Protein 3IG3 (pdb70)

Nearest PDB structures (foldseek):
  3ig3-assembly1_A  TM=1.002E+00  e=3.080E-85  Mus musculus
  3su8-assembly1_X  TM=9.598E-01  e=7.329E-47  Homo sapiens
  3sua-assembly4_F  TM=9.455E-01  e=2.715E-44  Homo sapiens
  4m8m-assembly1_A  TM=8.341E-01  e=4.817E-40  Danio rerio
  4m8m-assembly1_B  TM=8.327E-01  e=2.610E-39  Danio rerio

Radius of gyration: 27.33 Å; Cα contacts (8 Å, |Δi|>4): 740; chains: 1; bounding box: 76×67×69 Å

CATH classification: 1.10.506.10 (+1 more: 3.10.20.90)

InterPro domains:
  IPR001627 Sema domain [PF01403] (294-470)
  IPR001627 Sema domain [PS51004] (6-489)
  IPR001627 Sema domain [SM00630] (34-473)
  IPR002165 Plexin repeat [PF01437] (491-532)
  IPR002165 Plexin repeat [PF01437] (787-838)
  IPR002909 IPT domain [PF01833] (841-930)
  IPR002909 IPT domain [PF01833] (936-1020)
  IPR002909 IPT domain [PF01833] (1024-1086)
  IPR002909 IPT domain [PF01833] (1142-1201)
  IPR002909 IPT domain [SM00429] (840-934)
  IPR002909 IPT domain [SM00429] (935-1021)
  IPR002909 IPT domain [SM00429] (1023-1123)
  IPR002909 IPT domain [SM00429] (1125-1220)
  IPR008936 Rho GTPase activation protein [G3DSA:1.10.506.10] (1252-1849)
  IPR008936 Rho GTPase activation protein [SSF48350] (1329-1842)
  IPR013548 Plexin, cytoplasmic RasGAP domain [PF08337] (1294-1842)
  IPR013783 Immunoglobulin-like fold [G3DSA:2.60.40.10] (502-640)
  IPR013783 Immunoglobulin-like fold [G3DSA:2.60.40.10] (650-787)
  IPR013783 Immunoglobulin-like fold [G3DSA:2.60.40.10] (800-935)
  IPR013783 Immunoglobulin-like fold [G3DSA:2.60.40.10] (936-1023)

Sequence (561 aa):
STQDADRTLKRLQLQMDNLESRVALECKEAFAELQTDINELTNHVQIPFLDYRTYAVRVLFPGIEAHPVLKELDTPPNVEKALRLFGQLLHSRAFLLTFIHTLEAQSSFSMRDRGTVASLTMVALQSRLDYATGLLKQLLADLIEKNLESKNHPKLLLRRTESVAEKMLTNWFTFLLHKFLKECAGEPLFLLYCAIKQQMEKGPIDAITGEARYSLSEDKLIRQQIDYKTLTLHCVCPESEAQVPVKVLNCDSITQAKDKLLDTVYKGIPYSQRPKAEDMDLEWRQGRMARIILQDEDITTKIECDWKRVNSLAHYQVTDGSLVALVPKGTKLWHLVRNHVSEIYLTRLLATKGTLQKFVDDLFETVFSTAHRGSALPLAIKYMFDFLDEQADQRQISDPDVRHTWKSNCLPLRFWVNVIKNPQFVFDIHKNSITDACLSVVAQTFMDSCSTSEHRLGKDSPSNKLLYAKDIPNYKSWVERYYRDIAKMASISDQDMDAYLVEQSRLHANDFNVLSALSELYFYVTKYRQEILTSLDRDASCRKHKLRQKLEQIITLVSSS

Solvent-accessible surface area: 26145 Å² total; per-residue (Å²): 134,87,164,73,42,79,106,68,62,97,132,31,83,97,68,10,65,85,0,42,84,144,14,40,134,106,8,135,128,29,34,51,106,0,70,87,36,2,63,130,40,19,91,101,50,164,42,23,49,13,84,17,87,39,0,0,6,75,10,10,15,83,76,79,164,81,13,43,0,46,103,132,56,142,32,79,116,34,31,57,114,0,3,126,57,0,10,114,8,1,63,28,109,18,0,0,29,18,0,1,72,10,0,43,81,38,124,66,11,50,107,176,21,26,22,43,0,0,4,2,0,0,0,6,1,3,53,103,0,48,29,0,3,20,0,0,56,58,3,0,24,43,9,0,73,119,8,29,139,71,175,67,57,52,83,58,2,0,116,84,40,56,5,0,5,2,40,0,0,21,9,0,0,0,2,4,0,10,90,13,0,106,124,6,0,0,95,14,1,15,39,0,9,17,0,0,45,57,15,0,36,65,1,0,23,1,49,71,51,10,35,0,57,58,0,0,13,48,117,55,1,1,107,68,125,25,123,59,49,83,14,40,0,56,1,18,20,91,86,72,97,69,99,43,87,5,138,1,5,36,12,3,0,0,50,30,0,10,61,16,0,8,40,55,28,40,80,51,68,45,64,74,126,39,50,82,5,110,83,12,23,0,23,32,84,85,39,245,106,37,64,62,62,0,64,46,94,39,174,69,14,135,114,107,112,80,28,50,95,19,1,17,0,40,40,26,135,11,84,99,38,11,60,1,2,22,41,109,145,113,86,97,98,29,1,16,8,70,102,191,86,61,86,101,37,16,20,56,0,6,16,3,23,24,5,0,23,116,8,0,36,73,0,1,92,11,1,5,14,23,74,56,94,81,33,80,14,18,68,0,0,10,27,0,2,34,19,0,18,116,12,0,85,109,53,156,29,93,71,98,59,6,52,23,17,0,6,1,2,0,1,1,27,38,1,2,14,43,0,0,70,24,0,37,19,0,0,17,20,96,40,42,66,4,1,48,14,0,0,40,16,1,2,65,0,0,57,28,1,1,40,47,61,134,64,84,33,25,100,109,23,91,23,10,10,31,3,0,20,115,26,0,76,85,7,32,55,60,0,88,78,2,12,123,47,1,53,151,69,92,91,31,58,100,146,88,1,68,59,50,1,78,74,5,6,152,77,21,38,146,33,14,36,50,19,1,0,8,41,65,0,19,111,12,0,57,102,7,94,128,67,0,21,74,28,0,64,176,50,61,45,0,130,162,106,104,2,83,104,73,0,56,94,2,30,92,25,38,91,50,151

Foldseek 3Di:
DDPVQVVVQVVLVVLLVVLLVVQQVVLVVLLVVLVVVLCVLPVVADFFFDDLLLLLCCQLPPPDPPACFQDDDDDDPLQLVLLVLVLVLLLPLVQVLLLQVLLVVDPVCDLVNLSLLLSLSCSSCLLPVLSVVVSLLVVLLVQQVVCVVVVHDLLCGLFPPSGSSLSNLLSVCSLQCLVVLVPFQVVLLVSLLSSLVVQQQVFDAKPPQRAGCQFLAPVRHDPDDDDKDKAWEWECAPPPVDTDIFIHIQLAFQLRVLVSVQCVSVSRDFQVPTDHSVQKWKWWPPDPDDTHTDHQDDPQFDDDPLETEGDGNVSVPPHHHTYIYIGGDVHHYTRGDDDCPDSVRLSSSLSSCSNSVVSLVSNLLRVLDAQPPNDGRRLSLLQVLVSLVVSCVVVVNPPPQSSLSVSLSRPCLRNVLVCLLPVVSTRSDDQDSSSSSNSNLSSVLSSLLSHPDDLSDDPPDGSSCSSCVVPSVVSVVSSVVSSVVSVPDDHDDSVNVSVVSVVSSVVCVPSTDSSSSSVSSCVSCVVCVPSSLVSLVPDPVSVVVVVSVSSVVSVVSSPDD

Structure (mmCIF, N/CA/C/O backbone):
data_3IG3
#
_entry.id   3IG3
#
_cell.length_a   147.789
_cell.length_b   47.203
_cell.length_c   101.178
_cell.angle_alpha   90.000
_cell.angle_beta   118.690
_cell.angle_gamma   90.000
#
_symmetry.space_group_name_H-M   'C 1 2 1'
#
loop_
_entity.id
_entity.type
_entity.pdbx_description
1 polymer 'Plxna3 protein'
2 non-polymer GLYCEROL
3 water water
#
loop_
_atom_site.group_PDB
_atom_site.id
_atom_site.type_symbol
_atom_site.label_atom_id
_atom_site.label_alt_id
_atom_site.label_comp_id
_atom_site.label_asym_id
_atom_site.label_entity_id
_atom_site.label_seq_id
_atom_site.pdbx_PDB_ins_code
_atom_site.Cartn_x
_atom_site.Cartn_y
_atom_site.Cartn_z
_atom_site.occupancy
_atom_site.B_iso_or_equiv
_atom_site.auth_seq_id
_atom_site.auth_comp_id
_atom_site.auth_asym_id
_atom_site.auth_atom_id
_atom_site.pdbx_PDB_model_num
ATOM 1 N N . SER A 1 1 ? 49.484 61.937 11.758 1.00 43.80 1246 SER A N 1
ATOM 2 C CA . SER A 1 1 ? 50.064 61.631 13.061 1.00 56.95 1246 SER A CA 1
ATOM 3 C C . SER A 1 1 ? 51.497 62.146 13.144 1.00 61.32 1246 SER A C 1
ATOM 4 O O . SER A 1 1 ? 52.036 62.656 12.162 1.00 55.80 1246 SER A O 1
ATOM 7 N N . THR A 1 2 ? 52.111 62.010 14.317 1.00 57.30 1247 THR A N 1
ATOM 8 C CA . THR A 1 2 ? 53.481 62.472 14.518 1.00 61.57 1247 THR A CA 1
ATOM 9 C C . THR A 1 2 ? 54.492 61.372 14.204 1.00 60.46 1247 THR A C 1
ATOM 10 O O . THR A 1 2 ? 54.128 60.206 14.044 1.00 52.99 1247 THR A O 1
ATOM 14 N N . GLN A 1 3 ? 55.764 61.751 14.112 1.00 49.23 1248 GLN A N 1
ATOM 15 C CA . GLN A 1 3 ? 56.829 60.779 13.898 1.00 57.93 1248 GLN A CA 1
ATOM 16 C C . GLN A 1 3 ? 56.946 59.861 15.114 1.00 61.97 1248 GLN A C 1
ATOM 17 O O . GLN A 1 3 ? 57.204 58.662 14.978 1.00 52.95 1248 GLN A O 1
ATOM 23 N N . ASP A 1 4 ? 56.743 60.432 16.300 1.00 58.47 1249 ASP A N 1
ATOM 24 C CA . ASP A 1 4 ? 56.735 59.664 17.542 1.00 58.37 1249 ASP A CA 1
ATOM 25 C C . ASP A 1 4 ? 55.627 58.612 17.533 1.00 56.08 1249 ASP A C 1
ATOM 26 O O . ASP A 1 4 ? 55.871 57.437 17.813 1.00 42.49 1249 ASP A O 1
ATOM 31 N N . ALA A 1 5 ? 54.410 59.047 17.212 1.00 47.39 1250 ALA A N 1
ATOM 32 C CA . ALA A 1 5 ? 53.258 58.154 17.145 1.00 53.19 1250 ALA A CA 1
ATOM 33 C C . ALA A 1 5 ? 53.512 56.970 16.215 1.00 56.18 1250 ALA A C 1
ATOM 34 O O . ALA A 1 5 ? 53.283 55.820 16.588 1.00 45.97 1250 ALA A O 1
ATOM 36 N N . ASP A 1 6 ? 53.986 57.257 15.005 1.00 52.20 1251 ASP A N 1
ATOM 37 C CA . ASP A 1 6 ? 54.299 56.211 14.034 1.00 50.64 1251 ASP A CA 1
ATOM 38 C C . ASP A 1 6 ? 55.392 55.283 14.564 1.00 63.93 1251 ASP A C 1
ATOM 39 O O . ASP A 1 6 ? 55.343 54.065 14.369 1.00 54.58 1251 ASP A O 1
ATOM 44 N N . ARG A 1 7 ? 56.374 55.871 15.239 1.00 49.10 1252 ARG A N 1
ATOM 45 C CA . ARG A 1 7 ? 57.484 55.117 15.805 1.00 66.19 1252 ARG A CA 1
ATOM 46 C C . ARG A 1 7 ? 56.997 54.132 16.868 1.00 65.48 1252 ARG A C 1
ATOM 47 O O . ARG A 1 7 ? 57.384 52.962 16.863 1.00 53.40 1252 ARG A O 1
ATOM 55 N N . THR A 1 8 ? 56.144 54.602 17.775 1.00 51.34 1253 THR A N 1
ATOM 56 C CA . THR A 1 8 ? 55.640 53.748 18.849 1.00 62.86 1253 THR A CA 1
ATOM 57 C C . THR A 1 8 ? 54.662 52.693 18.324 1.00 58.24 1253 THR A C 1
ATOM 58 O O . THR A 1 8 ? 54.562 51.599 18.883 1.00 60.84 1253 THR A O 1
ATOM 62 N N . LEU A 1 9 ? 53.953 53.022 17.247 1.00 60.92 1254 LEU A N 1
ATOM 63 C CA . LEU A 1 9 ? 53.036 52.077 16.614 1.00 54.37 1254 LEU A CA 1
ATOM 64 C C . LEU A 1 9 ? 53.815 50.883 16.066 1.00 59.55 1254 LEU A C 1
ATOM 65 O O . LEU A 1 9 ? 53.490 49.732 16.352 1.00 50.69 1254 LEU A O 1
ATOM 70 N N . LYS A 1 10 ? 54.849 51.169 15.280 1.00 51.72 1255 LYS A N 1
ATOM 71 C CA . LYS A 1 10 ? 55.666 50.126 14.668 1.00 51.07 1255 LYS A CA 1
ATOM 72 C C . LYS A 1 10 ? 56.329 49.212 15.701 1.00 58.15 1255 LYS A C 1
ATOM 73 O O . LYS A 1 10 ? 56.420 48.002 15.495 1.00 52.78 1255 LYS A O 1
ATOM 79 N N . ARG A 1 11 ? 56.787 49.793 16.809 1.00 57.54 1256 ARG A N 1
ATOM 80 C CA . ARG A 1 11 ? 57.404 49.024 17.889 1.00 55.18 1256 ARG A CA 1
ATOM 81 C C . ARG A 1 11 ? 56.389 48.088 18.543 1.00 57.61 1256 ARG A C 1
ATOM 82 O O . ARG A 1 11 ? 56.674 46.915 18.788 1.00 58.53 1256 ARG A O 1
ATOM 90 N N . LEU A 1 12 ? 55.205 48.618 18.831 1.00 56.85 1257 LEU A N 1
ATOM 91 C CA . LEU A 1 12 ? 54.121 47.818 19.389 1.00 55.70 1257 LEU A CA 1
ATOM 92 C C . LEU A 1 12 ? 53.739 46.660 18.465 1.00 55.84 1257 LEU A C 1
ATOM 93 O O . LEU A 1 12 ? 53.400 45.569 18.933 1.00 48.88 1257 LEU A O 1
ATOM 98 N N . GLN A 1 13 ? 53.812 46.898 17.157 1.00 49.68 1258 GLN A N 1
ATOM 99 C CA . GLN A 1 13 ? 53.444 45.889 16.164 1.00 62.63 1258 GLN A CA 1
ATOM 100 C C . GLN A 1 13 ? 54.442 44.732 16.104 1.00 66.46 1258 GLN A C 1
ATOM 101 O O . GLN A 1 13 ? 54.048 43.573 15.974 1.00 64.47 1258 GLN A O 1
ATOM 107 N N . LEU A 1 14 ? 55.731 45.046 16.190 1.00 62.43 1259 LEU A N 1
ATOM 108 C CA . LEU A 1 14 ? 56.759 44.010 16.197 1.00 62.86 1259 LEU A CA 1
ATOM 109 C C . LEU A 1 14 ? 56.861 43.338 17.567 1.00 60.21 1259 LEU A C 1
ATOM 110 O O . LEU A 1 14 ? 57.198 42.157 17.664 1.00 57.02 1259 LEU A O 1
ATOM 115 N N . GLN A 1 15 ? 56.568 44.095 18.622 1.00 49.77 1260 GLN A N 1
ATOM 116 C CA . GLN A 1 15 ? 56.502 43.533 19.964 1.00 44.24 1260 GLN A CA 1
ATOM 117 C C . GLN A 1 15 ? 55.434 42.454 19.979 1.00 68.46 1260 GLN A C 1
ATOM 118 O O . GLN A 1 15 ? 55.593 41.405 20.607 1.00 58.38 1260 GLN A O 1
ATOM 124 N N . MET A 1 16 ? 54.345 42.721 19.266 1.00 52.93 1261 MET A N 1
ATOM 125 C CA . MET A 1 16 ? 53.253 41.772 19.152 1.00 56.22 1261 MET A CA 1
ATOM 126 C C . MET A 1 16 ? 53.700 40.586 18.314 1.00 59.71 1261 MET A C 1
ATOM 127 O O . MET A 1 16 ? 53.467 39.435 18.681 1.00 53.73 1261 MET A O 1
ATOM 132 N N . ASP A 1 17 ? 54.343 40.881 17.187 1.00 52.42 1262 ASP A N 1
ATOM 133 C CA . ASP A 1 17 ? 54.879 39.850 16.305 1.00 56.90 1262 ASP A CA 1
ATOM 134 C C . ASP A 1 17 ? 55.810 38.908 17.060 1.00 48.80 1262 ASP A C 1
ATOM 135 O O . ASP A 1 17 ? 55.841 37.705 16.797 1.00 49.51 1262 ASP A O 1
ATOM 140 N N . ASN A 1 18 ? 56.569 39.463 17.998 1.00 49.44 1263 ASN A N 1
ATOM 141 C CA . ASN A 1 18 ? 57.516 38.671 18.769 1.00 52.54 1263 ASN A CA 1
ATOM 142 C C . ASN A 1 18 ? 56.801 37.645 19.641 1.00 55.90 1263 ASN A C 1
ATOM 143 O O . ASN A 1 18 ? 57.106 36.454 19.592 1.00 51.36 1263 ASN A O 1
ATOM 148 N N . LEU A 1 19 ? 55.842 38.114 20.432 1.00 40.25 1264 LEU A N 1
ATOM 149 C CA . LEU A 1 19 ? 55.092 37.242 21.329 1.00 41.24 1264 LEU A CA 1
ATOM 150 C C . LEU A 1 19 ? 54.263 36.200 20.572 1.00 35.48 1264 LEU A C 1
ATOM 151 O O . LEU A 1 19 ? 54.043 35.091 21.060 1.00 43.38 1264 LEU A O 1
ATOM 156 N N . GLU A 1 20 ? 53.805 36.561 19.379 1.00 33.18 1265 GLU A N 1
ATOM 157 C CA . GLU A 1 20 ? 53.079 35.626 18.522 1.00 36.30 1265 GLU A CA 1
ATOM 158 C C . GLU A 1 20 ? 53.997 34.489 18.091 1.00 47.72 1265 GLU A C 1
ATOM 159 O O . GLU A 1 20 ? 53.565 33.346 17.941 1.00 35.43 1265 GLU A O 1
ATOM 165 N N . SER A 1 21 ? 55.267 34.817 17.882 1.00 47.29 1266 SER A N 1
ATOM 166 C CA . SER A 1 21 ? 56.248 33.830 17.450 1.00 45.86 1266 SER A CA 1
ATOM 167 C C . SER A 1 21 ? 56.540 32.823 18.550 1.00 36.86 1266 SER A C 1
ATOM 168 O O . SER A 1 21 ? 56.723 31.638 18.280 1.00 45.54 1266 SER A O 1
ATOM 171 N N . ARG A 1 22 ? 56.581 33.297 19.791 1.00 32.66 1267 ARG A N 1
ATOM 172 C CA . ARG A 1 22 ? 56.834 32.419 20.929 1.00 44.67 1267 ARG A CA 1
ATOM 173 C C . ARG A 1 22 ? 55.843 31.256 21.001 1.00 44.60 1267 ARG A C 1
ATOM 174 O O . ARG A 1 22 ? 56.191 30.177 21.481 1.00 37.08 1267 ARG A O 1
ATOM 182 N N . VAL A 1 23 ? 54.619 31.474 20.522 1.00 35.57 1268 VAL A N 1
ATOM 183 C CA . VAL A 1 23 ? 53.543 30.500 20.714 1.00 33.04 1268 VAL A CA 1
ATOM 184 C C . VAL A 1 23 ? 53.002 29.877 19.428 1.00 27.94 1268 VAL A C 1
ATOM 185 O O . VAL A 1 23 ? 52.206 28.942 19.481 1.00 33.46 1268 VAL A O 1
ATOM 189 N N . ALA A 1 24 ? 53.435 30.388 18.280 1.00 31.83 1269 ALA A N 1
ATOM 190 C CA . ALA A 1 24 ? 52.866 29.989 16.990 1.00 36.63 1269 ALA A CA 1
ATOM 191 C C . ALA A 1 24 ? 52.750 28.472 16.783 1.00 44.28 1269 ALA A C 1
ATOM 192 O O . ALA A 1 24 ? 51.665 27.950 16.522 1.00 33.46 1269 ALA A O 1
ATOM 194 N N . LEU A 1 25 ? 53.867 27.765 16.893 1.00 29.58 1270 LEU A N 1
ATOM 195 C CA . LEU A 1 25 ? 53.865 26.328 16.630 1.00 31.50 1270 LEU A CA 1
ATOM 196 C C . LEU A 1 25 ? 53.101 25.545 17.700 1.00 32.52 1270 LEU A C 1
ATOM 197 O O . LEU A 1 25 ? 52.380 24.599 17.391 1.00 38.42 1270 LEU A O 1
ATOM 202 N N . GLU A 1 26 ? 53.253 25.959 18.953 1.00 30.32 1271 GLU A N 1
ATOM 203 C CA . GLU A 1 26 ? 52.483 25.408 20.061 1.00 31.52 1271 GLU A CA 1
ATOM 204 C C . GLU A 1 26 ? 50.975 25.534 19.811 1.00 43.76 1271 GLU A C 1
ATOM 205 O O . GLU A 1 26 ? 50.202 24.616 20.109 1.00 34.59 1271 GLU A O 1
ATOM 211 N N . CYS A 1 27 ? 50.559 26.671 19.261 1.00 36.10 1272 CYS A N 1
ATOM 212 C CA . CYS A 1 27 ? 49.149 26.897 18.958 1.00 37.39 1272 CYS A CA 1
ATOM 213 C C . CYS A 1 27 ? 48.634 25.910 17.926 1.00 42.13 1272 CYS A C 1
ATOM 214 O O . CYS A 1 27 ? 47.500 25.434 18.021 1.00 38.42 1272 CYS A O 1
ATOM 217 N N . LYS A 1 28 ? 49.464 25.619 16.930 1.00 41.67 1273 LYS A N 1
ATOM 218 C CA . LYS A 1 28 ? 49.076 24.703 15.865 1.00 47.55 1273 LYS A CA 1
ATOM 219 C C . LYS A 1 28 ? 48.770 23.320 16.424 1.00 42.67 1273 LYS A C 1
ATOM 220 O O . LYS A 1 28 ? 47.800 22.684 16.025 1.00 42.33 1273 LYS A O 1
ATOM 226 N N . GLU A 1 29 ? 49.596 22.858 17.355 1.00 44.31 1274 GLU A N 1
ATOM 227 C CA . GLU A 1 29 ? 49.389 21.542 17.948 1.00 48.18 1274 GLU A CA 1
ATOM 228 C C . GLU A 1 29 ? 48.253 21.552 18.960 1.00 44.02 1274 GLU A C 1
ATOM 229 O O . GLU A 1 29 ? 47.530 20.566 19.099 1.00 49.16 1274 GLU A O 1
ATOM 235 N N . ALA A 1 30 ? 48.100 22.666 19.669 1.00 35.76 1275 ALA A N 1
ATOM 236 C CA . ALA A 1 30 ? 46.998 22.814 20.606 1.00 43.27 1275 ALA A CA 1
ATOM 237 C C . ALA A 1 30 ? 45.671 22.749 19.855 1.00 41.33 1275 ALA A C 1
ATOM 238 O O . ALA A 1 30 ? 44.718 22.123 20.315 1.00 38.03 1275 ALA A O 1
ATOM 240 N N . PHE A 1 31 ? 45.617 23.390 18.693 1.00 36.69 1276 PHE A N 1
ATOM 241 C CA . PHE A 1 31 ? 44.407 23.362 17.879 1.00 44.76 1276 PHE A CA 1
ATOM 242 C C . PHE A 1 31 ? 44.072 21.946 17.417 1.00 47.70 1276 PHE A C 1
ATOM 243 O O . PHE A 1 31 ? 42.930 21.497 17.539 1.00 41.06 1276 PHE A O 1
ATOM 251 N N . ALA A 1 32 ? 45.067 21.249 16.878 1.00 42.79 1277 ALA A N 1
ATOM 252 C CA . ALA A 1 32 ? 44.868 19.877 16.426 1.00 42.68 1277 ALA A CA 1
ATOM 253 C C . ALA A 1 32 ? 44.335 19.029 17.572 1.00 40.87 1277 ALA A C 1
ATOM 254 O O . ALA A 1 32 ? 43.472 18.176 17.375 1.00 55.21 1277 ALA A O 1
ATOM 256 N N . GLU A 1 33 ? 44.849 19.278 18.772 1.00 38.96 1278 GLU A N 1
ATOM 257 C CA . GLU A 1 33 ? 44.408 18.567 19.964 1.00 43.58 1278 GLU A CA 1
ATOM 258 C C . GLU A 1 33 ? 42.946 18.887 20.243 1.00 58.25 1278 GLU A C 1
ATOM 259 O O . GLU A 1 33 ? 42.149 18.005 20.571 1.00 48.14 1278 GLU A O 1
ATOM 265 N N . LEU A 1 34 ? 42.603 20.164 20.120 1.00 44.06 1279 LEU A N 1
ATOM 266 C CA . LEU A 1 34 ? 41.249 20.622 20.390 1.00 49.78 1279 LEU A CA 1
ATOM 267 C C . LEU A 1 34 ? 40.304 20.026 19.353 1.00 37.96 1279 LEU A C 1
ATOM 268 O O . LEU A 1 34 ? 39.190 19.616 19.671 1.00 41.92 1279 LEU A O 1
ATOM 273 N N . GLN A 1 35 ? 40.768 19.971 18.110 1.00 44.94 1280 GLN A N 1
ATOM 274 C CA . GLN A 1 35 ? 39.942 19.492 17.011 1.00 46.29 1280 GLN A CA 1
ATOM 275 C C . GLN A 1 35 ? 39.608 18.010 17.128 1.00 59.40 1280 GLN A C 1
ATOM 276 O O . GLN A 1 35 ? 38.502 17.594 16.783 1.00 63.43 1280 GLN A O 1
ATOM 282 N N . THR A 1 36 ? 40.554 17.211 17.613 1.00 51.57 1281 THR A N 1
ATOM 283 C CA . THR A 1 36 ? 40.275 15.795 17.830 1.00 57.30 1281 THR A CA 1
ATOM 284 C C . THR A 1 36 ? 39.442 15.606 19.093 1.00 57.08 1281 THR A C 1
ATOM 285 O O . THR A 1 36 ? 38.613 14.700 19.172 1.00 54.90 1281 THR A O 1
ATOM 289 N N . ASP A 1 37 ? 39.666 16.464 20.083 1.00 50.74 1282 ASP A N 1
ATOM 290 C CA . ASP A 1 37 ? 38.801 16.489 21.250 1.00 48.40 1282 ASP A CA 1
ATOM 291 C C . ASP A 1 37 ? 37.387 16.809 20.800 1.00 60.51 1282 ASP A C 1
ATOM 292 O O . ASP A 1 37 ? 36.418 16.288 21.337 1.00 54.00 1282 ASP A O 1
ATOM 297 N N . ILE A 1 38 ? 37.278 17.677 19.804 1.00 53.24 1283 ILE A N 1
ATOM 298 C CA . ILE A 1 38 ? 35.979 18.156 19.351 1.00 59.70 1283 ILE A CA 1
ATOM 299 C C . ILE A 1 38 ? 35.266 17.117 18.489 1.00 64.25 1283 ILE A C 1
ATOM 300 O O . ILE A 1 38 ? 34.056 16.920 18.612 1.00 71.91 1283 ILE A O 1
ATOM 305 N N . ASN A 1 39 ? 36.023 16.455 17.619 1.00 63.67 1284 ASN A N 1
ATOM 306 C CA . ASN A 1 39 ? 35.457 15.440 16.737 1.00 68.61 1284 ASN A CA 1
ATOM 307 C C . ASN A 1 39 ? 35.087 14.166 17.484 1.00 72.91 1284 ASN A C 1
ATOM 308 O O . ASN A 1 39 ? 34.465 13.264 16.924 1.00 78.10 1284 ASN A O 1
ATOM 313 N N . GLU A 1 40 ? 35.477 14.095 18.750 1.00 73.29 1285 GLU A N 1
ATOM 314 C CA . GLU A 1 40 ? 35.113 12.967 19.593 1.00 82.89 1285 GLU A CA 1
ATOM 315 C C . GLU A 1 40 ? 33.789 13.227 20.302 1.00 84.35 1285 GLU A C 1
ATOM 316 O O . GLU A 1 40 ? 32.838 12.457 20.169 1.00 90.44 1285 GLU A O 1
ATOM 322 N N . LEU A 1 41 ? 33.733 14.324 21.049 1.00 78.60 1286 LEU A N 1
ATOM 323 C CA . LEU A 1 41 ? 32.554 14.644 21.842 1.00 84.49 1286 LEU A CA 1
ATOM 324 C C . LEU A 1 41 ? 31.328 14.949 20.986 1.00 78.38 1286 LEU A C 1
ATOM 325 O O . LEU A 1 41 ? 30.226 15.092 21.516 1.00 83.14 1286 LEU A O 1
ATOM 327 N N . THR A 1 42 ? 31.509 15.049 19.671 1.00 82.12 1287 THR A N 1
ATOM 328 C CA . THR A 1 42 ? 30.411 15.477 18.805 1.00 74.31 1287 THR A CA 1
ATOM 329 C C . THR A 1 42 ? 30.297 14.767 17.452 1.00 81.84 1287 THR A C 1
ATOM 330 O O . THR A 1 42 ? 29.204 14.678 16.895 1.00 84.44 1287 THR A O 1
ATOM 334 N N . ASN A 1 43 ? 31.407 14.276 16.911 1.00 74.60 1288 ASN A N 1
ATOM 335 C CA . ASN A 1 43 ? 31.391 13.755 15.542 1.00 80.82 1288 ASN A CA 1
ATOM 336 C C . ASN A 1 43 ? 30.969 12.293 15.386 1.00 87.59 1288 ASN A C 1
ATOM 337 O O . ASN A 1 43 ? 31.046 11.741 14.286 1.00 95.01 1288 ASN A O 1
ATOM 342 N N . HIS A 1 44 ? 30.524 11.680 16.481 1.00 90.22 1289 HIS A N 1
ATOM 343 C CA . HIS A 1 44 ? 30.001 10.311 16.464 1.00 92.88 1289 HIS A CA 1
ATOM 344 C C . HIS A 1 44 ? 29.922 9.728 17.873 1.00 90.29 1289 HIS A C 1
ATOM 345 O O . HIS A 1 44 ? 29.064 10.110 18.670 1.00 72.33 1289 HIS A O 1
ATOM 347 N N . VAL A 1 48 ? 27.340 12.374 18.056 1.00 74.56 1293 VAL A N 1
ATOM 348 C CA . VAL A 1 48 ? 26.380 13.211 18.768 1.00 70.11 1293 VAL A CA 1
ATOM 349 C C . VAL A 1 48 ? 25.827 14.315 17.868 1.00 71.02 1293 VAL A C 1
ATOM 350 O O . VAL A 1 48 ? 26.566 14.967 17.132 1.00 71.95 1293 VAL A O 1
ATOM 354 N N . GLN A 1 49 ? 24.518 14.521 17.939 1.00 75.76 1294 GLN A N 1
ATOM 355 C CA . GLN A 1 49 ? 23.835 15.465 17.065 1.00 67.89 1294 GLN A CA 1
ATOM 356 C C . GLN A 1 49 ? 23.835 16.876 17.650 1.00 66.74 1294 GLN A C 1
ATOM 357 O O . GLN A 1 49 ? 23.447 17.071 18.803 1.00 60.18 1294 GLN A O 1
ATOM 363 N N . ILE A 1 50 ? 24.275 17.853 16.857 1.00 55.07 1295 ILE A N 1
ATOM 364 C CA . ILE A 1 50 ? 24.201 19.257 17.257 1.00 40.34 1295 ILE A CA 1
ATOM 365 C C . ILE A 1 50 ? 22.831 19.543 17.861 1.00 41.11 1295 ILE A C 1
ATOM 366 O O . ILE A 1 50 ? 21.805 19.299 17.229 1.00 41.13 1295 ILE A O 1
ATOM 371 N N . PRO A 1 51 ? 22.810 20.067 19.093 1.00 35.75 1296 PRO A N 1
ATOM 372 C CA . PRO A 1 51 ? 21.573 20.198 19.866 1.00 32.53 1296 PRO A CA 1
ATOM 373 C C . PRO A 1 51 ? 20.775 21.454 19.519 1.00 31.44 1296 PRO A C 1
ATOM 374 O O . PRO A 1 51 ? 20.572 22.291 20.392 1.00 29.21 1296 PRO A O 1
ATOM 378 N N . PHE A 1 52 ? 20.337 21.585 18.272 1.00 33.45 1297 PHE A N 1
ATOM 379 C CA . PHE A 1 52 ? 19.502 22.718 17.882 1.00 36.01 1297 PHE A CA 1
ATOM 380 C C . PHE A 1 52 ? 18.210 22.770 18.688 1.00 35.37 1297 PHE A C 1
ATOM 381 O O . PHE A 1 52 ? 17.509 21.766 18.820 1.00 35.99 1297 PHE A O 1
ATOM 389 N N . LEU A 1 53 ? 17.890 23.943 19.223 1.00 29.36 1298 LEU A N 1
ATOM 390 C CA . LEU A 1 53 ? 16.558 24.181 19.757 1.00 30.16 1298 LEU A CA 1
ATOM 391 C C . LEU A 1 53 ? 15.580 24.142 18.587 1.00 29.32 1298 LEU A C 1
ATOM 392 O O . LEU A 1 53 ? 15.969 24.392 17.445 1.00 36.54 1298 LEU A O 1
ATOM 397 N N . ASP A 1 54 ? 14.317 23.828 18.848 1.00 34.22 1299 ASP A N 1
ATOM 398 C CA . ASP A 1 54 ? 13.327 23.942 17.787 1.00 40.85 1299 ASP A CA 1
ATOM 399 C C . ASP A 1 54 ? 13.067 25.422 17.502 1.00 41.59 1299 ASP A C 1
ATOM 400 O O . ASP A 1 54 ? 13.420 26.291 18.307 1.00 36.19 1299 ASP A O 1
ATOM 405 N N . TYR A 1 55 ? 12.473 25.700 16.346 1.00 39.39 1300 TYR A N 1
ATOM 406 C CA . TYR A 1 55 ? 12.261 27.069 15.885 1.00 33.81 1300 TYR A CA 1
ATOM 407 C C . TYR A 1 55 ? 11.578 27.969 16.917 1.00 33.68 1300 TYR A C 1
ATOM 408 O O . TYR A 1 55 ? 12.047 29.070 17.201 1.00 28.78 1300 TYR A O 1
ATOM 417 N N . ARG A 1 56 ? 10.473 27.505 17.486 1.00 31.27 1301 ARG A N 1
ATOM 418 C CA . ARG A 1 56 ? 9.699 28.362 18.374 1.00 33.53 1301 ARG A CA 1
ATOM 419 C C . ARG A 1 56 ? 10.441 28.724 19.657 1.00 31.30 1301 ARG A C 1
ATOM 420 O O . ARG A 1 56 ? 10.264 29.814 20.194 1.00 30.76 1301 ARG A O 1
ATOM 428 N N . THR A 1 57 ? 11.266 27.808 20.150 1.00 30.93 1302 THR A N 1
ATOM 429 C CA . THR A 1 57 ? 12.044 28.072 21.352 1.00 34.06 1302 THR A CA 1
ATOM 430 C C . THR A 1 57 ? 13.164 29.067 21.043 1.00 26.17 1302 THR A C 1
ATOM 431 O O . THR A 1 57 ? 13.392 30.020 21.786 1.00 28.99 1302 THR A O 1
ATOM 435 N N . TYR A 1 58 ? 13.852 28.836 19.932 1.00 31.20 1303 TYR A N 1
ATOM 436 C CA . TYR A 1 58 ? 14.881 29.747 19.441 1.00 32.73 1303 TYR A CA 1
ATOM 437 C C . TYR A 1 58 ? 14.310 31.148 19.247 1.00 36.95 1303 TYR A C 1
ATOM 438 O O . TYR A 1 58 ? 14.893 32.141 19.693 1.00 31.55 1303 TYR A O 1
ATOM 447 N N . ALA A 1 59 ? 13.153 31.223 18.597 1.00 23.80 1304 ALA A N 1
ATOM 448 C CA . ALA A 1 59 ? 12.532 32.510 18.313 1.00 28.58 1304 ALA A CA 1
ATOM 449 C C . ALA A 1 59 ? 12.294 33.301 19.597 1.00 27.62 1304 ALA A C 1
ATOM 450 O O . ALA A 1 59 ? 12.626 34.481 19.678 1.00 28.86 1304 ALA A O 1
ATOM 452 N N . VAL A 1 60 ? 11.740 32.636 20.604 1.00 23.45 1305 VAL A N 1
ATOM 453 C CA . VAL A 1 60 ? 11.401 33.288 21.864 1.00 26.73 1305 VAL A CA 1
ATOM 454 C C . VAL A 1 60 ? 12.646 33.653 22.683 1.00 29.03 1305 VAL A C 1
ATOM 455 O O . VAL A 1 60 ? 12.674 34.688 23.353 1.00 27.94 1305 VAL A O 1
ATOM 459 N N . ARG A 1 61 ? 13.676 32.814 22.621 1.00 32.33 1306 ARG A N 1
ATOM 460 C CA . ARG A 1 61 ? 14.933 33.126 23.298 1.00 34.47 1306 ARG A CA 1
ATOM 461 C C . ARG A 1 61 ? 15.531 34.419 22.752 1.00 27.17 1306 ARG A C 1
ATOM 462 O O . ARG A 1 61 ? 16.048 35.247 23.506 1.00 32.05 1306 ARG A O 1
ATOM 470 N N . VAL A 1 62 ? 15.445 34.597 21.438 1.00 24.86 1307 VAL A N 1
ATOM 471 C CA . VAL A 1 62 ? 15.984 35.794 20.806 1.00 26.73 1307 VAL A CA 1
ATOM 472 C C . VAL A 1 62 ? 15.066 36.993 21.024 1.00 27.91 1307 VAL A C 1
ATOM 473 O O . VAL A 1 62 ? 15.512 38.049 21.467 1.00 26.38 1307 VAL A O 1
ATOM 477 N N . LEU A 1 63 ? 13.785 36.832 20.705 1.00 27.34 1308 LEU A N 1
ATOM 478 C CA . LEU A 1 63 ? 12.831 37.941 20.804 1.00 33.46 1308 LEU A CA 1
ATOM 479 C C . LEU A 1 63 ? 12.606 38.420 22.240 1.00 28.80 1308 LEU A C 1
ATOM 480 O O . LEU A 1 63 ? 12.392 39.612 22.483 1.00 30.56 1308 LEU A O 1
ATOM 485 N N . PHE A 1 64 ? 12.626 37.488 23.186 1.00 26.06 1309 PHE A N 1
ATOM 486 C CA . PHE A 1 64 ? 12.369 37.822 24.581 1.00 32.70 1309 PHE A CA 1
ATOM 487 C C . PHE A 1 64 ? 13.495 37.313 25.483 1.00 34.60 1309 PHE A C 1
ATOM 488 O O . PHE A 1 64 ? 13.316 36.354 26.230 1.00 32.50 1309 PHE A O 1
ATOM 496 N N . PRO A 1 65 ? 14.658 37.973 25.416 1.00 37.24 1310 PRO A N 1
ATOM 497 C CA . PRO A 1 65 ? 15.889 37.523 26.081 1.00 38.31 1310 PRO A CA 1
ATOM 498 C C . PRO A 1 65 ? 15.722 37.346 27.588 1.00 43.02 1310 PRO A C 1
ATOM 499 O O . PRO A 1 65 ? 15.331 38.281 28.284 1.00 42.12 1310 PRO A O 1
ATOM 503 N N . GLY A 1 66 ? 16.014 36.147 28.080 1.00 46.36 1311 GLY A N 1
ATOM 504 C CA . GLY A 1 66 ? 16.044 35.891 29.508 1.00 54.26 1311 GLY A CA 1
ATOM 505 C C . GLY A 1 66 ? 14.700 35.658 30.175 1.00 61.00 1311 GLY A C 1
ATOM 506 O O . GLY A 1 66 ? 14.635 35.455 31.387 1.00 60.32 1311 GLY A O 1
ATOM 507 N N . ILE A 1 67 ? 13.627 35.688 29.392 1.00 58.75 1312 ILE A N 1
ATOM 508 C CA . ILE A 1 67 ? 12.298 35.416 29.925 1.00 50.49 1312 ILE A CA 1
ATOM 509 C C . ILE A 1 67 ? 11.974 33.934 29.805 1.00 57.73 1312 ILE A C 1
ATOM 510 O O . ILE A 1 67 ? 11.812 33.414 28.701 1.00 59.77 1312 ILE A O 1
ATOM 515 N N . GLU A 1 68 ? 11.877 33.251 30.940 1.00 67.29 1313 GLU A N 1
ATOM 516 C CA . GLU A 1 68 ? 11.514 31.837 30.934 1.00 71.79 1313 GLU A CA 1
ATOM 517 C C . GLU A 1 68 ? 10.000 31.647 30.869 1.00 66.40 1313 GLU A C 1
ATOM 518 O O . GLU A 1 68 ? 9.241 32.398 31.485 1.00 61.49 1313 GLU A O 1
ATOM 524 N N . ALA A 1 69 ? 9.572 30.643 30.108 1.00 67.00 1314 ALA A N 1
ATOM 525 C CA . ALA A 1 69 ? 8.153 30.327 29.960 1.00 70.08 1314 ALA A CA 1
ATOM 526 C C . ALA A 1 69 ? 7.322 31.541 29.549 1.00 61.95 1314 ALA A C 1
ATOM 527 O O . ALA A 1 69 ? 6.348 31.893 30.218 1.00 58.14 1314 ALA A O 1
ATOM 529 N N . HIS A 1 70 ? 7.705 32.180 28.449 1.00 51.44 1315 HIS A N 1
ATOM 530 C CA . HIS A 1 70 ? 6.960 33.330 27.955 1.00 44.63 1315 HIS A CA 1
ATOM 531 C C . HIS A 1 70 ? 5.537 32.924 27.576 1.00 49.30 1315 HIS A C 1
ATOM 532 O O . HIS A 1 70 ? 5.329 31.884 26.952 1.00 55.42 1315 HIS A O 1
ATOM 539 N N . PRO A 1 71 ? 4.552 33.747 27.960 1.00 44.55 1316 PRO A N 1
ATOM 540 C CA . PRO A 1 71 ? 3.137 33.486 27.672 1.00 53.78 1316 PRO A CA 1
ATOM 541 C C . PRO A 1 71 ? 2.917 33.083 26.219 1.00 54.92 1316 PRO A C 1
ATOM 542 O O . PRO A 1 71 ? 2.002 32.315 25.917 1.00 49.14 1316 PRO A O 1
ATOM 546 N N . VAL A 1 72 ? 3.760 33.596 25.331 1.00 40.98 1317 VAL A N 1
ATOM 547 C CA . VAL A 1 72 ? 3.620 33.349 23.902 1.00 45.15 1317 VAL A CA 1
ATOM 548 C C . VAL A 1 72 ? 3.764 31.870 23.535 1.00 38.70 1317 VAL A C 1
ATOM 549 O O . VAL A 1 72 ? 3.352 31.445 22.458 1.00 40.09 1317 VAL A O 1
ATOM 553 N N . LEU A 1 73 ? 4.330 31.081 24.437 1.00 46.99 1318 LEU A N 1
ATOM 554 C CA . LEU A 1 73 ? 4.526 29.663 24.160 1.00 44.05 1318 LEU A CA 1
ATOM 555 C C . LEU A 1 73 ? 3.523 28.779 24.892 1.00 58.70 1318 LEU A C 1
ATOM 556 O O . LEU A 1 73 ? 3.615 27.552 24.833 1.00 63.18 1318 LEU A O 1
ATOM 561 N N . LYS A 1 74 ? 2.562 29.393 25.575 1.00 53.52 1319 LYS A N 1
ATOM 562 C CA . LYS A 1 74 ? 1.623 28.619 26.380 1.00 67.95 1319 LYS A CA 1
ATOM 563 C C . LYS A 1 74 ? 0.175 29.097 26.306 1.00 71.84 1319 LYS A C 1
ATOM 564 O O . LYS A 1 74 ? -0.110 30.205 25.851 1.00 66.34 1319 LYS A O 1
ATOM 570 N N . GLU A 1 75 ? -0.725 28.236 26.771 1.00 86.80 1320 GLU A N 1
ATOM 571 C CA . GLU A 1 75 ? -2.164 28.481 26.749 1.00 83.46 1320 GLU A CA 1
ATOM 572 C C . GLU A 1 75 ? -2.529 29.822 27.376 1.00 76.67 1320 GLU A C 1
ATOM 573 O O . GLU A 1 75 ? -1.863 30.293 28.299 1.00 80.62 1320 GLU A O 1
ATOM 579 N N . LEU A 1 76 ? -3.598 30.428 26.872 1.00 64.78 1321 LEU A N 1
ATOM 580 C CA . LEU A 1 76 ? -4.089 31.687 27.414 1.00 73.07 1321 LEU A CA 1
ATOM 581 C C . LEU A 1 76 ? -5.588 31.599 27.669 1.00 85.53 1321 LEU A C 1
ATOM 582 O O . LEU A 1 76 ? -6.397 32.017 26.839 1.00 83.01 1321 LEU A O 1
ATOM 587 N N . ASP A 1 77 ? -5.957 31.038 28.816 1.00 73.90 1322 ASP A N 1
ATOM 588 C CA . ASP A 1 77 ? -7.361 30.956 29.194 1.00 89.25 1322 ASP A CA 1
ATOM 589 C C . ASP A 1 77 ? -7.875 32.343 29.563 1.00 76.35 1322 ASP A C 1
ATOM 590 O O . ASP A 1 77 ? -7.426 32.949 30.535 1.00 69.69 1322 ASP A O 1
ATOM 595 N N . THR A 1 78 ? -8.814 32.843 28.769 1.00 69.39 1323 THR A N 1
ATOM 596 C CA . THR A 1 78 ? -9.294 34.207 28.925 1.00 65.56 1323 THR A CA 1
ATOM 597 C C . THR A 1 78 ? -10.813 34.263 28.806 1.00 56.60 1323 THR A C 1
ATOM 598 O O . THR A 1 78 ? -11.417 33.426 28.137 1.00 57.91 1323 THR A O 1
ATOM 602 N N . PRO A 1 79 ? -11.436 35.247 29.473 1.00 56.88 1324 PRO A N 1
ATOM 603 C CA . PRO A 1 79 ? -12.884 35.469 29.375 1.00 51.15 1324 PRO A CA 1
ATOM 604 C C . PRO A 1 79 ? -13.328 35.650 27.923 1.00 61.05 1324 PRO A C 1
ATOM 605 O O . PRO A 1 79 ? -12.537 36.107 27.097 1.00 48.66 1324 PRO A O 1
ATOM 609 N N . PRO A 1 80 ? -14.586 35.294 27.618 1.00 44.71 1325 PRO A N 1
ATOM 610 C CA . PRO A 1 80 ? -15.123 35.344 26.254 1.00 47.83 1325 PRO A CA 1
ATOM 611 C C . PRO A 1 80 ? -15.079 36.748 25.666 1.00 46.35 1325 PRO A C 1
ATOM 612 O O . PRO A 1 80 ? -14.661 36.911 24.521 1.00 40.04 1325 PRO A O 1
ATOM 616 N N . ASN A 1 81 ? -15.509 37.745 26.433 1.00 43.38 1326 ASN A N 1
ATOM 617 C CA . ASN A 1 81 ? -15.478 39.126 25.962 1.00 38.21 1326 ASN A CA 1
ATOM 618 C C . ASN A 1 81 ? -14.056 39.609 25.708 1.00 38.10 1326 ASN A C 1
ATOM 619 O O . ASN A 1 81 ? -13.821 40.418 24.813 1.00 38.19 1326 ASN A O 1
ATOM 624 N N . VAL A 1 82 ? -13.116 39.110 26.504 1.00 40.62 1327 VAL A N 1
ATOM 625 C CA . VAL A 1 82 ? -11.710 39.467 26.344 1.00 41.50 1327 VAL A CA 1
ATOM 626 C C . VAL A 1 82 ? -11.148 38.875 25.057 1.00 37.03 1327 VAL A C 1
ATOM 627 O O . VAL A 1 82 ? -10.537 39.584 24.256 1.00 28.44 1327 VAL A O 1
ATOM 631 N N . GLU A 1 83 ? -11.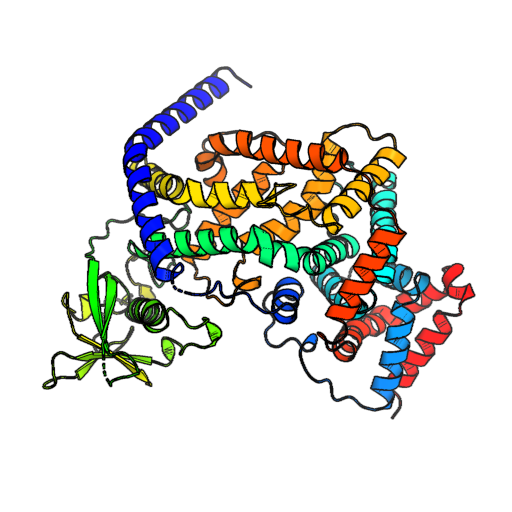364 37.580 24.849 1.00 32.06 1328 GLU A N 1
ATOM 632 C CA . GLU A 1 83 ? -10.928 36.954 23.607 1.00 36.81 1328 GLU A CA 1
ATOM 633 C C . GLU A 1 83 ? -11.555 37.643 22.401 1.00 26.74 1328 GLU A C 1
ATOM 634 O O . GLU A 1 83 ? -10.874 37.936 21.423 1.00 32.22 1328 GLU A O 1
ATOM 640 N N . LYS A 1 84 ? -12.856 37.910 22.477 1.00 29.69 1329 LYS A N 1
ATOM 641 C CA . LYS A 1 84 ? -13.561 38.590 21.392 1.00 34.00 1329 LYS A CA 1
ATOM 642 C C . LYS A 1 84 ? -12.889 39.923 21.055 1.00 36.90 1329 LYS A C 1
ATOM 643 O O . LYS A 1 84 ? -12.620 40.224 19.888 1.00 27.24 1329 LYS A O 1
ATOM 649 N N . ALA A 1 85 ? -12.614 40.717 22.081 1.00 30.64 1330 ALA A N 1
ATOM 650 C CA . ALA A 1 85 ? -11.971 42.013 21.883 1.00 31.77 1330 ALA A CA 1
ATOM 651 C C . ALA A 1 85 ? -10.565 41.854 21.304 1.00 27.26 1330 ALA A C 1
ATOM 652 O O . ALA A 1 85 ? -10.170 42.591 20.397 1.00 28.52 1330 ALA A O 1
ATOM 654 N N . LEU A 1 86 ? -9.816 40.888 21.826 1.00 29.14 1331 LEU A N 1
ATOM 655 C CA . LEU A 1 86 ? -8.439 40.673 21.386 1.00 29.28 1331 LEU A CA 1
ATOM 656 C C . LEU A 1 86 ? -8.374 40.280 19.912 1.00 30.43 1331 LEU A C 1
ATOM 657 O O . LEU A 1 86 ? -7.469 40.695 19.193 1.00 30.91 1331 LEU A O 1
ATOM 662 N N . ARG A 1 87 ? -9.341 39.490 19.459 1.00 29.16 1332 ARG A N 1
ATOM 663 C CA . ARG A 1 87 ? -9.369 39.068 18.059 1.00 26.69 1332 ARG A CA 1
ATOM 664 C C . ARG A 1 87 ? -9.652 40.230 17.115 1.00 25.20 1332 ARG A C 1
AT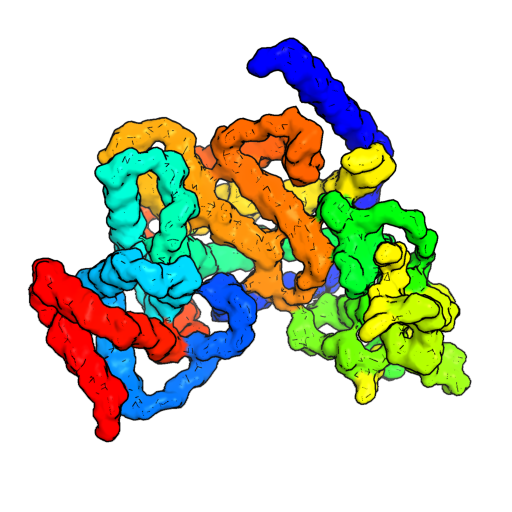OM 665 O O . ARG A 1 87 ? -9.081 40.312 16.027 1.00 29.34 1332 ARG A O 1
ATOM 673 N N . LEU A 1 88 ? -10.519 41.137 17.543 1.00 27.06 1333 LEU A N 1
ATOM 674 C CA . LEU A 1 88 ? -10.760 42.369 16.799 1.00 24.90 1333 LEU A CA 1
ATOM 675 C C . LEU A 1 88 ? -9.508 43.251 16.770 1.00 31.80 1333 LEU A C 1
ATOM 676 O O . LEU A 1 88 ? -9.220 43.908 15.770 1.00 26.39 1333 LEU A O 1
ATOM 681 N N . PHE A 1 89 ? -8.775 43.270 17.879 1.00 26.42 1334 PHE A N 1
ATOM 682 C CA . PHE A 1 89 ? -7.502 43.988 17.948 1.00 24.36 1334 PHE A CA 1
ATOM 683 C C . PHE A 1 89 ? -6.484 43.358 16.991 1.00 29.12 1334 PHE A C 1
ATOM 684 O O . PHE A 1 89 ? -5.775 44.059 16.259 1.00 27.22 1334 PHE A O 1
ATOM 692 N N . GLY A 1 90 ? -6.422 42.031 16.990 1.00 27.01 1335 GLY A N 1
ATOM 693 C CA . GLY A 1 90 ? -5.531 41.318 16.097 1.00 29.63 1335 GLY A CA 1
ATOM 694 C C . GLY A 1 90 ? -5.765 41.694 14.645 1.00 33.19 1335 GLY A C 1
ATOM 695 O O . GLY A 1 90 ? -4.830 41.762 13.850 1.00 31.61 1335 GLY A O 1
ATOM 696 N N . GLN A 1 91 ? -7.019 41.948 14.297 1.00 33.58 1336 GLN A N 1
ATOM 697 C CA . GLN A 1 91 ? -7.364 42.305 12.927 1.00 29.09 1336 GLN A CA 1
ATOM 698 C C . GLN A 1 91 ? -7.008 43.758 12.615 1.00 28.74 1336 GLN A C 1
ATOM 699 O O . GLN A 1 91 ? -6.701 44.098 11.473 1.00 28.67 1336 GLN A O 1
ATOM 705 N N . LEU A 1 92 ? -7.016 44.609 13.635 1.00 25.23 1337 LEU A N 1
ATOM 706 C CA . LEU A 1 92 ? -6.533 45.974 13.456 1.00 29.23 1337 LEU A CA 1
ATOM 707 C C . LEU A 1 92 ? -5.045 45.976 13.120 1.00 26.07 1337 LEU A C 1
ATOM 708 O O . LEU A 1 92 ? -4.569 46.839 12.387 1.00 28.31 1337 LEU A O 1
ATOM 713 N N . LEU A 1 93 ? -4.309 45.008 13.657 1.00 25.37 1338 LEU A N 1
ATOM 714 C CA . LEU A 1 93 ? -2.884 44.913 13.365 1.00 29.29 1338 LEU A CA 1
ATOM 715 C C . LEU A 1 93 ? -2.656 44.588 11.894 1.00 26.84 1338 LEU A C 1
ATOM 716 O O . LEU A 1 93 ? -1.591 44.880 11.352 1.00 27.85 1338 LEU A O 1
ATOM 721 N N . HIS A 1 94 ? -3.654 43.975 11.257 1.00 24.30 1339 HIS A N 1
ATOM 722 C CA . HIS A 1 94 ? -3.580 43.663 9.828 1.00 23.83 1339 HIS A CA 1
ATOM 723 C C . HIS A 1 94 ? -3.988 44.859 8.975 1.00 25.81 1339 HIS A C 1
ATOM 724 O O . HIS A 1 94 ? -4.022 44.778 7.743 1.00 25.24 1339 HIS A O 1
ATOM 731 N N . SER A 1 95 ? -4.313 45.967 9.633 1.00 26.29 1340 SER A N 1
ATOM 732 C CA . SER A 1 95 ? -4.537 47.223 8.926 1.00 25.79 1340 SER A CA 1
ATOM 733 C C . SER A 1 95 ? -3.234 48.010 8.877 1.00 32.56 1340 SER A C 1
ATOM 734 O O . SER A 1 95 ? -2.667 48.364 9.914 1.00 29.67 1340 SER A O 1
ATOM 737 N N . ARG A 1 96 ? -2.754 48.264 7.665 1.00 27.86 1341 ARG A N 1
ATOM 738 C CA . ARG A 1 96 ? -1.494 48.957 7.459 1.00 36.12 1341 ARG A CA 1
ATOM 739 C C . ARG A 1 96 ? -1.534 50.319 8.140 1.00 29.11 1341 ARG A C 1
ATOM 740 O O . ARG A 1 96 ? -0.621 50.686 8.879 1.00 28.37 1341 ARG A O 1
ATOM 748 N N . ALA A 1 97 ? -2.609 51.058 7.887 1.00 29.49 1342 ALA A N 1
ATOM 749 C CA . ALA A 1 97 ? -2.793 52.385 8.463 1.00 29.54 1342 ALA A CA 1
ATOM 750 C C . ALA A 1 97 ? -2.823 52.334 9.984 1.00 28.00 1342 ALA A C 1
ATOM 751 O O . ALA A 1 97 ? -2.216 53.170 10.643 1.00 33.34 1342 ALA A O 1
ATOM 753 N N . PHE A 1 98 ? -3.528 51.358 10.549 1.00 29.84 1343 PHE A N 1
ATOM 754 C CA . PHE A 1 98 ? -3.564 51.259 12.000 1.00 30.36 1343 PHE A CA 1
ATOM 755 C C . PHE A 1 98 ? -2.179 51.001 12.585 1.00 30.19 1343 PHE A C 1
ATOM 756 O O . PHE A 1 98 ? -1.739 51.705 13.490 1.00 27.29 1343 PHE A O 1
ATOM 764 N N . LEU A 1 99 ? -1.506 49.972 12.078 1.00 26.16 1344 LEU A N 1
ATOM 765 C CA . LEU A 1 99 ? -0.242 49.544 12.655 1.00 25.90 1344 LEU A CA 1
ATOM 766 C C . LEU A 1 99 ? 0.824 50.632 12.525 1.00 28.40 1344 LEU A C 1
ATOM 767 O O . LEU A 1 99 ? 1.575 50.885 13.462 1.00 26.19 1344 LEU A O 1
ATOM 772 N N . LEU A 1 100 ? 0.878 51.283 11.369 1.00 32.34 1345 LEU A N 1
ATOM 773 C CA . LEU A 1 100 ? 1.786 52.412 11.194 1.00 27.49 1345 LEU A CA 1
ATOM 774 C C . LEU A 1 100 ? 1.492 53.489 12.241 1.00 32.76 1345 LEU A C 1
ATOM 775 O O . LEU A 1 100 ? 2.394 53.962 12.926 1.00 34.04 1345 LEU A O 1
ATOM 780 N N . THR A 1 101 ? 0.221 53.856 12.378 1.00 32.85 1346 THR A N 1
ATOM 781 C CA . THR A 1 101 ? -0.163 54.906 13.315 1.00 29.50 1346 THR A CA 1
ATOM 782 C C . THR A 1 101 ? 0.104 54.494 14.768 1.00 33.13 1346 THR A C 1
ATOM 783 O O . THR A 1 101 ? 0.651 55.267 15.556 1.00 33.67 1346 THR A O 1
ATOM 787 N N . PHE A 1 102 ? -0.274 53.266 15.106 1.00 27.10 1347 PHE A N 1
ATOM 788 C CA . PHE A 1 102 ? -0.056 52.703 16.434 1.00 25.76 1347 PHE A CA 1
ATOM 789 C C . PHE A 1 102 ? 1.411 52.807 16.843 1.00 31.94 1347 PHE A C 1
ATOM 790 O O . PHE A 1 102 ? 1.735 53.332 17.909 1.00 29.44 1347 PHE A O 1
ATOM 798 N N . ILE A 1 103 ? 2.298 52.306 15.991 1.00 27.98 1348 ILE A N 1
ATOM 799 C CA . ILE A 1 103 ? 3.724 52.319 16.296 1.00 29.00 1348 ILE A CA 1
ATOM 800 C C . ILE A 1 103 ? 4.291 53.736 16.371 1.00 29.43 1348 ILE A C 1
ATOM 801 O O . ILE A 1 103 ? 5.029 54.068 17.299 1.00 29.38 1348 ILE A O 1
ATOM 806 N N . HIS A 1 104 ? 3.940 54.580 15.410 1.00 31.41 1349 HIS A N 1
ATOM 807 C CA . HIS A 1 104 ? 4.473 55.940 15.405 1.00 36.71 1349 HIS A CA 1
ATOM 808 C C . HIS A 1 104 ? 3.996 56.749 16.609 1.00 43.74 1349 HIS A C 1
ATOM 809 O O . HIS A 1 104 ? 4.726 57.598 17.126 1.00 38.18 1349 HIS A O 1
ATOM 816 N N . THR A 1 105 ? 2.777 56.476 17.062 1.00 32.93 1350 THR A N 1
ATOM 817 C CA . THR A 1 105 ? 2.240 57.154 18.235 1.00 32.84 1350 THR A CA 1
ATOM 818 C C . THR A 1 105 ? 2.996 56.753 19.494 1.00 34.95 1350 THR A C 1
ATOM 819 O O . THR A 1 105 ? 3.410 57.610 20.279 1.00 37.58 1350 THR A O 1
ATOM 823 N N . LEU A 1 106 ? 3.180 55.447 19.679 1.00 31.09 1351 LEU A N 1
ATOM 824 C CA . LEU A 1 106 ? 3.908 54.928 20.831 1.00 28.01 1351 LEU A CA 1
ATOM 825 C C . LEU A 1 106 ? 5.295 55.552 20.915 1.00 37.50 1351 LEU A C 1
ATOM 826 O O . LEU A 1 106 ? 5.721 56.001 21.978 1.00 40.47 1351 LEU A O 1
ATOM 831 N N . GLU A 1 107 ? 5.992 55.586 19.784 1.00 37.94 1352 GLU A N 1
ATOM 832 C CA . GLU A 1 107 ? 7.370 56.074 19.753 1.00 44.34 1352 GLU A CA 1
ATOM 833 C C . GLU A 1 107 ? 7.471 57.575 20.022 1.00 42.79 1352 GLU A C 1
ATOM 834 O O . GLU A 1 107 ? 8.514 58.068 20.451 1.00 49.28 1352 GLU A O 1
ATOM 840 N N . ALA A 1 108 ? 6.385 58.296 19.768 1.00 41.50 1353 ALA A N 1
ATOM 841 C CA . ALA A 1 108 ? 6.353 59.733 20.015 1.00 41.34 1353 ALA A CA 1
ATOM 842 C C . ALA A 1 108 ? 6.167 60.043 21.499 1.00 48.14 1353 ALA A C 1
ATOM 843 O O . ALA A 1 108 ? 6.226 61.200 21.908 1.00 49.69 1353 ALA A O 1
ATOM 845 N N . GLN A 1 109 ? 5.944 59.005 22.300 1.00 40.70 1354 GLN A N 1
ATOM 846 C CA . GLN A 1 109 ? 5.734 59.174 23.734 1.00 36.54 1354 GLN A CA 1
ATOM 847 C C . GLN A 1 109 ? 7.047 59.027 24.496 1.00 51.20 1354 GLN A C 1
ATOM 848 O O . GLN A 1 109 ? 7.794 58.070 24.284 1.00 49.45 1354 GLN A O 1
ATOM 854 N N . SER A 1 110 ? 7.325 59.975 25.387 1.00 52.05 1355 SER A N 1
ATOM 855 C CA . SER A 1 110 ? 8.579 59.968 26.137 1.00 49.19 1355 SER A CA 1
ATOM 856 C C . SER A 1 110 ? 8.633 58.844 27.168 1.00 40.41 1355 SER A C 1
ATOM 857 O O . SER A 1 110 ? 9.711 58.349 27.501 1.00 46.44 1355 SER A O 1
ATOM 860 N N . SER A 1 111 ? 7.468 58.440 27.666 1.00 40.67 1356 SER A N 1
ATOM 861 C CA . SER A 1 111 ? 7.392 57.350 28.636 1.00 45.26 1356 SER A CA 1
ATOM 862 C C . SER A 1 111 ? 7.581 55.982 27.980 1.00 47.82 1356 SER A C 1
ATOM 863 O O . SER A 1 111 ? 7.736 54.971 28.668 1.00 45.79 1356 SER A O 1
ATOM 866 N N . PHE A 1 112 ? 7.560 55.961 26.648 1.00 43.29 1357 PHE A N 1
ATOM 867 C CA . PHE A 1 112 ? 7.769 54.736 25.877 1.00 36.23 1357 PHE A CA 1
ATOM 868 C C . PHE A 1 112 ? 9.273 54.448 25.788 1.00 42.17 1357 PHE A C 1
ATOM 869 O O . PHE A 1 112 ? 9.992 55.082 25.017 1.00 40.44 1357 PHE A O 1
ATOM 877 N N . SER A 1 113 ? 9.743 53.489 26.581 1.00 34.37 1358 SER A N 1
ATOM 878 C CA . SER A 1 113 ? 11.180 53.269 26.748 1.00 47.97 1358 SER A CA 1
ATOM 879 C C . SER A 1 113 ? 11.807 52.400 25.661 1.00 47.66 1358 SER A C 1
ATOM 880 O O . SER A 1 113 ? 11.110 51.835 24.818 1.00 39.40 1358 SER A O 1
ATOM 883 N N . MET A 1 114 ? 13.133 52.299 25.687 1.00 38.30 1359 MET A N 1
ATOM 884 C CA . MET A 1 114 ? 13.843 51.420 24.766 1.00 46.78 1359 MET A CA 1
ATOM 885 C C . MET A 1 114 ? 13.415 49.978 24.997 1.00 39.13 1359 MET A C 1
ATOM 886 O O . MET A 1 114 ? 13.306 49.190 24.058 1.00 40.72 1359 MET A O 1
ATOM 891 N N . ARG A 1 115 ? 13.182 49.644 26.260 1.00 36.12 1360 ARG A N 1
ATOM 892 C CA . ARG A 1 115 ? 12.684 48.333 26.636 1.00 34.34 1360 ARG A CA 1
ATOM 893 C C . ARG A 1 115 ? 11.325 48.088 25.981 1.00 39.89 1360 ARG A C 1
ATOM 894 O O . ARG A 1 115 ? 11.083 47.024 25.411 1.00 38.86 1360 ARG A O 1
ATOM 902 N N . ASP A 1 116 ? 10.445 49.083 26.065 1.00 32.05 1361 ASP A N 1
ATOM 903 C CA . ASP A 1 116 ? 9.111 48.982 25.482 1.00 36.00 1361 ASP A CA 1
ATOM 904 C C . ASP A 1 116 ? 9.191 48.788 23.971 1.00 38.68 1361 ASP A C 1
ATOM 905 O O . ASP A 1 116 ? 8.475 47.967 23.392 1.00 30.68 1361 ASP A O 1
ATOM 910 N N . ARG A 1 117 ? 10.070 49.555 23.336 1.00 33.64 1362 ARG A N 1
ATOM 911 C CA . ARG A 1 117 ? 10.257 49.464 21.896 1.00 38.97 1362 ARG A CA 1
ATOM 912 C C . ARG A 1 117 ? 10.552 48.029 21.474 1.00 32.50 1362 ARG A C 1
ATOM 913 O O . ARG A 1 117 ? 9.982 47.536 20.501 1.00 32.67 1362 ARG A O 1
ATOM 921 N N . GLY A 1 118 ? 11.415 47.355 22.228 1.00 29.48 1363 GLY A N 1
ATOM 922 C CA . GLY A 1 118 ? 11.756 45.972 21.947 1.00 32.24 1363 GLY A CA 1
ATOM 923 C C . GLY A 1 118 ? 10.603 45.022 22.216 1.00 35.93 1363 GLY A C 1
ATOM 924 O O . GLY A 1 118 ? 10.383 44.061 21.475 1.00 29.32 1363 GLY A O 1
ATOM 925 N N . THR A 1 119 ? 9.866 45.290 23.287 1.00 27.15 1364 THR A N 1
ATOM 926 C CA . THR A 1 119 ? 8.722 44.469 23.651 1.00 29.00 1364 THR A CA 1
ATOM 927 C C . THR A 1 119 ? 7.645 44.516 22.565 1.00 34.37 1364 THR A C 1
ATOM 928 O O . THR A 1 119 ? 7.102 43.487 22.163 1.00 27.37 1364 THR A O 1
ATOM 932 N N . VAL A 1 120 ? 7.344 45.720 22.097 1.00 29.09 1365 VAL A N 1
ATOM 933 C CA . VAL A 1 120 ? 6.339 45.911 21.065 1.00 31.70 1365 VAL A CA 1
ATOM 934 C C . VAL A 1 120 ? 6.807 45.291 19.755 1.00 31.75 1365 VAL A C 1
ATOM 935 O O . VAL A 1 120 ? 6.034 44.639 19.056 1.00 24.02 1365 VAL A O 1
ATOM 939 N N . ALA A 1 121 ? 8.084 45.479 19.436 1.00 30.15 1366 ALA A N 1
ATOM 940 C CA . ALA A 1 121 ? 8.655 44.901 18.225 1.00 27.16 1366 ALA A CA 1
ATOM 941 C C . ALA A 1 121 ? 8.553 43.378 18.232 1.00 25.63 1366 ALA A C 1
ATOM 942 O O . ALA A 1 121 ? 8.213 42.769 17.220 1.00 25.88 1366 ALA A O 1
ATOM 944 N N . SER A 1 122 ? 8.836 42.763 19.373 1.00 24.37 1367 SER A N 1
ATOM 945 C CA . SER A 1 122 ? 8.791 41.308 19.467 1.00 32.83 1367 SER A CA 1
ATOM 946 C C . SER A 1 122 ? 7.362 40.764 19.447 1.00 32.21 1367 SER A C 1
ATOM 947 O O . SER A 1 122 ? 7.078 39.790 18.751 1.00 24.26 1367 SER A O 1
ATOM 950 N N . LEU A 1 123 ? 6.466 41.399 20.202 1.00 26.28 1368 LEU A N 1
ATOM 951 C CA . LEU A 1 123 ? 5.069 40.966 20.260 1.00 20.96 1368 LEU A CA 1
ATOM 952 C C . LEU A 1 123 ? 4.382 41.112 18.911 1.00 27.13 1368 LEU A C 1
ATOM 953 O O . LEU A 1 123 ? 3.596 40.258 18.500 1.00 26.79 1368 LEU A O 1
ATOM 958 N N . THR A 1 124 ? 4.679 42.204 18.223 1.00 25.52 1369 THR A N 1
ATOM 959 C CA . THR A 1 124 ? 4.087 42.453 16.919 1.00 22.39 1369 THR A CA 1
ATOM 960 C C . THR A 1 124 ? 4.519 41.417 15.886 1.00 32.92 1369 THR A C 1
ATOM 961 O O . THR A 1 124 ? 3.690 40.940 15.107 1.00 24.87 1369 THR A O 1
ATOM 965 N N . MET A 1 125 ? 5.807 41.068 15.874 1.00 21.42 1370 MET A N 1
ATOM 966 C CA . MET A 1 125 ? 6.306 40.106 14.890 1.00 27.78 1370 MET A CA 1
ATOM 967 C C . MET A 1 125 ? 5.788 38.700 15.165 1.00 25.77 1370 MET A C 1
ATOM 968 O O . MET A 1 125 ? 5.541 37.926 14.236 1.00 27.04 1370 MET A O 1
ATOM 973 N N . VAL A 1 126 ? 5.616 38.375 16.441 1.00 21.40 1371 VAL A N 1
ATOM 974 C CA . VAL A 1 126 ? 4.995 37.115 16.816 1.00 23.74 1371 VAL A CA 1
ATOM 975 C C . VAL A 1 126 ? 3.544 37.089 16.340 1.00 21.88 1371 VAL A C 1
ATOM 976 O O . VAL A 1 126 ? 3.084 36.102 15.768 1.00 25.41 1371 VAL A O 1
ATOM 980 N N . ALA A 1 127 ? 2.828 38.182 16.567 1.00 24.38 1372 ALA A N 1
ATOM 981 C CA . ALA A 1 127 ? 1.427 38.270 16.163 1.00 27.84 1372 ALA A CA 1
ATOM 982 C C . ALA A 1 127 ? 1.260 38.191 14.648 1.00 29.67 1372 ALA A C 1
ATOM 983 O O . ALA A 1 127 ? 0.214 37.767 14.157 1.00 25.22 1372 ALA A O 1
ATOM 985 N N . LEU A 1 128 ? 2.293 38.592 13.910 1.00 27.73 1373 LEU A N 1
ATOM 986 C CA . LEU A 1 128 ? 2.225 38.599 12.449 1.00 24.26 1373 LEU A CA 1
ATOM 987 C C . LEU A 1 128 ? 2.973 37.429 11.812 1.00 26.31 1373 LEU A C 1
ATOM 988 O O . LEU A 1 128 ? 3.087 37.358 10.589 1.00 24.41 1373 LEU A O 1
ATOM 993 N N . GLN A 1 129 ? 3.480 36.517 12.638 1.00 26.10 1374 GLN A N 1
ATOM 994 C CA . GLN A 1 129 ? 4.244 35.367 12.146 1.00 27.71 1374 GLN A CA 1
ATOM 995 C C . GLN A 1 129 ? 3.467 34.547 11.116 1.00 28.49 1374 GLN A C 1
ATOM 996 O O . GLN A 1 129 ? 4.059 33.965 10.210 1.00 26.88 1374 GLN A O 1
ATOM 1002 N N . SER A 1 130 ? 2.144 34.507 11.247 1.00 26.30 1375 SER A N 1
ATOM 1003 C CA . SER A 1 130 ? 1.323 33.731 10.319 1.00 29.15 1375 SER A CA 1
ATOM 1004 C C . SER A 1 130 ? 1.006 34.504 9.036 1.00 26.24 1375 SER A C 1
ATOM 1005 O O . SER A 1 130 ? 0.339 33.988 8.141 1.00 31.41 1375 SER A O 1
ATOM 1008 N N . ARG A 1 131 ? 1.489 35.739 8.946 1.00 25.08 1376 ARG A N 1
ATOM 1009 C CA . ARG A 1 131 ? 1.226 36.563 7.772 1.00 23.68 1376 ARG A CA 1
ATOM 1010 C C . ARG A 1 131 ? 2.450 37.399 7.420 1.00 27.24 1376 ARG A C 1
ATOM 1011 O O . ARG A 1 131 ? 2.392 38.630 7.376 1.00 20.47 1376 ARG A O 1
ATOM 1019 N N . LEU A 1 132 ? 3.562 36.719 7.169 1.00 21.75 1377 LEU A N 1
ATOM 1020 C CA . LEU A 1 132 ? 4.833 37.399 6.946 1.00 23.58 1377 LEU A CA 1
ATOM 1021 C C . LEU A 1 132 ? 4.850 38.204 5.659 1.00 27.77 1377 LEU A C 1
ATOM 1022 O O . LEU A 1 132 ? 5.631 39.146 5.533 1.00 22.67 1377 LEU A O 1
ATOM 1027 N N . ASP A 1 133 ? 4.005 37.845 4.696 1.00 23.27 1378 ASP A N 1
ATOM 1028 C CA . ASP A 1 133 ? 3.954 38.638 3.475 1.00 22.88 1378 ASP A CA 1
ATOM 1029 C C . ASP A 1 133 ? 3.450 40.047 3.786 1.00 29.34 1378 ASP A C 1
ATOM 1030 O O . ASP A 1 133 ? 4.040 41.049 3.359 1.00 24.62 1378 ASP A O 1
ATOM 1035 N N . TYR A 1 134 ? 2.378 40.120 4.563 1.00 27.75 1379 TYR A N 1
ATOM 1036 C CA . TYR A 1 134 ? 1.862 41.402 5.026 1.00 27.69 1379 TYR A CA 1
ATOM 1037 C C . TYR A 1 134 ? 2.889 42.118 5.898 1.00 23.29 1379 TYR A C 1
ATOM 1038 O O . TYR A 1 134 ? 3.167 43.304 5.705 1.00 24.98 1379 TYR A O 1
ATOM 1047 N N . ALA A 1 135 ? 3.444 41.394 6.865 1.00 20.86 1380 ALA A N 1
ATOM 1048 C CA . ALA A 1 135 ? 4.401 41.978 7.797 1.00 22.16 1380 ALA A CA 1
ATOM 1049 C C . ALA A 1 135 ? 5.572 42.639 7.087 1.00 26.84 1380 ALA A C 1
ATOM 1050 O O . ALA A 1 135 ? 6.043 43.704 7.497 1.00 24.34 1380 ALA A O 1
ATOM 1052 N N . THR A 1 136 ? 6.045 42.005 6.021 1.00 24.21 1381 THR A N 1
ATOM 1053 C CA . THR A 1 136 ? 7.224 42.490 5.319 1.00 22.90 1381 THR A CA 1
ATOM 1054 C C . THR A 1 136 ? 6.933 43.805 4.606 1.00 23.97 1381 THR A C 1
ATOM 1055 O O . THR A 1 136 ? 7.767 44.707 4.587 1.00 22.41 1381 THR A O 1
ATOM 1059 N N . GLY A 1 137 ? 5.742 43.914 4.026 1.00 25.28 1382 GLY A N 1
ATOM 1060 C CA . GLY A 1 137 ? 5.304 45.169 3.447 1.00 24.78 1382 GLY A CA 1
ATOM 1061 C C . GLY A 1 137 ? 5.294 46.271 4.492 1.00 24.06 1382 GLY A C 1
ATOM 1062 O O . GLY A 1 137 ? 5.803 47.369 4.263 1.00 23.86 1382 GLY A O 1
ATOM 1063 N N . LEU A 1 138 ? 4.719 45.980 5.653 1.00 22.08 1383 LEU A N 1
ATOM 1064 C CA . LEU A 1 138 ? 4.669 46.970 6.727 1.00 27.96 1383 LEU A CA 1
ATOM 1065 C C . LEU A 1 138 ? 6.053 47.336 7.258 1.00 30.00 1383 LEU A C 1
ATOM 1066 O O . LEU A 1 138 ? 6.321 48.500 7.570 1.00 25.59 1383 LEU A O 1
ATOM 1071 N N . LEU A 1 139 ? 6.925 46.338 7.372 1.00 27.22 1384 LEU A N 1
ATOM 1072 C CA . LEU A 1 139 ? 8.285 46.575 7.842 1.00 24.99 1384 LEU A CA 1
ATOM 1073 C C . LEU A 1 139 ? 9.014 47.543 6.916 1.00 24.78 1384 LEU A C 1
ATOM 1074 O O . LEU A 1 139 ? 9.681 48.468 7.378 1.00 27.94 1384 LEU A O 1
ATOM 1079 N N . LYS A 1 140 ? 8.898 47.323 5.609 1.00 23.23 1385 LYS A N 1
ATOM 1080 C CA . LYS A 1 140 ? 9.588 48.180 4.651 1.00 30.05 1385 LYS A CA 1
ATOM 1081 C C . LYS A 1 140 ? 9.085 49.609 4.775 1.00 30.15 1385 LYS A C 1
ATOM 1082 O O . LYS A 1 140 ? 9.862 50.554 4.677 1.00 27.63 1385 LYS A O 1
ATOM 1088 N N . GLN A 1 141 ? 7.783 49.769 4.991 1.00 27.47 1386 GLN A N 1
ATOM 1089 C CA . GLN A 1 141 ? 7.223 51.108 5.141 1.00 26.45 1386 GLN A CA 1
ATOM 1090 C C . GLN A 1 141 ? 7.786 51.789 6.389 1.00 30.09 1386 GLN A C 1
ATOM 1091 O O . GLN A 1 141 ? 8.171 52.959 6.349 1.00 30.80 1386 GLN A O 1
ATOM 1097 N N . LEU A 1 142 ? 7.833 51.049 7.492 1.00 29.45 1387 LEU A N 1
ATOM 1098 C CA . LEU A 1 142 ? 8.383 51.570 8.741 1.00 31.70 1387 LEU A CA 1
ATOM 1099 C C . LEU A 1 142 ? 9.833 51.987 8.575 1.00 33.86 1387 LEU A C 1
ATOM 1100 O O . LEU A 1 142 ? 10.254 53.025 9.091 1.00 29.35 1387 LEU A O 1
ATOM 1105 N N . LEU A 1 143 ? 10.604 51.165 7.867 1.00 28.12 1388 LEU A N 1
ATOM 1106 C CA . LEU A 1 143 ? 12.012 51.460 7.649 1.00 25.48 1388 LEU A CA 1
ATOM 1107 C C . LEU A 1 143 ? 12.162 52.669 6.740 1.00 29.01 1388 LEU A C 1
ATOM 1108 O O . LEU A 1 143 ? 13.016 53.528 6.974 1.00 31.01 1388 LEU A O 1
ATOM 1113 N N . ALA A 1 144 ? 11.334 52.728 5.701 1.00 29.27 1389 ALA A N 1
ATOM 1114 C CA . ALA A 1 144 ? 11.336 53.872 4.798 1.00 33.90 1389 ALA A CA 1
ATOM 1115 C C . ALA A 1 144 ? 10.962 55.139 5.559 1.00 35.98 1389 ALA A C 1
ATOM 1116 O O . ALA A 1 144 ? 11.564 56.193 5.359 1.00 33.89 1389 ALA A O 1
ATOM 1118 N N . ASP A 1 145 ? 9.967 55.025 6.434 1.00 34.48 1390 ASP A N 1
ATOM 1119 C CA . ASP A 1 145 ? 9.529 56.150 7.251 1.00 37.41 1390 ASP A CA 1
ATOM 1120 C C . ASP A 1 145 ? 10.663 56.632 8.147 1.00 33.53 1390 ASP A C 1
ATOM 1121 O O . ASP A 1 145 ? 10.899 57.831 8.279 1.00 38.20 1390 ASP A O 1
ATOM 1126 N N . LEU A 1 146 ? 11.364 55.685 8.759 1.00 40.47 1391 LEU A N 1
ATOM 1127 C CA . LEU A 1 146 ? 12.479 55.995 9.643 1.00 35.72 1391 LEU A CA 1
ATOM 1128 C C . LEU A 1 146 ? 13.617 56.673 8.887 1.00 43.81 1391 LEU A C 1
ATOM 1129 O O . LEU A 1 146 ? 14.204 57.642 9.367 1.00 41.15 1391 LEU A O 1
ATOM 1134 N N . ILE A 1 147 ? 13.932 56.145 7.709 1.00 39.26 1392 ILE A N 1
ATOM 1135 C CA . ILE A 1 147 ? 15.015 56.680 6.896 1.00 35.90 1392 ILE A CA 1
ATOM 1136 C C . ILE A 1 147 ? 14.685 58.081 6.395 1.00 46.28 1392 ILE A C 1
ATOM 1137 O O . ILE A 1 147 ? 15.518 58.987 6.467 1.00 40.36 1392 ILE A O 1
ATOM 1142 N N . GLU A 1 148 ? 13.466 58.257 5.891 1.00 42.28 1393 GLU A N 1
ATOM 1143 C CA . GLU A 1 148 ? 13.022 59.563 5.418 1.00 45.40 1393 GLU A CA 1
ATOM 1144 C C . GLU A 1 148 ? 13.105 60.595 6.539 1.00 46.64 1393 GLU A C 1
ATOM 1145 O O . GLU A 1 148 ? 13.722 61.646 6.379 1.00 52.87 1393 GLU A O 1
ATOM 1151 N N . LYS A 1 149 ? 12.496 60.280 7.679 1.00 45.06 1394 LYS A N 1
ATOM 1152 C CA . LYS A 1 149 ? 12.499 61.179 8.829 1.00 52.93 1394 LYS A CA 1
ATOM 1153 C C . LYS A 1 149 ? 13.905 61.631 9.218 1.00 56.39 1394 LYS A C 1
ATOM 1154 O O . LYS A 1 149 ? 14.142 62.820 9.427 1.00 55.13 1394 LYS A O 1
ATOM 1160 N N . ASN A 1 150 ? 14.828 60.678 9.320 1.00 50.60 1395 ASN A N 1
ATOM 1161 C CA . ASN A 1 150 ? 16.194 60.969 9.750 1.00 54.18 1395 ASN A CA 1
ATOM 1162 C C . ASN A 1 150 ? 16.992 61.779 8.732 1.00 63.77 1395 ASN A C 1
ATOM 1163 O O . ASN A 1 150 ? 17.731 62.694 9.097 1.00 60.78 1395 ASN A O 1
ATOM 1168 N N . LEU A 1 151 ? 16.845 61.435 7.457 1.00 56.38 1396 LEU A N 1
ATOM 1169 C CA . LEU A 1 151 ? 17.555 62.144 6.400 1.00 62.45 1396 LEU A CA 1
ATOM 1170 C C . LEU A 1 151 ? 17.010 63.559 6.210 1.00 68.72 1396 LEU A C 1
ATOM 1171 O O . LEU A 1 151 ? 17.698 64.426 5.669 1.00 72.19 1396 LEU A O 1
ATOM 1176 N N . GLU A 1 152 ? 15.777 63.792 6.655 1.00 64.84 1397 GLU A N 1
ATOM 1177 C CA . GLU A 1 152 ? 15.192 65.130 6.574 1.00 78.99 1397 GLU A CA 1
ATOM 1178 C C . GLU A 1 152 ? 15.284 65.903 7.886 1.00 75.89 1397 GLU A C 1
ATOM 1179 O O . GLU A 1 152 ? 15.215 67.131 7.891 1.00 77.81 1397 GLU A O 1
ATOM 1185 N N . SER A 1 153 ? 15.437 65.186 8.996 1.00 68.78 1398 SER A N 1
ATOM 1186 C CA . SER A 1 153 ? 15.917 65.816 10.217 1.00 70.04 1398 SER A CA 1
ATOM 1187 C C . SER A 1 153 ? 17.346 66.226 9.894 1.00 79.21 1398 SER A C 1
ATOM 1188 O O . SER A 1 153 ? 17.998 66.947 10.650 1.00 72.95 1398 SER A O 1
ATOM 1191 N N . LYS A 1 154 ? 17.812 65.741 8.745 1.00 72.05 1399 LYS A N 1
ATOM 1192 C CA . LYS A 1 154 ? 19.099 66.109 8.176 1.00 68.55 1399 LYS A CA 1
ATOM 1193 C C . LYS A 1 154 ? 20.256 65.602 9.036 1.00 70.34 1399 LYS A C 1
ATOM 1194 O O . LYS A 1 154 ? 21.252 66.300 9.236 1.00 67.64 1399 LYS A O 1
ATOM 1200 N N . ASN A 1 155 ? 20.115 64.374 9.528 1.00 65.98 1400 ASN A N 1
ATOM 1201 C CA . ASN A 1 155 ? 21.143 63.740 10.341 1.00 69.07 1400 ASN A CA 1
ATOM 1202 C C . ASN A 1 155 ? 22.150 63.009 9.463 1.00 73.52 1400 ASN A C 1
ATOM 1203 O O . ASN A 1 155 ? 21.901 62.784 8.276 1.00 72.56 1400 ASN A O 1
ATOM 1208 N N . HIS A 1 156 ? 23.285 62.636 10.048 1.00 75.84 1401 HIS A N 1
ATOM 1209 C CA . HIS A 1 156 ? 24.320 61.922 9.310 1.00 76.34 1401 HIS A CA 1
ATOM 1210 C C . HIS A 1 156 ? 23.778 60.616 8.735 1.00 70.46 1401 HIS A C 1
ATOM 1211 O O . HIS A 1 156 ? 23.149 59.832 9.448 1.00 63.60 1401 HIS A O 1
ATOM 1213 N N . PRO A 1 157 ? 24.012 60.388 7.434 1.00 57.38 1402 PRO A N 1
ATOM 1214 C CA . PRO A 1 157 ? 23.589 59.155 6.762 1.00 65.90 1402 PRO A CA 1
ATOM 1215 C C . PRO A 1 157 ? 24.114 57.911 7.476 1.00 68.24 1402 PRO A C 1
ATOM 1216 O O . PRO A 1 157 ? 23.322 57.052 7.867 1.00 52.44 1402 PRO A O 1
ATOM 1220 N N . LYS A 1 158 ? 25.431 57.827 7.647 1.00 70.61 1403 LYS A N 1
ATOM 1221 C CA . LYS A 1 158 ? 26.059 56.682 8.302 1.00 56.54 1403 LYS A CA 1
ATOM 1222 C C . LYS A 1 158 ? 25.530 56.479 9.718 1.00 70.41 1403 LYS A C 1
ATOM 1223 O O . LYS A 1 158 ? 25.489 55.354 10.220 1.00 75.09 1403 LYS A O 1
ATOM 1229 N N . LEU A 1 159 ? 25.120 57.573 10.355 1.00 75.90 1404 LEU A N 1
ATOM 1230 C CA . LEU A 1 159 ? 24.622 57.526 11.727 1.00 82.92 1404 LEU A CA 1
ATOM 1231 C C . LEU A 1 159 ? 23.198 56.984 11.792 1.00 72.92 1404 LEU A C 1
ATOM 1232 O O . LEU A 1 159 ? 22.556 57.020 12.843 1.00 75.20 1404 LEU A O 1
ATOM 1234 N N . LEU A 1 160 ? 22.714 56.475 10.665 1.00 76.46 1405 LEU A N 1
ATOM 1235 C CA . LEU A 1 160 ? 21.356 55.955 10.577 1.00 54.27 1405 LEU A CA 1
ATOM 1236 C C . LEU A 1 160 ? 21.316 54.469 10.935 1.00 66.80 1405 LEU A C 1
ATOM 1237 O O . LEU A 1 160 ? 22.287 53.740 10.717 1.00 61.28 1405 LEU A O 1
ATOM 1242 N N . LEU A 1 161 ? 20.191 54.026 11.490 1.00 59.41 1406 LEU A N 1
ATOM 1243 C CA . LEU A 1 161 ? 20.008 52.625 11.857 1.00 55.52 1406 LEU A CA 1
ATOM 1244 C C . LEU A 1 161 ? 21.009 52.177 12.915 1.00 60.65 1406 LEU A C 1
ATOM 1245 O O . LEU A 1 161 ? 21.135 50.984 13.194 1.00 51.01 1406 LEU A O 1
ATOM 1250 N N . ARG A 1 162 ? 21.723 53.133 13.502 1.00 62.96 1407 ARG A N 1
ATOM 1251 C CA . ARG A 1 162 ? 22.689 52.826 14.550 1.00 72.14 1407 ARG A CA 1
ATOM 1252 C C . ARG A 1 162 ? 22.083 53.090 15.922 1.00 71.06 1407 ARG A C 1
ATOM 1253 O O . ARG A 1 162 ? 21.711 52.161 16.642 1.00 69.58 1407 ARG A O 1
ATOM 1261 N N . ARG A 1 163 ? 21.976 54.368 16.272 1.00 65.48 1408 ARG A N 1
ATOM 1262 C CA . ARG A 1 163 ? 21.520 54.762 17.599 1.00 79.22 1408 ARG A CA 1
ATOM 1263 C C . ARG A 1 163 ? 20.013 55.012 17.666 1.00 72.90 1408 ARG A C 1
ATOM 1264 O O . ARG A 1 163 ? 19.443 55.073 18.756 1.00 74.21 1408 ARG A O 1
ATOM 1266 N N . THR A 1 164 ? 19.372 55.156 16.507 1.00 67.70 1409 THR A N 1
ATOM 1267 C CA . THR A 1 164 ? 17.926 55.394 16.462 1.00 67.75 1409 THR A CA 1
ATOM 1268 C C . THR A 1 164 ? 17.150 54.409 17.338 1.00 56.19 1409 THR A C 1
ATOM 1269 O O . THR A 1 164 ? 16.188 54.788 18.005 1.00 59.34 1409 THR A O 1
ATOM 1273 N N . GLU A 1 165 ? 17.578 53.149 17.331 1.00 67.14 1410 GLU A N 1
ATOM 1274 C CA . GLU A 1 165 ? 16.993 52.123 18.190 1.00 49.28 1410 GLU A CA 1
ATOM 1275 C C . GLU A 1 165 ? 15.468 52.082 18.073 1.00 45.22 1410 GLU A C 1
ATOM 1276 O O . GLU A 1 165 ? 14.766 51.833 19.052 1.00 42.16 1410 GLU A O 1
ATOM 1282 N N . SER A 1 166 ? 14.965 52.325 16.869 1.00 43.10 1411 SER A N 1
ATOM 1283 C CA . SER A 1 166 ? 13.526 52.380 16.625 1.00 40.98 1411 SER A CA 1
ATOM 1284 C C . SER A 1 166 ? 12.841 51.017 16.739 1.00 29.74 1411 SER A C 1
ATOM 1285 O O . SER A 1 166 ? 13.492 49.971 16.763 1.00 31.92 1411 SER A O 1
ATOM 1288 N N . VAL A 1 167 ? 11.515 51.045 16.806 1.00 32.72 1412 VAL A N 1
ATOM 1289 C CA . VAL A 1 167 ? 10.712 49.830 16.772 1.00 32.23 1412 VAL A CA 1
ATOM 1290 C C . VAL A 1 167 ? 10.960 49.107 15.451 1.00 28.15 1412 VAL A C 1
ATOM 1291 O O . VAL A 1 167 ? 11.099 47.881 15.410 1.00 25.54 1412 VAL A O 1
ATOM 1295 N N . ALA A 1 168 ? 11.038 49.881 14.374 1.00 23.65 1413 ALA A N 1
ATOM 1296 C CA . ALA A 1 168 ? 11.279 49.322 13.048 1.00 32.60 1413 ALA A CA 1
ATOM 1297 C C . ALA A 1 168 ? 12.574 48.506 12.974 1.00 34.46 1413 ALA A C 1
ATOM 1298 O O . ALA A 1 168 ? 12.582 47.416 12.403 1.00 24.91 1413 ALA A O 1
ATOM 1300 N N . GLU A 1 169 ? 13.660 49.029 13.545 1.00 25.18 1414 GLU A N 1
ATOM 1301 C CA . GLU A 1 169 ? 14.948 48.344 13.508 1.00 28.80 1414 GLU A CA 1
ATOM 1302 C C . GLU A 1 169 ? 14.915 47.050 14.296 1.00 25.36 1414 GLU A C 1
ATOM 1303 O O . GLU A 1 169 ? 15.527 46.052 13.904 1.00 25.41 1414 GLU A O 1
ATOM 1309 N N . LYS A 1 170 ? 14.210 47.080 15.420 1.00 26.12 1415 LYS A N 1
ATOM 1310 C CA . LYS A 1 170 ? 14.050 45.899 16.257 1.00 27.06 1415 LYS A CA 1
ATOM 1311 C C . LYS A 1 170 ? 13.166 44.849 15.581 1.00 25.24 1415 LYS A C 1
ATOM 1312 O O . LYS A 1 170 ? 13.444 43.651 15.658 1.00 22.04 1415 LYS A O 1
ATOM 1318 N N . MET A 1 171 ? 12.105 45.299 14.916 1.00 22.57 1416 MET A N 1
ATOM 1319 C CA . MET A 1 171 ? 11.291 44.406 14.091 1.00 25.98 1416 MET A CA 1
ATOM 1320 C C . MET A 1 171 ? 12.106 43.786 12.953 1.00 22.31 1416 MET A C 1
ATOM 1321 O O . MET A 1 171 ? 11.913 42.618 12.603 1.00 29.50 1416 MET A O 1
ATOM 1326 N N . LEU A 1 172 ? 13.010 44.566 12.372 1.00 22.60 1417 LEU A N 1
ATOM 1327 C CA . LEU A 1 172 ? 13.883 44.058 11.315 1.00 23.36 1417 LEU A CA 1
ATOM 1328 C C . LEU A 1 172 ? 14.779 42.936 11.835 1.00 24.13 1417 LEU A C 1
ATOM 1329 O O . LEU A 1 172 ? 14.977 41.922 11.166 1.00 24.99 1417 LEU A O 1
ATOM 1334 N N . THR A 1 173 ? 15.314 43.124 13.035 1.00 22.67 1418 THR A N 1
ATOM 1335 C CA . THR A 1 173 ? 16.111 42.094 13.676 1.00 23.34 1418 THR A CA 1
ATOM 1336 C C . THR A 1 173 ? 15.284 40.835 13.912 1.00 22.93 1418 THR A C 1
ATOM 1337 O O . THR A 1 173 ? 15.755 39.727 13.676 1.00 25.96 1418 THR A O 1
ATOM 1341 N N . ASN A 1 174 ? 14.051 41.008 14.378 1.00 22.77 1419 ASN A N 1
ATOM 1342 C CA . ASN A 1 174 ? 13.156 39.873 14.594 1.00 24.28 1419 ASN A CA 1
ATOM 1343 C C . ASN A 1 174 ? 12.783 39.194 13.274 1.00 20.56 1419 ASN A C 1
ATOM 1344 O O . ASN A 1 174 ? 12.602 37.976 13.212 1.00 25.02 1419 ASN A O 1
ATOM 1349 N N . TRP A 1 175 ? 12.666 40.001 12.226 1.00 26.40 1420 TRP A N 1
ATOM 1350 C CA . TRP A 1 175 ? 12.379 39.520 10.878 1.00 26.03 1420 TRP A CA 1
ATOM 1351 C C . TRP A 1 175 ? 13.527 38.628 10.397 1.00 24.88 1420 TRP A C 1
ATOM 1352 O O . TRP A 1 175 ? 13.309 37.513 9.909 1.00 21.65 1420 TRP A O 1
ATOM 1363 N N . PHE A 1 176 ? 14.751 39.123 10.536 1.00 20.73 1421 PHE A N 1
ATOM 1364 C CA . PHE A 1 176 ? 15.929 38.309 10.241 1.00 22.00 1421 PHE A CA 1
ATOM 1365 C C . PHE A 1 176 ? 15.954 37.050 11.099 1.00 20.58 1421 PHE A C 1
ATOM 1366 O O . PHE A 1 176 ? 16.322 35.972 10.629 1.00 24.66 1421 PHE A O 1
ATOM 1374 N N . THR A 1 177 ? 15.568 37.187 12.364 1.00 23.59 1422 THR A N 1
ATOM 1375 C CA . THR A 1 177 ? 15.580 36.054 13.285 1.00 21.90 1422 THR A CA 1
ATOM 1376 C C . THR A 1 177 ? 14.664 34.931 12.792 1.00 30.28 1422 THR A C 1
ATOM 1377 O O . THR A 1 177 ? 15.064 33.769 12.749 1.00 26.43 1422 THR A O 1
ATOM 1381 N N . PHE A 1 178 ? 13.437 35.287 12.417 1.00 25.57 1423 PHE A N 1
ATOM 1382 C CA . PHE A 1 178 ? 12.498 34.326 11.835 1.00 23.24 1423 PHE A CA 1
ATOM 1383 C C . PHE A 1 178 ? 13.056 33.659 10.581 1.00 25.22 1423 PHE A C 1
ATOM 1384 O O . PHE A 1 178 ? 12.967 32.441 10.415 1.00 27.97 1423 PHE A O 1
ATOM 1392 N N . LEU A 1 179 ? 13.632 34.465 9.697 1.00 18.92 1424 LEU A N 1
ATOM 1393 C CA . LEU A 1 179 ? 13.912 34.014 8.339 1.00 26.45 1424 LEU A CA 1
ATOM 1394 C C . LEU A 1 179 ? 15.316 33.449 8.144 1.00 27.78 1424 LEU A C 1
ATOM 1395 O O . LEU A 1 179 ? 15.628 32.913 7.086 1.00 27.69 1424 LEU A O 1
ATOM 1400 N N . LEU A 1 180 ? 16.164 33.568 9.158 1.00 22.64 1425 LEU A N 1
ATOM 1401 C CA . LEU A 1 180 ? 17.510 33.024 9.053 1.00 25.86 1425 LEU A CA 1
ATOM 1402 C C . LEU A 1 180 ? 17.699 31.727 9.835 1.00 27.49 1425 LEU A C 1
ATOM 1403 O O . LEU A 1 180 ? 18.810 31.195 9.908 1.00 27.27 1425 LEU A O 1
ATOM 1408 N N . HIS A 1 181 ? 16.621 31.204 10.408 1.00 26.12 1426 HIS A N 1
ATOM 1409 C CA . HIS A 1 181 ? 16.747 29.964 11.161 1.00 29.97 1426 HIS A CA 1
ATOM 1410 C C . HIS A 1 181 ? 17.196 28.806 10.274 1.00 29.66 1426 HIS A C 1
ATOM 1411 O O . HIS A 1 181 ? 18.014 27.989 10.693 1.00 30.08 1426 HIS A O 1
ATOM 1418 N N . LYS A 1 182 ? 16.670 28.738 9.052 1.00 28.34 1427 LYS A N 1
ATOM 1419 C CA . LYS A 1 182 ? 17.099 27.710 8.105 1.00 29.98 1427 LYS A CA 1
ATOM 1420 C C . LYS A 1 182 ? 18.591 27.806 7.825 1.00 27.03 1427 LYS A C 1
ATOM 1421 O O . LYS A 1 182 ? 19.275 26.791 7.704 1.00 34.00 1427 LYS A O 1
ATOM 1427 N N . PHE A 1 183 ? 19.095 29.030 7.712 1.00 27.95 1428 PHE A N 1
ATOM 1428 C CA . PHE A 1 183 ? 20.508 29.240 7.423 1.00 26.85 1428 PHE A CA 1
ATOM 1429 C C . PHE A 1 183 ? 21.375 28.739 8.572 1.00 29.73 1428 PHE A C 1
ATOM 1430 O O . PHE A 1 183 ? 22.457 28.193 8.352 1.00 31.36 1428 PHE A O 1
ATOM 1438 N N . LEU A 1 184 ? 20.893 28.936 9.796 1.00 25.56 1429 LEU A N 1
ATOM 1439 C CA . LEU A 1 184 ? 21.569 28.422 10.980 1.00 24.88 1429 LEU A CA 1
ATOM 1440 C C . LEU A 1 184 ? 21.601 26.898 10.947 1.00 35.90 1429 LEU A C 1
ATOM 1441 O O . LEU A 1 184 ? 22.661 26.283 11.093 1.00 31.60 1429 LEU A O 1
ATOM 1446 N N . LYS A 1 185 ? 20.430 26.301 10.747 1.00 31.67 1430 LYS A N 1
ATOM 1447 C CA . LYS A 1 185 ? 20.296 24.852 10.649 1.00 33.49 1430 LYS A CA 1
ATOM 1448 C C . LYS A 1 185 ? 21.222 24.253 9.600 1.00 36.86 1430 LYS A C 1
ATOM 1449 O O . LYS A 1 185 ? 21.870 23.237 9.844 1.00 43.00 1430 LYS A O 1
ATOM 1455 N N . GLU A 1 186 ? 21.281 24.885 8.433 1.00 31.54 1431 GLU A N 1
ATOM 1456 C CA . GLU A 1 186 ? 21.991 24.317 7.288 1.00 37.31 1431 GLU A CA 1
ATOM 1457 C C . GLU A 1 186 ? 23.463 24.702 7.180 1.00 38.64 1431 GLU A C 1
ATOM 1458 O O . GLU A 1 186 ? 24.279 23.902 6.718 1.00 38.80 1431 GLU A O 1
ATOM 1464 N N . CYS A 1 187 ? 23.807 25.920 7.589 1.00 29.56 1432 CYS A N 1
ATOM 1465 C CA . CYS A 1 187 ? 25.152 26.434 7.334 1.00 33.10 1432 CYS A CA 1
ATOM 1466 C C . CYS A 1 187 ? 25.916 26.947 8.551 1.00 34.82 1432 CYS A C 1
ATOM 1467 O O . CYS A 1 187 ? 26.996 26.445 8.875 1.00 30.80 1432 CYS A O 1
ATOM 1470 N N . ALA A 1 188 ? 25.368 27.967 9.201 1.00 27.42 1433 ALA A N 1
ATOM 1471 C CA . ALA A 1 188 ? 26.126 28.741 10.188 1.00 28.86 1433 ALA A CA 1
ATOM 1472 C C . ALA A 1 188 ? 26.050 28.178 11.598 1.00 28.04 1433 ALA A C 1
ATOM 1473 O O . ALA A 1 188 ? 26.871 28.519 12.450 1.00 30.06 1433 ALA A O 1
ATOM 1475 N N . GLY A 1 189 ? 25.064 27.325 11.846 1.00 24.75 1434 GLY A N 1
ATOM 1476 C CA . GLY A 1 189 ? 24.865 26.759 13.168 1.00 33.38 1434 GLY A CA 1
ATOM 1477 C C . GLY A 1 189 ? 26.029 25.886 13.598 1.00 31.90 1434 GLY A C 1
ATOM 1478 O O . GLY A 1 189 ? 26.462 25.934 14.747 1.00 29.22 1434 GLY A O 1
ATOM 1479 N N . GLU A 1 190 ? 26.539 25.092 12.665 1.00 30.28 1435 GLU A N 1
ATOM 1480 C CA . GLU A 1 190 ? 27.648 24.185 12.951 1.00 30.65 1435 GLU A CA 1
ATOM 1481 C C . GLU A 1 190 ? 28.921 24.891 13.427 1.00 25.50 1435 GLU A C 1
ATOM 1482 O O . GLU A 1 190 ? 29.431 24.577 14.496 1.00 30.83 1435 GLU A O 1
ATOM 1488 N N . PRO A 1 191 ? 29.449 25.836 12.633 1.00 27.08 1436 PRO A N 1
ATOM 1489 C CA . PRO A 1 191 ? 30.652 26.536 13.093 1.00 30.48 1436 PRO A CA 1
ATOM 1490 C C . PRO A 1 191 ? 30.413 27.337 14.372 1.00 29.75 1436 PRO A C 1
ATOM 1491 O O . PRO A 1 191 ? 31.340 27.485 15.168 1.00 29.33 1436 PRO A O 1
ATOM 1495 N N . LEU A 1 192 ? 29.200 27.848 14.561 1.00 27.20 1437 LEU A N 1
ATOM 1496 C CA . LEU A 1 192 ? 28.851 28.550 15.796 1.00 35.91 1437 LEU A CA 1
ATOM 1497 C C . LEU A 1 192 ? 28.958 27.589 16.977 1.00 32.49 1437 LEU A C 1
ATOM 1498 O O . LEU A 1 192 ? 29.583 27.893 17.996 1.00 27.01 1437 LEU A O 1
ATOM 1503 N N . PHE A 1 193 ? 28.350 26.418 16.826 1.00 26.82 1438 PHE A N 1
ATOM 1504 C CA . PHE A 1 193 ? 28.354 25.421 17.886 1.00 29.88 1438 PHE A CA 1
ATOM 1505 C C . PHE A 1 193 ? 29.756 24.904 18.167 1.00 30.09 1438 PHE A C 1
ATOM 1506 O O . PHE A 1 193 ? 30.101 24.616 19.312 1.00 26.56 1438 PHE A O 1
ATOM 1514 N N . LEU A 1 194 ? 30.558 24.777 17.115 1.00 26.34 1439 LEU A N 1
ATOM 1515 C CA . LEU A 1 194 ? 31.908 24.252 17.257 1.00 30.98 1439 LEU A CA 1
ATOM 1516 C C . LEU A 1 194 ? 32.801 25.260 17.971 1.00 37.49 1439 LEU A C 1
ATOM 1517 O O . LEU A 1 194 ? 33.678 24.883 18.749 1.00 29.98 1439 LEU A O 1
ATOM 1522 N N . LEU A 1 195 ? 32.574 26.544 17.706 1.00 25.25 1440 LEU A N 1
ATOM 1523 C CA . LEU A 1 195 ? 33.326 27.591 18.388 1.00 30.93 1440 LEU A CA 1
ATOM 1524 C C . LEU A 1 195 ? 32.986 27.577 19.874 1.00 30.81 1440 LEU A C 1
ATOM 1525 O O . LEU A 1 195 ? 33.867 27.708 20.730 1.00 26.34 1440 LEU A O 1
ATOM 1530 N N . TYR A 1 196 ? 31.704 27.403 20.176 1.00 29.43 1441 TYR A N 1
ATOM 1531 C CA . TYR A 1 196 ? 31.264 27.269 21.557 1.00 33.94 1441 TYR A CA 1
ATOM 1532 C C . TYR A 1 196 ? 31.978 26.104 22.243 1.00 28.82 1441 TYR A C 1
ATOM 1533 O O . TYR A 1 196 ? 32.546 26.267 23.319 1.00 32.00 1441 TYR A O 1
ATOM 1542 N N . CYS A 1 197 ? 31.958 24.938 21.606 1.00 27.89 1442 CYS A N 1
ATOM 1543 C CA . CYS A 1 197 ? 32.629 23.751 22.140 1.00 28.02 1442 CYS A CA 1
ATOM 1544 C C . CYS A 1 197 ? 34.132 23.939 22.300 1.00 30.81 1442 CYS A C 1
ATOM 1545 O O . CYS A 1 197 ? 34.723 23.484 23.281 1.00 28.79 1442 CYS A O 1
ATOM 1548 N N . ALA A 1 198 ? 34.753 24.592 21.325 1.00 26.03 1443 ALA A N 1
ATOM 1549 C CA . ALA A 1 198 ? 36.193 24.809 21.366 1.00 29.34 1443 ALA A CA 1
ATOM 1550 C C . ALA A 1 198 ? 36.553 25.708 22.543 1.00 33.75 1443 ALA A C 1
ATOM 1551 O O . ALA A 1 198 ? 37.453 25.402 23.323 1.00 27.70 1443 ALA A O 1
ATOM 1553 N N . ILE A 1 199 ? 35.838 26.821 22.665 1.00 27.53 1444 ILE A N 1
ATOM 1554 C CA . ILE A 1 199 ? 36.057 27.749 23.764 1.00 29.15 1444 ILE A CA 1
ATOM 1555 C C . ILE A 1 199 ? 35.852 27.057 25.107 1.00 32.11 1444 ILE A C 1
ATOM 1556 O O . ILE A 1 199 ? 36.718 27.111 25.984 1.00 29.03 1444 ILE A O 1
ATOM 1561 N N . LYS A 1 200 ? 34.704 26.403 25.262 1.00 28.73 1445 LYS A N 1
ATOM 1562 C CA . LYS A 1 200 ? 34.393 25.700 26.501 1.00 31.90 1445 LYS A CA 1
ATOM 1563 C C . LYS A 1 200 ? 35.479 24.691 26.862 1.00 35.48 1445 LYS A C 1
ATOM 1564 O O . LYS A 1 200 ? 35.961 24.661 27.995 1.00 31.50 1445 LYS A O 1
ATOM 1570 N N . GLN A 1 201 ? 35.854 23.867 25.890 1.00 35.15 1446 GLN A N 1
ATOM 1571 C CA . GLN A 1 201 ? 36.829 22.806 26.104 1.00 40.57 1446 GLN A CA 1
ATOM 1572 C C . GLN A 1 201 ? 38.193 23.373 26.468 1.00 30.92 1446 GLN A C 1
ATOM 1573 O O . GLN A 1 201 ? 38.834 22.913 27.410 1.00 41.28 1446 GLN A O 1
ATOM 1579 N N . GLN A 1 202 ? 38.640 24.369 25.710 1.00 30.07 1447 GLN A N 1
ATOM 1580 C CA . GLN A 1 202 ? 39.934 24.981 25.964 1.00 33.93 1447 GLN A CA 1
ATOM 1581 C C . GLN A 1 202 ? 40.006 25.569 27.365 1.00 37.73 1447 GLN A C 1
ATOM 1582 O O . GLN A 1 202 ? 41.024 25.433 28.046 1.00 35.80 1447 GLN A O 1
ATOM 1588 N N . MET A 1 203 ? 38.933 26.224 27.802 1.00 29.43 1448 MET A N 1
ATOM 1589 C CA . MET A 1 203 ? 38.942 26.823 29.131 1.00 34.45 1448 MET A CA 1
ATOM 1590 C C . MET A 1 203 ? 39.114 25.740 30.192 1.00 29.85 1448 MET A C 1
ATOM 1591 O O . MET A 1 203 ? 39.845 25.923 31.162 1.00 32.47 1448 MET A O 1
ATOM 1596 N N . GLU A 1 204 ? 38.449 24.607 29.993 1.00 33.75 1449 GLU A N 1
ATOM 1597 C CA . GLU A 1 204 ? 38.462 23.531 30.981 1.00 33.53 1449 GLU A CA 1
ATOM 1598 C C . GLU A 1 204 ? 39.788 22.774 31.015 1.00 43.84 1449 GLU A C 1
ATOM 1599 O O . GLU A 1 204 ? 39.970 21.868 31.829 1.00 42.25 1449 GLU A O 1
ATOM 1605 N N . LYS A 1 205 ? 40.710 23.157 30.134 1.00 34.35 1450 LYS A N 1
ATOM 1606 C CA . LYS A 1 205 ? 42.028 22.543 30.074 1.00 39.49 1450 LYS A CA 1
ATOM 1607 C C . LYS A 1 205 ? 42.861 23.040 31.246 1.00 40.08 1450 LYS A C 1
ATOM 1608 O O . LYS A 1 205 ? 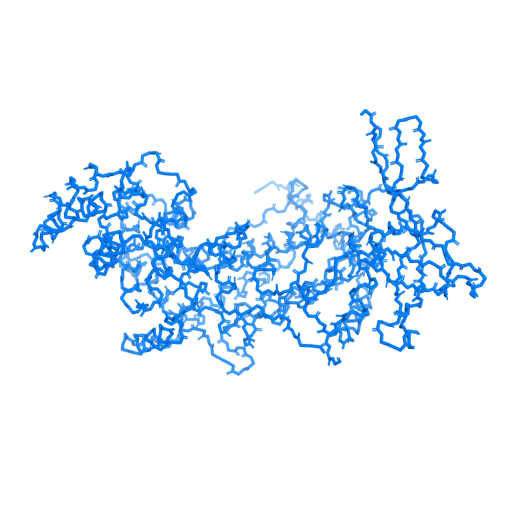43.875 22.442 31.612 1.00 32.54 1450 LYS A O 1
ATOM 1614 N N . GLY A 1 206 ? 42.425 24.152 31.823 1.00 33.77 1451 GLY A N 1
ATOM 1615 C CA . GLY A 1 206 ? 43.150 24.788 32.902 1.00 34.29 1451 GLY A CA 1
ATOM 1616 C C . GLY A 1 206 ? 42.216 25.212 34.012 1.00 33.72 1451 GLY A C 1
ATOM 1617 O O . GLY A 1 206 ? 40.999 25.057 33.896 1.00 35.74 1451 GLY A O 1
ATOM 1618 N N . PRO A 1 207 ? 42.783 25.743 35.105 1.00 31.17 1452 PRO A N 1
ATOM 1619 C CA . PRO A 1 207 ? 42.003 26.204 36.257 1.00 33.44 1452 PRO A CA 1
ATOM 1620 C C . PRO A 1 207 ? 40.937 27.241 35.891 1.00 24.88 1452 PRO A C 1
ATOM 1621 O O . PRO A 1 207 ? 41.182 28.149 35.092 1.00 30.76 1452 PRO A O 1
ATOM 1625 N N . ILE A 1 208 ? 39.757 27.075 36.478 1.00 28.92 1453 ILE A N 1
ATOM 1626 C CA . ILE A 1 208 ? 38.664 28.033 36.354 1.00 31.26 1453 ILE A CA 1
ATOM 1627 C C . ILE A 1 208 ? 38.180 28.345 37.761 1.00 28.11 1453 ILE A C 1
ATOM 1628 O O . ILE A 1 208 ? 37.799 27.443 38.500 1.00 33.93 1453 ILE A O 1
ATOM 1633 N N . ASP A 1 209 ? 38.202 29.613 38.147 1.00 32.47 1454 ASP A N 1
ATOM 1634 C CA . ASP A 1 209 ? 37.800 29.969 39.502 1.00 31.46 1454 ASP A CA 1
ATOM 1635 C C . ASP A 1 209 ? 36.280 30.010 39.616 1.00 35.14 1454 ASP A C 1
ATOM 1636 O O . ASP A 1 209 ? 35.624 30.774 38.917 1.00 31.48 1454 ASP A O 1
ATOM 1641 N N . ALA A 1 210 ? 35.731 29.185 40.502 1.00 33.34 1455 ALA A N 1
ATOM 1642 C CA . ALA A 1 210 ? 34.282 29.064 40.650 1.00 33.50 1455 ALA A CA 1
ATOM 1643 C C . ALA A 1 210 ? 33.625 30.319 41.222 1.00 37.97 1455 ALA A C 1
ATOM 1644 O O . ALA A 1 210 ? 32.410 30.480 41.140 1.00 38.16 1455 ALA A O 1
ATOM 1646 N N . ILE A 1 211 ? 34.429 31.205 41.797 1.00 35.94 1456 ILE A N 1
ATOM 1647 C CA . ILE A 1 211 ? 33.904 32.408 42.432 1.00 35.69 1456 ILE A CA 1
ATOM 1648 C C . ILE A 1 211 ? 34.062 33.652 41.561 1.00 40.88 1456 ILE A C 1
ATOM 1649 O O . ILE A 1 211 ? 33.117 34.421 41.384 1.00 40.44 1456 ILE A O 1
ATOM 1654 N N . THR A 1 212 ? 35.261 33.849 41.022 1.00 37.27 1457 THR A N 1
ATOM 1655 C CA . THR A 1 212 ? 35.568 35.054 40.254 1.00 32.50 1457 THR A CA 1
ATOM 1656 C C . THR A 1 212 ? 35.311 34.876 38.757 1.00 35.63 1457 THR A C 1
ATOM 1657 O O . THR A 1 212 ? 35.192 35.854 38.021 1.00 34.42 1457 THR A O 1
ATOM 1661 N N . GLY A 1 213 ? 35.225 33.625 38.311 1.00 28.86 1458 GLY A N 1
ATOM 1662 C CA . GLY A 1 213 ? 34.996 33.336 36.909 1.00 36.95 1458 GLY A CA 1
ATOM 1663 C C . GLY A 1 213 ? 36.240 33.541 36.066 1.00 37.29 1458 GLY A C 1
ATOM 1664 O O . GLY A 1 213 ? 36.172 33.558 34.838 1.00 30.29 1458 GLY A O 1
ATOM 1665 N N . GLU A 1 214 ? 37.382 33.699 36.727 1.00 36.16 1459 GLU A N 1
ATOM 1666 C CA . GLU A 1 214 ? 38.652 33.865 36.030 1.00 36.08 1459 GLU A CA 1
ATOM 1667 C C . GLU A 1 214 ? 39.193 32.514 35.581 1.00 31.78 1459 GLU A C 1
ATOM 1668 O O . GLU A 1 214 ? 38.840 31.476 36.142 1.00 29.78 1459 GLU A O 1
ATOM 1674 N N . ALA A 1 215 ? 40.044 32.523 34.563 1.00 31.52 1460 ALA A N 1
ATOM 1675 C CA . ALA A 1 215 ? 40.562 31.276 34.021 1.00 30.95 1460 ALA A CA 1
ATOM 1676 C C . ALA A 1 215 ? 41.995 31.399 33.526 1.00 28.90 1460 ALA A C 1
ATOM 1677 O O . ALA A 1 215 ? 42.404 32.435 32.996 1.00 31.83 1460 ALA A O 1
ATOM 1679 N N . ARG A 1 216 ? 42.744 30.317 33.699 1.00 27.72 1461 ARG A N 1
ATOM 1680 C CA . ARG A 1 216 ? 44.101 30.203 33.184 1.00 25.68 1461 ARG A CA 1
ATOM 1681 C C . ARG A 1 216 ? 44.173 30.527 31.689 1.00 25.80 1461 ARG A C 1
ATOM 1682 O O . ARG A 1 216 ? 45.028 31.294 31.247 1.00 34.43 1461 ARG A O 1
ATOM 1690 N N . TYR A 1 217 ? 43.265 29.945 30.916 1.00 30.33 1462 TYR A N 1
ATOM 1691 C CA . TYR A 1 217 ? 43.324 30.070 29.463 1.00 30.26 1462 TYR A CA 1
ATOM 1692 C C . TYR A 1 217 ? 42.347 31.090 28.879 1.00 33.92 1462 TYR A C 1
ATOM 1693 O O . TYR A 1 217 ? 42.011 31.026 27.696 1.00 28.71 1462 TYR A O 1
ATOM 1702 N N . SER A 1 218 ? 41.901 32.033 29.702 1.00 31.96 1463 SER A N 1
ATOM 1703 C CA . SER A 1 218 ? 40.959 33.049 29.246 1.00 33.24 1463 SER A CA 1
ATOM 1704 C C . SER A 1 218 ? 41.444 33.746 27.981 1.00 36.93 1463 SER A C 1
ATOM 1705 O O . SER A 1 218 ? 42.620 34.111 27.869 1.00 29.35 1463 SER A O 1
ATOM 1708 N N . LEU A 1 219 ? 40.529 33.922 27.034 1.00 23.96 1464 LEU A N 1
ATOM 1709 C CA . LEU A 1 219 ? 40.786 34.721 25.839 1.00 22.48 1464 LEU A CA 1
ATOM 1710 C C . LEU A 1 219 ? 40.571 36.183 26.200 1.00 27.42 1464 LEU A C 1
ATOM 1711 O O . LEU A 1 219 ? 40.995 37.093 25.488 1.00 27.14 1464 LEU A O 1
ATOM 1716 N N . SER A 1 220 ? 39.895 36.396 27.322 1.00 29.60 1465 SER A N 1
ATOM 1717 C CA . SER A 1 220 ? 39.601 37.735 27.807 1.00 22.95 1465 SER A CA 1
ATOM 1718 C C . SER A 1 220 ? 40.639 38.187 28.836 1.00 30.31 1465 SER A C 1
ATOM 1719 O O . SER A 1 220 ? 40.854 37.524 29.848 1.00 27.24 1465 SER A O 1
ATOM 1722 N N . GLU A 1 221 ? 41.287 39.313 28.561 1.00 26.52 1466 GLU A N 1
ATOM 1723 C CA . GLU A 1 221 ? 42.269 39.885 29.475 1.00 38.17 1466 GLU A CA 1
ATOM 1724 C C . GLU A 1 221 ? 41.684 40.113 30.873 1.00 42.21 1466 GLU A C 1
ATOM 1725 O O . GLU A 1 221 ? 42.360 39.905 31.885 1.00 35.78 1466 GLU A O 1
ATOM 1731 N N . ASP A 1 222 ? 40.423 40.531 30.919 1.00 39.68 1467 ASP A N 1
ATOM 1732 C CA . ASP A 1 222 ? 39.754 40.856 32.177 1.00 35.81 1467 ASP A CA 1
ATOM 1733 C C . ASP A 1 222 ? 39.510 39.644 33.068 1.00 37.47 1467 ASP A C 1
ATOM 1734 O O . ASP A 1 222 ? 39.430 39.777 34.289 1.00 36.93 1467 ASP A O 1
ATOM 1739 N N . LYS A 1 223 ? 39.381 38.467 32.462 1.00 32.63 1468 LYS A N 1
ATOM 1740 C CA . LYS A 1 223 ? 39.145 37.248 33.229 1.00 27.63 1468 LYS A CA 1
ATOM 1741 C C . LYS A 1 223 ? 40.363 36.321 33.227 1.00 32.03 1468 LYS A C 1
ATOM 1742 O O . LYS A 1 223 ? 40.251 35.141 33.548 1.00 32.34 1468 LYS A O 1
ATOM 1748 N N . LEU A 1 224 ? 41.521 36.861 32.859 1.00 29.48 1469 LEU A N 1
ATOM 1749 C CA . LEU A 1 224 ? 42.758 36.088 32.852 1.00 31.86 1469 LEU A CA 1
ATOM 1750 C C . LEU A 1 224 ? 43.257 35.935 34.282 1.00 32.31 1469 LEU A C 1
ATOM 1751 O O . LEU A 1 224 ? 43.517 36.931 34.950 1.00 37.71 1469 LEU A O 1
ATOM 1756 N N . ILE A 1 225 ? 43.387 34.701 34.757 1.00 32.38 1470 ILE A N 1
ATOM 1757 C CA . ILE A 1 225 ? 43.996 34.465 36.064 1.00 36.07 1470 ILE A CA 1
ATOM 1758 C C . ILE A 1 225 ? 45.409 35.037 36.094 1.00 39.70 1470 ILE A C 1
ATOM 1759 O O . ILE A 1 225 ? 46.238 34.702 35.246 1.00 34.60 1470 ILE A O 1
ATOM 1764 N N . ARG A 1 226 ? 45.675 35.900 37.070 1.00 36.69 1471 ARG A N 1
ATOM 1765 C CA . ARG A 1 226 ? 46.950 36.609 37.152 1.00 44.94 1471 ARG A CA 1
ATOM 1766 C C . ARG A 1 226 ? 47.860 36.103 38.269 1.00 56.53 1471 ARG A C 1
ATOM 1767 O O . ARG A 1 226 ? 48.755 36.818 38.715 1.00 63.59 1471 ARG A O 1
ATOM 1775 N N . GLN A 1 227 ? 47.637 34.872 38.714 1.00 53.84 1472 GLN A N 1
ATOM 1776 C CA . GLN A 1 227 ? 48.434 34.302 39.794 1.00 58.18 1472 GLN A CA 1
ATOM 1777 C C . GLN A 1 227 ? 48.943 32.915 39.438 1.00 58.45 1472 GLN A C 1
ATOM 1778 O O . GLN A 1 227 ? 48.425 32.264 38.531 1.00 46.01 1472 GLN A O 1
ATOM 1784 N N . GLN A 1 228 ? 49.965 32.473 40.165 1.00 62.09 1473 GLN A N 1
ATOM 1785 C CA . GLN A 1 228 ? 50.538 31.150 39.971 1.00 52.76 1473 GLN A CA 1
ATOM 1786 C C . GLN A 1 228 ? 49.612 30.078 40.525 1.00 53.72 1473 GLN A C 1
ATOM 1787 O O . GLN A 1 228 ? 49.321 30.059 41.722 1.00 65.56 1473 GLN A O 1
ATOM 1793 N N . ILE A 1 229 ? 49.145 29.191 39.652 1.00 48.48 1474 ILE A N 1
ATOM 1794 C CA . ILE A 1 229 ? 48.293 28.088 40.075 1.00 51.10 1474 ILE A CA 1
ATOM 1795 C C . ILE A 1 229 ? 48.850 26.754 39.602 1.00 55.08 1474 ILE A C 1
ATOM 1796 O O . ILE A 1 229 ? 48.750 26.410 38.424 1.00 51.19 1474 ILE A O 1
ATOM 1801 N N . ASP A 1 230 ? 49.441 26.006 40.526 1.00 45.53 1475 ASP A N 1
ATOM 1802 C CA . ASP A 1 230 ? 49.888 24.654 40.228 1.00 49.03 1475 ASP A CA 1
ATOM 1803 C C . ASP A 1 230 ? 48.672 23.732 40.254 1.00 49.13 1475 ASP A C 1
ATOM 1804 O O . ASP A 1 230 ? 47.802 23.869 41.113 1.00 53.57 1475 ASP A O 1
ATOM 1809 N N . TYR A 1 231 ? 48.601 22.808 39.302 1.00 39.68 1476 TYR A N 1
ATOM 1810 C CA . TYR A 1 231 ? 47.470 21.889 39.222 1.00 44.52 1476 TYR A CA 1
ATOM 1811 C C . TYR A 1 231 ? 47.846 20.659 38.413 1.00 39.93 1476 TYR A C 1
ATOM 1812 O O . TYR A 1 231 ? 48.851 20.659 37.705 1.00 44.28 1476 TYR A O 1
ATOM 1821 N N . LYS A 1 232 ? 47.031 19.615 38.515 1.00 40.50 1477 LYS A N 1
ATOM 1822 C CA . LYS A 1 232 ? 47.292 18.374 37.800 1.00 44.51 1477 LYS A CA 1
ATOM 1823 C C . LYS A 1 232 ? 46.027 17.843 37.138 1.00 45.78 1477 LYS A C 1
ATOM 1824 O O . LYS A 1 232 ? 44.926 18.012 37.656 1.00 41.95 1477 LYS A O 1
ATOM 1826 N N . THR A 1 233 ? 46.189 17.201 35.987 1.00 41.38 1478 THR A N 1
ATOM 1827 C CA . THR A 1 233 ? 45.059 16.618 35.278 1.00 49.11 1478 THR A CA 1
ATOM 1828 C C . THR A 1 233 ? 44.763 15.212 35.791 1.00 53.79 1478 THR A C 1
ATOM 1829 O O . THR A 1 233 ? 45.612 14.322 35.722 1.00 63.61 1478 THR A O 1
ATOM 1833 N N . LEU A 1 234 ? 43.557 15.027 36.317 1.00 44.17 1479 LEU A N 1
ATOM 1834 C CA . LEU A 1 234 ? 43.138 13.747 36.876 1.00 45.34 1479 LEU A CA 1
ATOM 1835 C C . LEU A 1 234 ? 42.157 13.066 35.946 1.00 52.04 1479 LEU A C 1
ATOM 1836 O O . LEU A 1 234 ? 41.411 13.734 35.226 1.00 54.63 1479 LEU A O 1
ATOM 1841 N N . THR A 1 235 ? 42.155 11.737 35.963 1.00 52.54 1480 THR A N 1
ATOM 1842 C CA . THR A 1 235 ? 41.130 10.976 35.260 1.00 47.34 1480 THR A CA 1
ATOM 1843 C C . THR A 1 235 ? 40.245 10.264 36.271 1.00 48.66 1480 THR A C 1
ATOM 1844 O O . THR A 1 235 ? 40.729 9.473 37.082 1.00 54.53 1480 THR A O 1
ATOM 1848 N N . LEU A 1 236 ? 38.950 10.551 36.229 1.00 52.73 1481 LEU A N 1
ATOM 1849 C CA . LEU A 1 236 ? 38.004 9.879 37.103 1.00 42.30 1481 LEU A CA 1
ATOM 1850 C C . LEU A 1 236 ? 37.202 8.883 36.286 1.00 56.22 1481 LEU A C 1
ATOM 1851 O O . LEU A 1 236 ? 36.907 9.128 35.116 1.00 61.90 1481 LEU A O 1
ATOM 1856 N N . HIS A 1 237 ? 36.860 7.755 36.897 1.00 59.68 1482 HIS A N 1
ATOM 1857 C CA . HIS A 1 237 ? 36.035 6.758 36.230 1.00 57.46 1482 HIS A CA 1
ATOM 1858 C C . HIS A 1 237 ? 34.652 6.771 36.855 1.00 58.36 1482 HIS A C 1
ATOM 1859 O O . HIS A 1 237 ? 34.480 6.392 38.013 1.00 63.79 1482 HIS A O 1
ATOM 1866 N N . CYS A 1 238 ? 33.671 7.221 36.081 1.00 53.95 1483 CYS A N 1
ATOM 1867 C CA . CYS A 1 238 ? 32.331 7.451 36.604 1.00 62.43 1483 CYS A CA 1
ATOM 1868 C C . CYS A 1 238 ? 31.382 6.304 36.285 1.00 58.27 1483 CYS A C 1
ATOM 1869 O O . CYS A 1 238 ? 31.247 5.897 35.132 1.00 61.83 1483 CYS A O 1
ATOM 1872 N N . VAL A 1 239 ? 30.724 5.790 37.318 1.00 66.60 1484 VAL A N 1
ATOM 1873 C CA . VAL A 1 239 ? 29.746 4.724 37.154 1.00 68.43 1484 VAL A CA 1
ATOM 1874 C C . VAL A 1 239 ? 28.587 5.192 36.286 1.00 72.89 1484 VAL A C 1
ATOM 1875 O O . VAL A 1 239 ? 27.853 6.107 36.661 1.00 71.12 1484 VAL A O 1
ATOM 1879 N N . CYS A 1 240 ? 28.428 4.563 35.127 1.00 80.62 1485 CYS A N 1
ATOM 1880 C CA . CYS A 1 240 ? 27.344 4.912 34.217 1.00 86.08 1485 CYS A CA 1
ATOM 1881 C C . CYS A 1 240 ? 25.988 4.597 34.827 1.00 90.36 1485 CYS A C 1
ATOM 1882 O O . CYS A 1 240 ? 25.806 3.543 35.438 1.00 91.87 1485 CYS A O 1
ATOM 1885 N N . PRO A 1 241 ? 25.030 5.521 34.662 1.00 97.46 1486 PRO A N 1
ATOM 1886 C CA . PRO A 1 241 ? 23.655 5.384 35.156 1.00 102.07 1486 PRO A CA 1
ATOM 1887 C C . PRO A 1 241 ? 22.898 4.271 34.436 1.00 103.34 1486 PRO A C 1
ATOM 1888 O O . PRO A 1 241 ? 21.673 4.330 34.324 1.00 100.21 1486 PRO A O 1
ATOM 1892 N N . GLU A 1 242 ? 23.625 3.268 33.956 1.00 105.44 1487 GLU A N 1
ATOM 1893 C CA . GLU A 1 242 ? 23.013 2.141 33.266 1.00 107.59 1487 GLU A CA 1
ATOM 1894 C C . GLU A 1 242 ? 23.255 0.828 34.010 1.00 114.48 1487 GLU A C 1
ATOM 1895 O O . GLU A 1 242 ? 22.390 0.358 34.751 1.00 111.47 1487 GLU A O 1
ATOM 1897 N N . SER A 1 243 ? 24.436 0.248 33.816 1.00 108.56 1488 SER A N 1
ATOM 1898 C CA . SER A 1 243 ? 24.754 -1.057 34.391 1.00 102.47 1488 SER A CA 1
ATOM 1899 C C . SER A 1 243 ? 24.955 -1.005 35.904 1.00 105.95 1488 SER A C 1
ATOM 1900 O O . SER A 1 243 ? 24.904 -2.034 36.577 1.00 105.56 1488 SER A O 1
ATOM 1902 N N . GLU A 1 244 ? 25.187 0.194 36.431 1.00 105.72 1489 GLU A N 1
ATOM 1903 C CA . GLU A 1 244 ? 25.386 0.378 37.866 1.00 108.79 1489 GLU A CA 1
ATOM 1904 C C . GLU A 1 244 ? 26.551 -0.461 38.388 1.00 99.95 1489 GLU A C 1
ATOM 1905 O O . GLU A 1 244 ? 27.597 -0.558 37.746 1.00 90.97 1489 GLU A O 1
ATOM 1907 N N . ALA A 1 247 ? 28.908 -0.775 34.147 1.00 90.51 1492 ALA A N 1
ATOM 1908 C CA . ALA A 1 247 ? 29.437 0.107 33.112 1.00 90.10 1492 ALA A CA 1
ATOM 1909 C C . ALA A 1 247 ? 29.988 1.391 33.722 1.00 89.92 1492 ALA A C 1
ATOM 1910 O O . ALA A 1 247 ? 29.452 1.897 34.709 1.00 91.32 1492 ALA A O 1
ATOM 1912 N N . GLN A 1 248 ? 31.058 1.915 33.129 1.00 81.20 1493 GLN A N 1
ATOM 1913 C CA . GLN A 1 248 ? 31.705 3.118 33.644 1.00 80.37 1493 GLN A CA 1
ATOM 1914 C C . GLN A 1 248 ? 32.514 3.829 32.565 1.00 68.87 1493 GLN A C 1
ATOM 1915 O O . GLN A 1 248 ? 33.022 3.195 31.641 1.00 72.50 1493 GLN A O 1
ATOM 1921 N N . VAL A 1 249 ? 32.640 5.148 32.693 1.00 69.24 1494 VAL A N 1
ATOM 1922 C CA . VAL A 1 249 ? 33.352 5.951 31.702 1.00 60.80 1494 VAL A CA 1
ATOM 1923 C C . VAL A 1 249 ? 34.401 6.862 32.331 1.00 56.01 1494 VAL A C 1
ATOM 1924 O O . VAL A 1 249 ? 34.257 7.291 33.475 1.00 55.41 1494 VAL A O 1
ATOM 1928 N N . PRO A 1 250 ? 35.466 7.160 31.574 1.00 51.87 1495 PRO A N 1
ATOM 1929 C CA . PRO A 1 250 ? 36.559 8.025 32.023 1.00 63.96 1495 PRO A CA 1
ATOM 1930 C C . PRO A 1 250 ? 36.245 9.498 31.787 1.00 62.59 1495 PRO A C 1
ATOM 1931 O O . PRO A 1 250 ? 35.726 9.849 30.728 1.00 55.94 1495 PRO A O 1
ATOM 1935 N N . VAL A 1 251 ? 36.565 10.346 32.759 1.00 54.10 1496 VAL A N 1
ATOM 1936 C CA . VAL A 1 251 ? 36.388 11.785 32.603 1.00 50.91 1496 VAL A CA 1
ATOM 1937 C C . VAL A 1 251 ? 37.629 12.537 33.061 1.00 50.57 1496 VAL A C 1
ATOM 1938 O O . VAL A 1 251 ? 38.113 12.332 34.174 1.00 53.39 1496 VAL A O 1
ATOM 1942 N N . LYS A 1 252 ? 38.144 13.407 32.200 1.00 41.06 1497 LYS A N 1
ATOM 1943 C CA . LYS A 1 252 ? 39.281 14.241 32.563 1.00 43.69 1497 LYS A CA 1
ATOM 1944 C C . LYS A 1 252 ? 38.827 15.446 33.382 1.00 44.75 1497 LYS A C 1
ATOM 1945 O O . LYS A 1 252 ? 37.915 16.174 32.987 1.00 40.64 1497 LYS A O 1
ATOM 1951 N N . VAL A 1 253 ? 39.459 15.637 34.534 1.00 38.37 1498 VAL A N 1
ATOM 1952 C CA . VAL A 1 253 ? 39.180 16.782 35.392 1.00 41.46 1498 VAL A CA 1
ATOM 1953 C C . VAL A 1 253 ? 40.492 17.326 35.930 1.00 36.51 1498 VAL A C 1
ATOM 1954 O O . VAL A 1 253 ? 41.545 16.731 35.713 1.00 44.61 1498 VAL A O 1
ATOM 1958 N N . LEU A 1 254 ? 40.438 18.457 36.625 1.00 32.63 1499 LEU A N 1
ATOM 1959 C CA . LEU A 1 254 ? 41.630 18.990 37.282 1.00 33.44 1499 LEU A CA 1
ATOM 1960 C C . LEU A 1 254 ? 41.502 18.863 38.795 1.00 43.81 1499 LEU A C 1
ATOM 1961 O O . LEU A 1 254 ? 40.402 18.957 39.345 1.00 40.33 1499 LEU A O 1
ATOM 1966 N N . ASN A 1 255 ? 42.628 18.652 39.470 1.00 38.83 1500 ASN A N 1
ATOM 1967 C CA . ASN A 1 255 ? 42.617 18.519 40.922 1.00 34.24 1500 ASN A CA 1
ATOM 1968 C C . ASN A 1 255 ? 42.130 19.793 41.607 1.00 32.23 1500 ASN A C 1
ATOM 1969 O O . ASN A 1 255 ? 41.560 19.743 42.693 1.00 37.21 1500 ASN A O 1
ATOM 1974 N N . CYS A 1 256 ? 42.345 20.931 40.956 1.00 33.07 1501 CYS A N 1
ATOM 1975 C CA . CYS A 1 256 ? 41.949 22.217 41.513 1.00 27.19 1501 CYS A CA 1
ATOM 1976 C C . CYS A 1 256 ? 40.455 22.502 41.315 1.00 25.80 1501 CYS A C 1
ATOM 1977 O O . CYS A 1 256 ? 39.910 23.414 41.932 1.00 31.87 1501 CYS A O 1
ATOM 1980 N N . ASP A 1 257 ? 39.796 21.723 40.463 1.00 31.60 1502 ASP A N 1
ATOM 1981 C CA . ASP A 1 257 ? 38.373 21.937 40.174 1.00 27.18 1502 ASP A CA 1
ATOM 1982 C C . ASP A 1 257 ? 37.508 21.830 41.429 1.00 36.40 1502 ASP A C 1
ATOM 1983 O O . ASP A 1 257 ? 37.637 20.876 42.196 1.00 33.02 1502 ASP A O 1
ATOM 1988 N N . SER A 1 258 ? 36.616 22.797 41.629 1.00 30.71 1503 SER A N 1
ATOM 1989 C CA . SER A 1 258 ? 35.619 22.683 42.692 1.00 34.28 1503 SER A CA 1
ATOM 1990 C C . SER A 1 258 ? 34.742 21.467 42.417 1.00 33.76 1503 SER A C 1
ATOM 1991 O O . SER A 1 258 ? 34.689 20.981 41.288 1.00 32.98 1503 SER A O 1
ATOM 1994 N N . ILE A 1 259 ? 34.059 20.974 43.444 1.00 30.66 1504 ILE A N 1
ATOM 1995 C CA . ILE A 1 259 ? 33.242 19.772 43.299 1.00 29.11 1504 ILE A CA 1
ATOM 1996 C C . ILE A 1 259 ? 32.106 19.960 42.284 1.00 39.23 1504 ILE A C 1
ATOM 1997 O O . ILE A 1 259 ? 31.772 19.040 41.537 1.00 37.76 1504 ILE A O 1
ATOM 2002 N N . THR A 1 260 ? 31.517 21.150 42.253 1.00 35.17 1505 THR A N 1
ATOM 2003 C CA . THR A 1 260 ? 30.471 21.437 41.274 1.00 35.71 1505 THR A CA 1
ATOM 2004 C C . THR A 1 260 ? 31.031 21.373 39.854 1.00 30.80 1505 THR A C 1
ATOM 2005 O O . THR A 1 260 ? 30.413 20.798 38.958 1.00 33.23 1505 THR A O 1
ATOM 2009 N N . GLN A 1 261 ? 32.206 21.962 39.659 1.00 32.39 1506 GLN A N 1
ATOM 2010 C CA . GLN A 1 261 ? 32.859 21.927 38.358 1.00 31.84 1506 GLN A CA 1
ATOM 2011 C C . GLN A 1 261 ? 33.149 20.487 37.954 1.00 39.63 1506 GLN A C 1
ATOM 2012 O O . GLN A 1 261 ? 32.989 20.109 36.793 1.00 32.47 1506 GLN A O 1
ATOM 2018 N N . ALA A 1 262 ? 33.573 19.686 38.924 1.00 42.28 1507 ALA A N 1
ATOM 2019 C CA . ALA A 1 262 ? 33.834 18.274 38.684 1.00 34.87 1507 ALA A CA 1
ATOM 2020 C C . ALA A 1 262 ? 32.550 17.571 38.265 1.00 32.43 1507 ALA A C 1
ATOM 2021 O O . ALA A 1 262 ? 32.533 16.817 37.293 1.00 36.19 1507 ALA A O 1
ATOM 2023 N N . LYS A 1 263 ? 31.476 17.827 39.004 1.00 35.55 1508 LYS A N 1
ATOM 2024 C CA . LYS A 1 263 ? 30.183 17.229 38.699 1.00 36.26 1508 LYS A CA 1
ATOM 2025 C C . LYS A 1 263 ? 29.713 17.623 37.300 1.00 38.91 1508 LYS A C 1
ATOM 2026 O O . LYS A 1 263 ? 29.212 16.791 36.547 1.00 36.98 1508 LYS A O 1
ATOM 2032 N N . ASP A 1 264 ? 29.893 18.891 36.950 1.00 34.75 1509 ASP A N 1
ATOM 2033 C CA . ASP A 1 264 ? 29.493 19.369 35.634 1.00 35.22 1509 ASP A CA 1
ATOM 2034 C C . ASP A 1 264 ? 30.324 18.740 34.523 1.00 40.16 1509 ASP A C 1
ATOM 2035 O O . ASP A 1 264 ? 29.801 18.433 33.453 1.00 40.29 1509 ASP A O 1
ATOM 2040 N N . LYS A 1 265 ? 31.616 18.539 34.774 1.00 33.47 1510 LYS A N 1
ATOM 2041 C CA . LYS A 1 265 ? 32.461 17.857 33.802 1.00 33.85 1510 LYS A CA 1
ATOM 2042 C C . LYS A 1 265 ? 32.014 16.410 33.634 1.00 38.93 1510 LYS A C 1
ATOM 2043 O O . LYS A 1 265 ? 31.970 15.891 32.516 1.00 36.59 1510 LYS A O 1
ATOM 2049 N N . LEU A 1 266 ? 31.676 15.767 34.749 1.00 37.74 1511 LEU A N 1
ATOM 2050 C CA . LEU A 1 266 ? 31.214 14.382 34.727 1.00 36.33 1511 LEU A CA 1
ATOM 2051 C C . LEU A 1 266 ? 29.920 14.268 33.932 1.00 42.00 1511 LEU A C 1
ATOM 2052 O O . LEU A 1 266 ? 29.782 13.399 33.069 1.00 44.03 1511 LEU A O 1
ATOM 2057 N N . LEU A 1 267 ? 28.977 15.154 34.234 1.00 44.66 1512 LEU A N 1
ATOM 2058 C CA . LEU A 1 267 ? 27.696 15.194 33.540 1.00 45.00 1512 LEU A CA 1
ATOM 2059 C C . LEU A 1 267 ? 27.877 15.344 32.035 1.00 45.30 1512 LEU A C 1
ATOM 2060 O O . LEU A 1 267 ? 27.251 14.630 31.251 1.00 43.88 1512 LEU A O 1
ATOM 2065 N N . ASP A 1 268 ? 28.736 16.277 31.638 1.00 40.89 1513 ASP A N 1
ATOM 2066 C CA . ASP A 1 268 ? 28.964 16.555 30.227 1.00 36.39 1513 ASP A CA 1
ATOM 2067 C C . ASP A 1 268 ? 29.387 15.301 29.473 1.00 50.68 1513 ASP A C 1
ATOM 2068 O O . ASP A 1 268 ? 28.956 15.075 28.344 1.00 47.64 1513 ASP A O 1
ATOM 2073 N N . THR A 1 269 ? 30.229 14.488 30.103 1.00 41.13 1514 THR A N 1
ATOM 2074 C CA . THR A 1 269 ? 30.724 13.267 29.475 1.00 44.86 1514 THR A CA 1
ATOM 2075 C C . THR A 1 269 ? 29.714 12.127 29.589 1.00 49.78 1514 THR A C 1
ATOM 2076 O O . THR A 1 269 ? 29.352 11.504 28.592 1.00 51.92 1514 THR A O 1
ATOM 2080 N N . VAL A 1 270 ? 29.258 11.864 30.808 1.00 43.00 1515 VAL A N 1
ATOM 2081 C CA . VAL A 1 270 ? 28.327 10.770 31.057 1.00 49.07 1515 VAL A CA 1
ATOM 2082 C C . VAL A 1 270 ? 27.023 10.918 30.267 1.00 59.19 1515 VAL A C 1
ATOM 2083 O O . VAL A 1 270 ? 26.382 9.927 29.917 1.00 58.45 1515 VAL A O 1
ATOM 2087 N N . TYR A 1 271 ? 26.635 12.157 29.983 1.00 56.41 1516 TYR A N 1
ATOM 2088 C CA . TYR A 1 271 ? 25.412 12.411 29.226 1.00 54.69 1516 TYR A CA 1
ATOM 2089 C C . TYR A 1 271 ? 25.702 13.069 27.885 1.00 48.89 1516 TYR A C 1
ATOM 2090 O O . TYR A 1 271 ? 24.866 13.799 27.358 1.00 51.06 1516 TYR A O 1
ATOM 2099 N N . LYS A 1 272 ? 26.880 12.798 27.331 1.00 49.43 1517 LYS A N 1
ATOM 2100 C CA . LYS A 1 272 ? 27.347 13.499 26.135 1.00 48.17 1517 LYS A CA 1
ATOM 2101 C C . LYS A 1 272 ? 26.348 13.486 24.975 1.00 65.65 1517 LYS A C 1
ATOM 2102 O O . LYS A 1 272 ? 26.307 14.422 24.171 1.00 62.86 1517 LYS A O 1
ATOM 2108 N N . GLY A 1 273 ? 25.546 12.432 24.886 1.00 53.83 1518 GLY A N 1
ATOM 2109 C CA . GLY A 1 273 ? 24.586 12.311 23.804 1.00 78.29 1518 GLY A CA 1
ATOM 2110 C C . GLY A 1 273 ? 23.352 13.174 23.997 1.00 77.51 1518 GLY A C 1
ATOM 2111 O O . GLY A 1 273 ? 22.787 13.698 23.034 1.00 68.59 1518 GLY A O 1
ATOM 2112 N N . ILE A 1 274 ? 22.943 13.328 25.252 1.00 65.05 1519 ILE A N 1
ATOM 2113 C CA . ILE A 1 274 ? 21.701 14.014 25.589 1.00 50.04 1519 ILE A CA 1
ATOM 2114 C C . ILE A 1 274 ? 21.832 15.538 25.606 1.00 59.32 1519 ILE A C 1
ATOM 2115 O O . ILE A 1 274 ? 22.821 16.073 26.108 1.00 56.72 1519 ILE A O 1
ATOM 2120 N N . PRO A 1 275 ? 20.831 16.241 25.045 1.00 59.57 1520 PRO A N 1
ATOM 2121 C CA . PRO A 1 275 ? 20.767 17.706 25.096 1.00 50.02 1520 PRO A CA 1
ATOM 2122 C C . PRO A 1 275 ? 20.760 18.199 26.539 1.00 48.59 1520 PRO A C 1
ATOM 2123 O O . PRO A 1 275 ? 20.250 17.505 27.419 1.00 48.35 1520 PRO A O 1
ATOM 2127 N N . TYR A 1 276 ? 21.313 19.385 26.772 1.00 47.97 1521 TYR A N 1
ATOM 2128 C CA . TYR A 1 276 ? 21.535 19.874 28.131 1.00 45.64 1521 TYR A CA 1
ATOM 2129 C C . TYR A 1 276 ? 20.298 19.851 29.025 1.00 43.64 1521 TYR A C 1
ATOM 2130 O O . TYR A 1 276 ? 20.330 19.294 30.119 1.00 46.27 1521 TYR A O 1
ATOM 2139 N N . SER A 1 277 ? 19.213 20.464 28.563 1.00 49.27 1522 SER A N 1
ATOM 2140 C CA . SER A 1 277 ? 18.023 20.623 29.392 1.00 43.15 1522 SER A CA 1
ATOM 2141 C C . SER A 1 277 ? 17.425 19.287 29.821 1.00 43.56 1522 SER A C 1
ATOM 2142 O O . SER A 1 277 ? 16.570 19.240 30.706 1.00 39.86 1522 SER A O 1
ATOM 2145 N N . GLN A 1 278 ? 17.874 18.206 29.194 1.00 39.35 1523 GLN A N 1
ATOM 2146 C CA . GLN A 1 278 ? 17.348 16.879 29.505 1.00 52.23 1523 GLN A CA 1
ATOM 2147 C C . GLN A 1 278 ? 18.174 16.145 30.563 1.00 60.51 1523 GLN A C 1
ATOM 2148 O O . GLN A 1 278 ? 17.763 15.094 31.055 1.00 52.49 1523 GLN A O 1
ATOM 2154 N N . ARG A 1 279 ? 19.331 16.702 30.914 1.00 46.64 1524 ARG A N 1
ATOM 2155 C CA . ARG A 1 279 ? 20.199 16.099 31.921 1.00 49.37 1524 ARG A CA 1
ATOM 2156 C C . ARG A 1 279 ? 19.827 16.558 33.324 1.00 48.53 1524 ARG A C 1
ATOM 2157 O O . ARG A 1 279 ? 19.208 17.607 33.499 1.00 53.91 1524 ARG A O 1
ATOM 2165 N N . PRO A 1 280 ? 20.213 15.767 34.336 1.00 46.29 1525 PRO A N 1
ATOM 2166 C CA . PRO A 1 280 ? 20.095 16.186 35.735 1.00 48.22 1525 PRO A CA 1
ATOM 2167 C C . PRO A 1 280 ? 21.012 17.375 36.011 1.00 41.94 1525 PRO A C 1
ATOM 2168 O O . PRO A 1 280 ? 21.989 17.572 35.292 1.00 35.60 1525 PRO A O 1
ATOM 2172 N N . LYS A 1 281 ? 20.697 18.157 37.038 1.00 47.65 1526 LYS A N 1
ATOM 2173 C CA . LYS A 1 281 ? 21.521 19.302 37.408 1.00 48.36 1526 LYS A CA 1
ATOM 2174 C C . LYS A 1 281 ? 22.603 18.891 38.400 1.00 57.60 1526 LYS A C 1
ATOM 2175 O O . LYS A 1 281 ? 22.373 18.050 39.271 1.00 57.09 1526 LYS A O 1
ATOM 2181 N N . ALA A 1 282 ? 23.782 19.490 38.269 1.00 44.33 1527 ALA A N 1
ATOM 2182 C CA . ALA A 1 282 ? 24.875 19.209 39.185 1.00 47.36 1527 ALA A CA 1
ATOM 2183 C C . ALA A 1 282 ? 24.408 19.355 40.630 1.00 46.38 1527 ALA A C 1
ATOM 2184 O O . ALA A 1 282 ? 24.744 18.537 41.486 1.00 55.50 1527 ALA A O 1
ATOM 2186 N N . GLU A 1 283 ? 23.615 20.390 40.890 1.00 48.88 1528 GLU A N 1
ATOM 2187 C CA . GLU A 1 283 ? 23.166 20.690 42.246 1.00 54.11 1528 GLU A CA 1
ATOM 2188 C C . GLU A 1 283 ? 22.091 19.721 42.744 1.00 58.55 1528 GLU A C 1
ATOM 2189 O O . GLU A 1 283 ? 21.729 19.738 43.921 1.00 56.38 1528 GLU A O 1
ATOM 2195 N N . ASP A 1 284 ? 21.589 18.878 41.846 1.00 47.31 1529 ASP A N 1
ATOM 2196 C CA . ASP A 1 284 ? 20.612 17.858 42.218 1.00 56.23 1529 ASP A CA 1
ATOM 2197 C C . ASP A 1 284 ? 21.276 16.490 42.326 1.00 62.34 1529 ASP A C 1
ATOM 2198 O O . ASP A 1 284 ? 20.611 15.477 42.536 1.00 61.16 1529 ASP A O 1
ATOM 2203 N N . MET A 1 285 ? 22.594 16.474 42.170 1.00 53.71 1530 MET A N 1
ATOM 2204 C CA . MET A 1 285 ? 23.373 15.256 42.319 1.00 51.84 1530 MET A CA 1
ATOM 2205 C C . MET A 1 285 ? 24.369 15.418 43.458 1.00 54.39 1530 MET A C 1
ATOM 2206 O O . MET A 1 285 ? 24.755 16.533 43.810 1.00 48.61 1530 MET A O 1
ATOM 2211 N N . ASP A 1 286 ? 24.773 14.297 44.038 1.00 55.16 1531 ASP A N 1
ATOM 2212 C CA . ASP A 1 286 ? 25.895 14.279 44.960 1.00 55.34 1531 ASP A CA 1
ATOM 2213 C C . ASP A 1 286 ? 27.011 13.463 44.335 1.00 52.54 1531 ASP A C 1
ATOM 2214 O O . ASP A 1 286 ? 26.785 12.359 43.841 1.00 50.47 1531 ASP A O 1
ATOM 2219 N N . LEU A 1 287 ? 28.215 14.020 44.333 1.00 54.64 1532 LEU A N 1
ATOM 2220 C CA . LEU A 1 287 ? 29.373 13.287 43.861 1.00 41.88 1532 LEU A CA 1
ATOM 2221 C C . LEU A 1 287 ? 29.804 12.331 44.961 1.00 50.89 1532 LEU A C 1
ATOM 2222 O O . LEU A 1 287 ? 30.146 12.758 46.061 1.00 51.89 1532 LEU A O 1
ATOM 2227 N N . GLU A 1 288 ? 29.771 11.036 44.678 1.00 53.34 1533 GLU A N 1
ATOM 2228 C CA . GLU A 1 288 ? 30.205 10.068 45.673 1.00 58.95 1533 GLU A CA 1
ATOM 2229 C C . GLU A 1 288 ? 31.489 9.382 45.231 1.00 55.75 1533 GLU A C 1
ATOM 2230 O O . GLU A 1 288 ? 31.620 8.947 44.086 1.00 53.51 1533 GLU A O 1
ATOM 2236 N N . TRP A 1 289 ? 32.443 9.314 46.151 1.00 49.63 1534 TRP A N 1
ATOM 2237 C CA . TRP A 1 289 ? 33.749 8.745 45.868 1.00 56.35 1534 TRP A CA 1
ATOM 2238 C C . TRP A 1 289 ? 33.803 7.294 46.330 1.00 55.75 1534 TRP A C 1
ATOM 2239 O O . TRP A 1 289 ? 33.793 7.013 47.526 1.00 58.88 1534 TRP A O 1
ATOM 2250 N N . ARG A 1 290 ? 33.849 6.374 45.373 1.00 48.86 1535 ARG A N 1
ATOM 2251 C CA . ARG A 1 290 ? 33.842 4.954 45.693 1.00 56.50 1535 ARG A CA 1
ATOM 2252 C C . ARG A 1 290 ? 35.248 4.383 45.822 1.00 67.20 1535 ARG A C 1
ATOM 2253 O O . ARG A 1 290 ? 35.835 3.903 44.853 1.00 75.90 1535 ARG A O 1
ATOM 2261 N N . GLN A 1 291 ? 35.782 4.458 47.035 1.00 73.38 1536 GLN A N 1
ATOM 2262 C CA . GLN A 1 291 ? 37.036 3.806 47.376 1.00 80.87 1536 GLN A CA 1
ATOM 2263 C C . GLN A 1 291 ? 36.695 2.490 48.064 1.00 89.59 1536 GLN A C 1
ATOM 2264 O O . GLN A 1 291 ? 37.501 1.933 48.809 1.00 93.29 1536 GLN A O 1
ATOM 2270 N N . GLY A 1 292 ? 35.486 2.002 47.800 1.00 90.24 1537 GLY A N 1
ATOM 2271 C CA . GLY A 1 292 ? 34.938 0.864 48.513 1.00 96.99 1537 GLY A CA 1
ATOM 2272 C C . GLY A 1 292 ? 35.169 -0.494 47.876 1.00 103.43 1537 GLY A C 1
ATOM 2273 O O . GLY A 1 292 ? 36.254 -0.760 47.357 1.00 101.73 1537 GLY A O 1
ATOM 2274 N N . ARG A 1 293 ? 34.156 -1.361 47.922 1.00 106.25 1538 ARG A N 1
ATOM 2275 C CA . ARG A 1 293 ? 32.859 -1.039 48.524 1.00 100.59 1538 ARG A CA 1
ATOM 2276 C C . ARG A 1 293 ? 32.969 -0.740 50.018 1.00 100.92 1538 ARG A C 1
ATOM 2277 O O . ARG A 1 293 ? 31.981 -0.390 50.667 1.00 94.72 1538 ARG A O 1
ATOM 2285 N N . MET A 1 294 ? 34.175 -0.888 50.555 1.00 101.53 1539 MET A N 1
ATOM 2286 C CA . MET A 1 294 ? 34.461 -0.499 51.928 1.00 100.96 1539 MET A CA 1
ATOM 2287 C C . MET A 1 294 ? 33.849 0.862 52.250 1.00 102.62 1539 MET A C 1
ATOM 2288 O O . MET A 1 294 ? 33.039 0.985 53.169 1.00 104.75 1539 MET A O 1
ATOM 2290 N N . ALA A 1 295 ? 34.228 1.881 51.485 1.00 92.15 1540 ALA A N 1
ATOM 2291 C CA . ALA A 1 295 ? 33.765 3.238 51.758 1.00 96.11 1540 ALA A CA 1
ATOM 2292 C C . ALA A 1 295 ? 33.230 3.967 50.527 1.00 81.23 1540 ALA A C 1
ATOM 2293 O O . ALA A 1 295 ? 33.886 4.032 49.489 1.00 80.07 1540 ALA A O 1
ATOM 2295 N N . ARG A 1 296 ? 32.027 4.512 50.660 1.00 79.31 1541 ARG A N 1
ATOM 2296 C CA . ARG A 1 296 ? 31.460 5.396 49.654 1.00 74.26 1541 ARG A CA 1
ATOM 2297 C C . ARG A 1 296 ? 31.219 6.750 50.308 1.00 78.69 1541 ARG A C 1
ATOM 2298 O O . ARG A 1 296 ? 30.253 6.922 51.051 1.00 84.04 1541 ARG A O 1
ATOM 2300 N N . ILE A 1 297 ? 32.105 7.704 50.042 1.00 66.24 1542 ILE A N 1
ATOM 2301 C CA . ILE A 1 297 ? 32.044 9.003 50.703 1.00 55.55 1542 ILE A CA 1
ATOM 2302 C C . ILE A 1 297 ? 31.669 10.110 49.710 1.00 65.68 1542 ILE A C 1
ATOM 2303 O O . ILE A 1 297 ? 32.193 10.166 48.596 1.00 52.10 1542 ILE A O 1
ATOM 2308 N N . ILE A 1 298 ? 30.749 10.982 50.114 1.00 63.20 1543 ILE A N 1
ATOM 2309 C CA . ILE A 1 298 ? 30.221 11.995 49.203 1.00 58.39 1543 ILE A CA 1
ATOM 2310 C C . ILE A 1 298 ? 30.926 13.348 49.346 1.00 57.72 1543 ILE A C 1
ATOM 2311 O O . ILE A 1 298 ? 31.213 13.805 50.454 1.00 46.13 1543 ILE A O 1
ATOM 2316 N N . LEU A 1 299 ? 31.208 13.974 48.208 1.00 45.53 1544 LEU A N 1
ATOM 2317 C CA . LEU A 1 299 ? 31.939 15.234 48.173 1.00 43.97 1544 LEU A CA 1
ATOM 2318 C C . LEU A 1 299 ? 31.020 16.383 47.781 1.00 42.74 1544 LEU A C 1
ATOM 2319 O O . LEU A 1 299 ? 30.140 16.217 46.941 1.00 41.78 1544 LEU A O 1
ATOM 2324 N N . GLN A 1 300 ? 31.230 17.546 48.389 1.00 37.92 1545 GLN A N 1
ATOM 2325 C CA . GLN A 1 300 ? 30.464 18.743 48.049 1.00 46.59 1545 GLN A CA 1
ATOM 2326 C C . GLN A 1 300 ? 31.371 19.959 48.072 1.00 35.49 1545 GLN A C 1
ATOM 2327 O O . GLN A 1 300 ? 32.483 19.896 48.596 1.00 38.71 1545 GLN A O 1
ATOM 2333 N N . ASP A 1 301 ? 30.887 21.067 47.515 1.00 33.37 1546 ASP A N 1
ATOM 2334 C CA . ASP A 1 301 ? 31.604 22.337 47.576 1.00 35.08 1546 ASP A CA 1
ATOM 2335 C C . ASP A 1 301 ? 31.805 22.740 49.026 1.00 34.69 1546 ASP A C 1
ATOM 2336 O O . ASP A 1 301 ? 32.836 23.303 49.387 1.00 35.54 1546 ASP A O 1
ATOM 2341 N N . GLU A 1 302 ? 30.806 22.462 49.857 1.00 37.62 1547 GLU A N 1
ATOM 2342 C CA . GLU A 1 302 ? 30.873 22.852 51.257 1.00 35.82 1547 GLU A CA 1
ATOM 2343 C C . GLU A 1 302 ? 30.324 21.789 52.204 1.00 40.31 1547 GLU A C 1
ATOM 2344 O O . GLU A 1 302 ? 29.170 21.377 52.097 1.00 37.27 1547 GLU A O 1
ATOM 2350 N N . ASP A 1 303 ? 31.166 21.353 53.135 1.00 37.92 1548 ASP A N 1
ATOM 2351 C CA . ASP A 1 303 ? 30.730 20.473 54.208 1.00 37.88 1548 ASP A CA 1
ATOM 2352 C C . ASP A 1 303 ? 31.497 20.775 55.492 1.00 42.48 1548 ASP A C 1
ATOM 2353 O O . ASP A 1 303 ? 32.126 21.826 55.617 1.00 35.72 1548 ASP A O 1
ATOM 2358 N N . ILE A 1 304 ? 31.441 19.860 56.450 1.00 35.62 1549 ILE A N 1
ATOM 2359 C CA . ILE A 1 304 ? 32.098 20.086 57.731 1.00 33.78 1549 ILE A CA 1
ATOM 2360 C C . ILE A 1 304 ? 33.613 20.240 57.575 1.00 37.39 1549 ILE A C 1
ATOM 2361 O O . ILE A 1 304 ? 34.269 20.848 58.417 1.00 36.31 1549 ILE A O 1
ATOM 2366 N N . THR A 1 305 ? 34.162 19.711 56.486 1.00 40.91 1550 THR A N 1
ATOM 2367 C CA . THR A 1 305 ? 35.606 19.750 56.278 1.00 32.77 1550 THR A CA 1
ATOM 2368 C C . THR A 1 305 ? 36.116 21.012 55.586 1.00 33.66 1550 THR A C 1
ATOM 2369 O O . THR A 1 305 ? 37.326 21.202 55.471 1.00 36.91 1550 THR A O 1
ATOM 2373 N N . THR A 1 306 ? 35.221 21.879 55.125 1.00 36.41 1551 THR A N 1
ATOM 2374 C CA . THR A 1 306 ? 35.678 23.044 54.371 1.00 43.25 1551 THR A CA 1
ATOM 2375 C C . THR A 1 306 ? 36.603 23.893 55.220 1.00 40.73 1551 THR A C 1
ATOM 2376 O O . THR A 1 306 ? 36.380 24.075 56.416 1.00 38.78 1551 THR A O 1
ATOM 2380 N N . LYS A 1 307 ? 37.649 24.412 54.592 1.00 40.31 1552 LYS A N 1
ATOM 2381 C CA . LYS A 1 307 ? 38.638 25.197 55.309 1.00 39.60 1552 LYS A CA 1
ATOM 2382 C C . LYS A 1 307 ? 38.204 26.645 55.477 1.00 38.28 1552 LYS A C 1
ATOM 2383 O O . LYS A 1 307 ? 37.829 27.316 54.518 1.00 41.24 1552 LYS A O 1
ATOM 2389 N N . ILE A 1 308 ? 38.237 27.105 56.719 1.00 36.17 1553 ILE A N 1
ATOM 2390 C CA . ILE A 1 308 ? 37.906 28.478 57.049 1.00 41.42 1553 ILE A CA 1
ATOM 2391 C C . ILE A 1 308 ? 39.094 29.095 57.775 1.00 45.46 1553 ILE A C 1
ATOM 2392 O O . ILE A 1 308 ? 39.605 28.521 58.735 1.00 45.63 1553 ILE A O 1
ATOM 2397 N N . GLU A 1 309 ? 39.547 30.250 57.301 1.00 44.57 1554 GLU A N 1
ATOM 2398 C CA . GLU A 1 309 ? 40.653 30.953 57.942 1.00 43.11 1554 GLU A CA 1
ATOM 2399 C C . GLU A 1 309 ? 40.397 32.451 57.972 1.00 48.93 1554 GLU A C 1
ATOM 2400 O O . GLU A 1 309 ? 40.228 33.076 56.928 1.00 59.57 1554 GLU A O 1
ATOM 2406 N N . CYS A 1 310 ? 40.373 33.021 59.173 1.00 50.86 1555 CYS A N 1
ATOM 2407 C CA . CYS A 1 310 ? 40.158 34.455 59.349 1.00 55.15 1555 CYS A CA 1
ATOM 2408 C C . CYS A 1 310 ? 39.108 35.017 58.393 1.00 64.24 1555 CYS A C 1
ATOM 2409 O O . CYS A 1 310 ? 39.402 35.889 57.575 1.00 63.31 1555 CYS A O 1
ATOM 2412 N N . ASP A 1 311 ? 37.888 34.503 58.497 1.00 50.34 1556 ASP A N 1
ATOM 2413 C CA . ASP A 1 311 ? 36.760 35.029 57.733 1.00 48.93 1556 ASP A CA 1
ATOM 2414 C C . ASP A 1 311 ? 36.787 34.677 56.246 1.00 57.56 1556 ASP A C 1
ATOM 2415 O O . ASP A 1 311 ? 35.905 35.086 55.492 1.00 61.29 1556 ASP A O 1
ATOM 2420 N N . TRP A 1 312 ? 37.793 33.922 55.822 1.00 53.97 1557 TRP A N 1
ATOM 2421 C CA . TRP A 1 312 ? 37.800 33.388 54.465 1.00 48.99 1557 TRP A CA 1
ATOM 2422 C C . TRP A 1 312 ? 37.324 31.941 54.487 1.00 44.56 1557 TRP A C 1
ATOM 2423 O O . TRP A 1 312 ? 37.715 31.167 55.357 1.00 46.80 1557 TRP A O 1
ATOM 2434 N N . LYS A 1 313 ? 36.463 31.588 53.538 1.00 45.63 1558 LYS A N 1
ATOM 2435 C CA . LYS A 1 313 ? 35.973 30.223 53.405 1.00 40.37 1558 LYS A CA 1
ATOM 2436 C C . LYS A 1 313 ? 36.262 29.721 51.998 1.00 42.37 1558 LYS A C 1
ATOM 2437 O O . LYS A 1 313 ? 35.794 30.301 51.021 1.00 44.50 1558 LYS A O 1
ATOM 2443 N N . ARG A 1 314 ? 37.023 28.638 51.894 1.00 39.63 1559 ARG A N 1
ATOM 2444 C CA . ARG A 1 314 ? 37.423 28.122 50.592 1.00 34.62 1559 ARG A CA 1
ATOM 2445 C C . ARG A 1 314 ? 36.460 27.060 50.078 1.00 44.02 1559 ARG A C 1
ATOM 2446 O O . ARG A 1 314 ? 36.047 26.170 50.820 1.00 38.98 1559 ARG A O 1
ATOM 2454 N N . VAL A 1 315 ? 36.102 27.165 48.803 1.00 36.46 1560 VAL A N 1
ATOM 2455 C CA . VAL A 1 315 ? 35.302 26.144 48.149 1.00 29.44 1560 VAL A CA 1
ATOM 2456 C C . VAL A 1 315 ? 36.113 24.853 48.067 1.00 32.91 1560 VAL A C 1
ATOM 2457 O O . VAL A 1 315 ? 37.277 24.872 47.670 1.00 35.24 1560 VAL A O 1
ATOM 2461 N N . ASN A 1 316 ? 35.501 23.737 48.448 1.00 33.40 1561 ASN A N 1
ATOM 2462 C CA . ASN A 1 316 ? 36.167 22.438 48.386 1.00 27.14 1561 ASN A CA 1
ATOM 2463 C C . ASN A 1 316 ? 36.480 22.003 46.961 1.00 34.31 1561 ASN A C 1
ATOM 2464 O O . ASN A 1 316 ? 35.606 22.010 46.096 1.00 35.17 1561 ASN A O 1
ATOM 2469 N N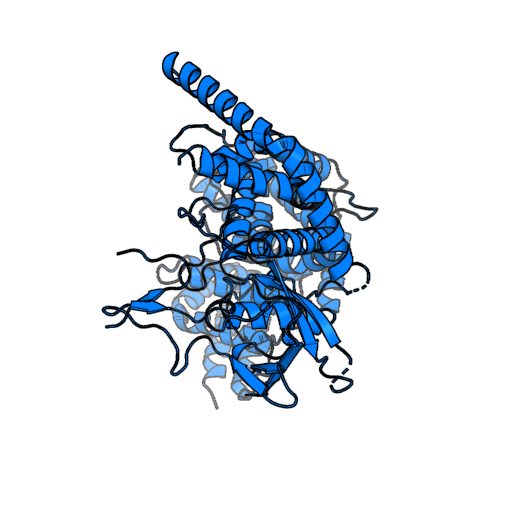 . SER A 1 317 ? 37.727 21.606 46.731 1.00 31.34 1562 SER A N 1
ATOM 2470 C CA . SER A 1 317 ? 38.141 21.067 45.444 1.00 38.66 1562 SER A CA 1
ATOM 2471 C C . SER A 1 317 ? 38.332 19.561 45.552 1.00 42.24 1562 SER A C 1
ATOM 2472 O O . SER A 1 317 ? 38.201 18.990 46.632 1.00 37.31 1562 SER A O 1
ATOM 2475 N N . LEU A 1 318 ? 38.651 18.923 44.431 1.00 35.59 1563 LEU A N 1
ATOM 2476 C CA . LEU A 1 318 ? 38.983 17.503 44.432 1.00 41.02 1563 LEU A CA 1
ATOM 2477 C C . LEU A 1 318 ? 40.259 17.256 45.234 1.00 39.55 1563 LEU A C 1
ATOM 2478 O O . LEU A 1 318 ? 40.402 16.225 45.886 1.00 45.62 1563 LEU A O 1
ATOM 2483 N N . ALA A 1 319 ? 41.182 18.212 45.180 1.00 35.15 1564 ALA A N 1
ATOM 2484 C CA . ALA A 1 319 ? 42.451 18.098 45.891 1.00 43.07 1564 ALA A CA 1
ATOM 2485 C C . ALA A 1 319 ? 42.237 18.241 47.393 1.00 46.07 1564 ALA A C 1
ATOM 2486 O O . ALA A 1 319 ? 42.990 17.692 48.197 1.00 50.46 1564 ALA A O 1
ATOM 2488 N N . HIS A 1 320 ? 41.207 18.991 47.763 1.00 39.51 1565 HIS A N 1
ATOM 2489 C CA . HIS A 1 320 ? 40.829 19.143 49.160 1.00 41.94 1565 HIS A CA 1
ATOM 2490 C C . HIS A 1 320 ? 40.528 17.786 49.776 1.00 39.60 1565 HIS A C 1
ATOM 2491 O O . HIS A 1 320 ? 40.854 17.537 50.933 1.00 37.29 1565 HIS A O 1
ATOM 2498 N N . TYR A 1 321 ? 39.903 16.911 48.996 1.00 37.21 1566 TYR A N 1
ATOM 2499 C CA . TYR A 1 321 ? 39.572 15.570 49.462 1.00 43.84 1566 TYR A CA 1
ATOM 2500 C C . TYR A 1 321 ? 40.671 14.569 49.116 1.00 48.88 1566 TYR A C 1
ATOM 2501 O O . TYR A 1 321 ? 40.522 13.369 49.350 1.00 44.17 1566 TYR A O 1
ATOM 2510 N N . GLN A 1 322 ? 41.763 15.063 48.542 1.00 49.14 1567 GLN A N 1
ATOM 2511 C CA . GLN A 1 322 ? 42.892 14.212 48.179 1.00 55.85 1567 GLN A CA 1
ATOM 2512 C C . GLN A 1 322 ? 42.478 13.138 47.178 1.00 54.94 1567 GLN A C 1
ATOM 2513 O O . GLN A 1 322 ? 43.059 12.052 47.147 1.00 44.65 1567 GLN A O 1
ATOM 2519 N N . VAL A 1 323 ? 41.470 13.436 46.366 1.00 41.77 1568 VAL A N 1
ATOM 2520 C CA . VAL A 1 323 ? 41.027 12.498 45.341 1.00 46.51 1568 VAL A CA 1
ATOM 2521 C C . VAL A 1 323 ? 42.193 12.143 44.425 1.00 47.99 1568 VAL A C 1
ATOM 2522 O O . VAL A 1 323 ? 42.914 13.023 43.954 1.00 44.25 1568 VAL A O 1
ATOM 2526 N N . THR A 1 324 ? 42.376 10.852 44.173 1.00 41.93 1569 THR A N 1
ATOM 2527 C CA . THR A 1 324 ? 43.538 10.393 43.423 1.00 52.59 1569 THR A CA 1
ATOM 2528 C C . THR A 1 324 ? 43.188 10.024 41.989 1.00 47.63 1569 THR A C 1
ATOM 2529 O O . THR A 1 324 ? 42.073 9.594 41.698 1.00 49.74 1569 THR A O 1
ATOM 2533 N N . ASP A 1 325 ? 44.152 10.204 41.094 1.00 42.86 1570 ASP A N 1
ATOM 2534 C CA . ASP A 1 325 ? 43.970 9.852 39.694 1.00 45.24 1570 ASP A CA 1
ATOM 2535 C C . ASP A 1 325 ? 43.495 8.407 39.572 1.00 53.16 1570 ASP A C 1
ATOM 2536 O O . ASP A 1 325 ? 43.997 7.523 40.263 1.00 63.00 1570 ASP A O 1
ATOM 2541 N N . GLY A 1 326 ? 42.517 8.175 38.702 1.00 53.56 1571 GLY A N 1
ATOM 2542 C CA . GLY A 1 326 ? 41.999 6.836 38.479 1.00 48.55 1571 GLY A CA 1
ATOM 2543 C C . GLY A 1 326 ? 40.899 6.436 39.445 1.00 56.91 1571 GLY A C 1
ATOM 2544 O O . GLY A 1 326 ? 40.337 5.343 39.340 1.00 54.76 1571 GLY A O 1
ATOM 2545 N N . SER A 1 327 ? 40.587 7.321 40.387 1.00 49.79 1572 SER A N 1
ATOM 2546 C CA . SER A 1 327 ? 39.550 7.053 41.381 1.00 48.91 1572 SER A CA 1
ATOM 2547 C C . SER A 1 327 ? 38.207 6.705 40.750 1.00 56.79 1572 SER A C 1
ATOM 2548 O O . SER A 1 327 ? 37.832 7.260 39.716 1.00 59.21 1572 SER A O 1
ATOM 2551 N N . LEU A 1 328 ? 37.488 5.783 41.384 1.00 54.89 1573 LEU A N 1
ATOM 2552 C CA . LEU A 1 328 ? 36.144 5.434 40.946 1.00 55.01 1573 LEU A CA 1
ATOM 2553 C C . LEU A 1 328 ? 35.159 6.408 41.566 1.00 56.41 1573 LEU A C 1
ATOM 2554 O O . LEU A 1 328 ? 35.322 6.825 42.716 1.00 60.59 1573 LEU A O 1
ATOM 2559 N N . VAL A 1 329 ? 34.138 6.768 40.799 1.00 56.40 1574 VAL A N 1
ATOM 2560 C CA . VAL A 1 329 ? 33.228 7.830 41.194 1.00 49.74 1574 VAL A CA 1
ATOM 2561 C C . VAL A 1 329 ? 31.838 7.594 40.626 1.00 47.40 1574 VAL A C 1
ATOM 2562 O O . VAL A 1 329 ? 31.683 6.934 39.599 1.00 56.11 1574 VAL A O 1
ATOM 2566 N N . ALA A 1 330 ? 30.826 8.128 41.301 1.00 45.98 1575 ALA A N 1
ATOM 2567 C CA . ALA A 1 330 ? 29.458 7.998 40.823 1.00 52.65 1575 ALA A CA 1
ATOM 2568 C C . ALA A 1 330 ? 28.649 9.257 41.103 1.00 56.27 1575 ALA A C 1
ATOM 2569 O O . ALA A 1 330 ? 28.878 9.945 42.101 1.00 56.17 1575 ALA A O 1
ATOM 2571 N N . LEU A 1 331 ? 27.710 9.557 40.209 1.00 51.53 1576 LEU A N 1
ATOM 2572 C CA . LEU A 1 331 ? 26.761 10.640 40.427 1.00 54.74 1576 LEU A CA 1
ATOM 2573 C C . LEU A 1 331 ? 25.454 10.056 40.943 1.00 52.84 1576 LEU A C 1
ATOM 2574 O O . LEU A 1 331 ? 24.825 9.236 40.274 1.00 62.47 1576 LEU A O 1
ATOM 2579 N N . VAL A 1 332 ? 25.048 10.480 42.134 1.00 55.89 1577 VAL A N 1
ATOM 2580 C CA . VAL A 1 332 ? 23.832 9.969 42.750 1.00 57.17 1577 VAL A CA 1
ATOM 2581 C C . VAL A 1 332 ? 22.920 11.108 43.191 1.00 53.50 1577 VAL A C 1
ATOM 2582 O O . VAL A 1 332 ? 23.386 12.106 43.737 1.00 60.79 1577 VAL A O 1
ATOM 2586 N N . PRO A 1 333 ? 21.611 10.966 42.944 1.00 69.65 1578 PRO A N 1
ATOM 2587 C CA . PRO A 1 333 ? 20.645 11.961 43.420 1.00 65.00 1578 PRO A CA 1
ATOM 2588 C C . PRO A 1 333 ? 20.857 12.255 44.901 1.00 77.22 1578 PRO A C 1
ATOM 2589 O O . PRO A 1 333 ? 21.069 11.325 45.680 1.00 81.23 1578 PRO A O 1
ATOM 2593 N N . LYS A 1 334 ? 20.815 13.531 45.276 1.00 73.33 1579 LYS A N 1
ATOM 2594 C CA . LYS A 1 334 ? 21.004 13.928 46.670 1.00 77.75 1579 LYS A CA 1
ATOM 2595 C C . LYS A 1 334 ? 19.971 13.277 47.586 1.00 86.27 1579 LYS A C 1
ATOM 2596 O O . LYS A 1 334 ? 18.907 13.844 47.839 1.00 80.16 1579 LYS A O 1
ATOM 2602 N N . GLY A 1 381 ? 29.223 37.928 56.681 1.00 80.07 1626 GLY A N 1
ATOM 2603 C CA . GLY A 1 381 ? 30.505 38.482 57.079 1.00 70.76 1626 GLY A CA 1
ATOM 2604 C C . GLY A 1 381 ? 31.675 37.585 56.718 1.00 88.85 1626 GLY A C 1
ATOM 2605 O O . GLY A 1 381 ? 32.813 37.837 57.116 1.00 87.49 1626 GLY A O 1
ATOM 2606 N N . THR A 1 382 ? 31.393 36.528 55.962 1.00 87.48 1627 THR A N 1
ATOM 2607 C CA . THR A 1 382 ? 32.432 35.606 55.517 1.00 76.14 1627 THR A CA 1
ATOM 2608 C C . THR A 1 382 ? 32.658 35.724 54.010 1.00 79.08 1627 THR A C 1
ATOM 2609 O O . THR A 1 382 ? 31.715 35.922 53.243 1.00 73.45 1627 THR A O 1
ATOM 2613 N N . LYS A 1 383 ? 33.917 35.610 53.597 1.00 64.55 1628 LYS A N 1
ATOM 2614 C CA . LYS A 1 383 ? 34.285 35.730 52.192 1.00 64.94 1628 LYS A CA 1
ATOM 2615 C C . LYS A 1 383 ? 34.693 34.376 51.632 1.00 61.75 1628 LYS A C 1
ATOM 2616 O O . LYS A 1 383 ? 35.547 33.696 52.198 1.00 57.80 1628 LYS A O 1
ATOM 2622 N N . LEU A 1 384 ? 34.082 33.980 50.520 1.00 53.51 1629 LEU A N 1
ATOM 2623 C CA . LEU A 1 384 ? 34.453 32.722 49.881 1.00 54.75 1629 LEU A CA 1
ATOM 2624 C C . LEU A 1 384 ? 35.442 32.906 48.732 1.00 50.02 1629 LEU A C 1
ATOM 2625 O O . LEU A 1 384 ? 35.456 33.933 48.053 1.00 46.79 1629 LEU A O 1
ATOM 2630 N N . TRP A 1 385 ? 36.283 31.901 48.541 1.00 41.99 1630 TRP A N 1
ATOM 2631 C CA . TRP A 1 385 ? 37.271 31.922 47.478 1.00 38.23 1630 TRP A CA 1
ATOM 2632 C C . TRP A 1 385 ? 37.519 30.498 47.028 1.00 36.03 1630 TRP A C 1
ATOM 2633 O O . TRP A 1 385 ? 37.127 29.548 47.705 1.00 37.63 1630 TRP A O 1
ATOM 2644 N N . HIS A 1 386 ? 38.159 30.352 45.877 1.00 33.04 1631 HIS A N 1
ATOM 2645 C CA . HIS A 1 386 ? 38.384 29.038 45.298 1.00 31.66 1631 HIS A CA 1
ATOM 2646 C C . HIS A 1 386 ? 39.861 28.872 44.964 1.00 38.38 1631 HIS A C 1
ATOM 2647 O O . HIS A 1 386 ? 40.582 28.156 45.661 1.00 31.45 1631 HIS A O 1
ATOM 2654 N N . LEU A 1 387 ? 40.312 29.555 43.917 1.00 32.64 1632 LEU A N 1
ATOM 2655 C CA . LEU A 1 387 ? 41.706 29.484 43.498 1.00 37.04 1632 LEU A CA 1
ATOM 2656 C C . LEU A 1 387 ? 42.427 30.798 43.776 1.00 40.71 1632 LEU A C 1
ATOM 2657 O O . LEU A 1 387 ? 43.610 30.809 44.115 1.00 37.39 1632 LEU A O 1
ATOM 2662 N N . VAL A 1 388 ? 41.702 31.902 43.627 1.00 44.07 1633 VAL A N 1
ATOM 2663 C CA . VAL A 1 388 ? 42.267 33.239 43.790 1.00 43.30 1633 VAL A CA 1
ATOM 2664 C C . VAL A 1 388 ? 41.715 33.931 45.033 1.00 46.75 1633 VAL A C 1
ATOM 2665 O O . VAL A 1 388 ? 40.503 34.032 45.208 1.00 40.08 1633 VAL A O 1
ATOM 2669 N N . ARG A 1 389 ? 42.609 34.415 45.888 1.00 46.87 1634 ARG A N 1
ATOM 2670 C CA . ARG A 1 389 ? 42.201 35.145 47.085 1.00 57.56 1634 ARG A CA 1
ATOM 2671 C C . ARG A 1 389 ? 42.724 36.580 47.050 1.00 60.64 1634 ARG A C 1
ATOM 2672 O O . ARG A 1 389 ? 43.932 36.809 47.104 1.00 73.55 1634 ARG A O 1
ATOM 2680 N N . ASN A 1 390 ? 41.811 37.542 46.955 1.00 61.19 1635 ASN A N 1
ATOM 2681 C CA . ASN A 1 390 ? 42.188 38.954 46.899 1.00 82.18 1635 ASN A CA 1
ATOM 2682 C C . ASN A 1 390 ? 41.834 39.727 48.169 1.00 84.68 1635 ASN A C 1
ATOM 2683 O O . ASN A 1 390 ? 40.665 40.014 48.428 1.00 91.66 1635 ASN A O 1
ATOM 2688 N N . HIS A 1 391 ? 42.853 40.067 48.954 1.00 84.12 1636 HIS A N 1
ATOM 2689 C CA . HIS A 1 391 ? 42.653 40.798 50.203 1.00 89.92 1636 HIS A CA 1
ATOM 2690 C C . HIS A 1 391 ? 42.160 42.219 49.951 1.00 98.69 1636 HIS A C 1
ATOM 2691 O O . HIS A 1 391 ? 41.081 42.601 50.404 1.00 94.29 1636 HIS A O 1
ATOM 2698 N N . VAL A 1 406 ? 49.247 44.796 29.998 1.00 81.34 1651 VAL A N 1
ATOM 2699 C CA . VAL A 1 406 ? 49.597 43.682 30.872 1.00 84.31 1651 VAL A CA 1
ATOM 2700 C C . VAL A 1 406 ? 51.011 43.185 30.580 1.00 83.71 1651 VAL A C 1
ATOM 2701 O O . VAL A 1 406 ? 51.556 43.439 29.504 1.00 81.12 1651 VAL A O 1
ATOM 2705 N N . SER A 1 407 ? 51.602 42.483 31.544 1.00 69.22 1652 SER A N 1
ATOM 2706 C CA . SER A 1 407 ? 52.955 41.957 31.391 1.00 70.57 1652 SER A CA 1
ATOM 2707 C C . SER A 1 407 ? 53.040 40.983 30.219 1.00 76.52 1652 SER A C 1
ATOM 2708 O O . SER A 1 407 ? 52.030 40.418 29.792 1.00 66.12 1652 SER A O 1
ATOM 2711 N N . GLU A 1 408 ? 54.250 40.794 29.705 1.00 61.66 1653 GLU A N 1
ATOM 2712 C CA . GLU A 1 408 ? 54.474 39.913 28.569 1.00 67.50 1653 GLU A CA 1
ATOM 2713 C C . GLU A 1 408 ? 53.967 38.500 28.828 1.00 47.61 1653 GLU A C 1
ATOM 2714 O O . GLU A 1 408 ? 53.370 37.887 27.950 1.00 55.51 1653 GLU A O 1
ATOM 2720 N N . ILE A 1 409 ? 54.218 37.977 30.024 1.00 41.47 1654 ILE A N 1
ATOM 2721 C CA . ILE A 1 409 ? 53.872 36.592 30.325 1.00 36.77 1654 ILE A CA 1
ATOM 2722 C C . ILE A 1 409 ? 52.371 36.337 30.099 1.00 53.70 1654 ILE A C 1
ATOM 2723 O O . ILE A 1 409 ? 51.981 35.321 29.513 1.00 43.04 1654 ILE A O 1
ATOM 2728 N N . TYR A 1 410 ? 51.539 37.293 30.506 1.00 43.69 1655 TYR A N 1
ATOM 2729 C CA . TYR A 1 410 ? 50.093 37.171 30.311 1.00 39.39 1655 TYR A CA 1
ATOM 2730 C C . TYR A 1 410 ? 49.636 37.498 28.891 1.00 41.48 1655 TYR A C 1
ATOM 2731 O O . TYR A 1 410 ? 48.704 36.878 28.376 1.00 42.66 1655 TYR A O 1
ATOM 2740 N N . LEU A 1 411 ? 50.281 38.470 28.258 1.00 39.56 1656 LEU A N 1
ATOM 2741 C CA . LEU A 1 411 ? 49.964 38.785 26.871 1.00 44.09 1656 LEU A CA 1
ATOM 2742 C C . LEU A 1 411 ? 50.199 37.553 25.984 1.00 45.93 1656 LEU A C 1
ATOM 2743 O O . LEU A 1 411 ? 49.397 37.252 25.095 1.00 39.51 1656 LEU A O 1
ATOM 2748 N N . THR A 1 412 ? 51.289 36.831 26.241 1.00 38.47 1657 THR A N 1
ATOM 2749 C CA . THR A 1 412 ? 51.580 35.620 25.478 1.00 35.25 1657 THR A CA 1
ATOM 2750 C C . THR A 1 412 ? 50.586 34.496 25.773 1.00 34.00 1657 THR A C 1
ATOM 2751 O O . THR A 1 412 ? 50.291 33.684 24.900 1.00 34.23 1657 THR A O 1
ATOM 2755 N N . ARG A 1 413 ? 50.070 34.444 26.996 1.00 32.77 1658 ARG A N 1
ATOM 2756 C CA . ARG A 1 413 ? 49.047 33.457 27.325 1.00 35.15 1658 ARG A CA 1
ATOM 2757 C C . ARG A 1 413 ? 47.752 33.706 26.542 1.00 34.15 1658 ARG A C 1
ATOM 2758 O O . ARG A 1 413 ? 47.174 32.779 25.978 1.00 26.67 1658 ARG A O 1
ATOM 2766 N N . LEU A 1 414 ? 47.302 34.958 26.514 1.00 33.19 1659 LEU A N 1
ATOM 2767 C CA . LEU A 1 414 ? 46.135 35.328 25.722 1.00 30.09 1659 LEU A CA 1
ATOM 2768 C C . LEU A 1 414 ? 46.357 34.944 24.270 1.00 34.07 1659 LEU A C 1
ATOM 2769 O O . LEU A 1 414 ? 45.459 34.417 23.602 1.00 28.22 1659 LEU A O 1
ATOM 2774 N N . LEU A 1 415 ? 47.566 35.214 23.786 1.00 30.93 1660 LEU A N 1
ATOM 2775 C CA . LEU A 1 415 ? 47.917 34.946 22.399 1.00 34.03 1660 LEU A CA 1
ATOM 2776 C C . LEU A 1 415 ? 47.912 33.455 22.076 1.00 29.69 1660 LEU A C 1
ATOM 2777 O O . LEU A 1 415 ? 47.546 33.062 20.974 1.00 29.81 1660 LEU A O 1
ATOM 2782 N N . ALA A 1 416 ? 48.327 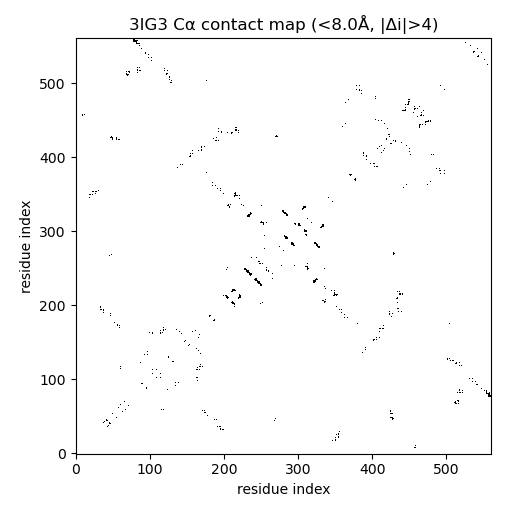32.629 23.032 1.00 31.46 1661 ALA A N 1
ATOM 2783 C CA . ALA A 1 416 ? 48.294 31.183 22.838 1.00 32.30 1661 ALA A CA 1
ATOM 2784 C C . ALA A 1 416 ? 46.852 30.694 22.708 1.00 26.73 1661 ALA A C 1
ATOM 2785 O O . ALA A 1 416 ? 46.546 29.849 21.871 1.00 26.47 1661 ALA A O 1
ATOM 2787 N N . THR A 1 417 ? 45.967 31.231 23.539 1.00 25.87 1662 THR A N 1
ATOM 2788 C CA . THR A 1 417 ? 44.553 30.886 23.460 1.00 30.92 1662 THR A CA 1
ATOM 2789 C C . THR A 1 417 ? 43.959 31.385 22.147 1.00 25.06 1662 THR A C 1
ATOM 2790 O O . THR A 1 417 ? 43.295 30.644 21.421 1.00 25.57 1662 THR A O 1
ATOM 2794 N N . LYS A 1 418 ? 44.209 32.652 21.848 1.00 21.95 1663 LYS A N 1
ATOM 2795 C CA . LYS A 1 418 ? 43.766 33.243 20.597 1.00 22.16 1663 LYS A CA 1
ATOM 2796 C C . LYS A 1 418 ? 44.217 32.392 19.402 1.00 32.18 1663 LYS A C 1
ATOM 2797 O O . LYS A 1 418 ? 43.411 32.048 18.534 1.00 27.40 1663 LYS A O 1
ATOM 2803 N N . GLY A 1 419 ? 45.500 32.039 19.369 1.00 25.46 1664 GLY A N 1
ATOM 2804 C CA . GLY A 1 419 ? 46.040 31.239 18.281 1.00 24.96 1664 GLY A CA 1
ATOM 2805 C C . GLY A 1 419 ? 45.427 29.852 18.198 1.00 26.35 1664 GLY A C 1
ATOM 2806 O O . GLY A 1 419 ? 45.196 29.325 17.114 1.00 27.85 1664 GLY A O 1
ATOM 2807 N N . THR A 1 420 ? 45.157 29.260 19.354 1.00 25.06 1665 THR A N 1
ATOM 2808 C CA . THR A 1 420 ? 44.576 27.926 19.411 1.00 19.75 1665 THR A CA 1
ATOM 2809 C C . THR A 1 420 ? 43.135 27.907 18.894 1.00 30.42 1665 THR A C 1
ATOM 2810 O O . THR A 1 420 ? 42.702 26.937 18.273 1.00 32.08 1665 THR A O 1
ATOM 2814 N N . LEU A 1 421 ? 42.401 28.988 19.137 1.00 25.80 1666 LEU A N 1
ATOM 2815 C CA . LEU A 1 421 ? 40.999 29.071 18.733 1.00 30.08 1666 LEU A CA 1
ATOM 2816 C C . LEU A 1 421 ? 40.801 29.683 17.348 1.00 25.39 1666 LEU A C 1
ATOM 2817 O O . LEU A 1 421 ? 39.694 29.656 16.808 1.00 28.74 1666 LEU A O 1
ATOM 2822 N N . GLN A 1 422 ? 41.869 30.235 16.784 1.00 22.85 1667 GLN A N 1
ATOM 2823 C CA . GLN A 1 422 ? 41.780 31.013 15.550 1.00 29.61 1667 GLN A CA 1
ATOM 2824 C C . GLN A 1 422 ? 40.970 30.356 14.431 1.00 37.80 1667 GLN A C 1
ATOM 2825 O O . GLN A 1 422 ? 40.103 30.996 13.829 1.00 30.40 1667 GLN A O 1
ATOM 2831 N N . LYS A 1 423 ? 41.253 29.088 14.148 1.00 31.43 1668 LYS A N 1
ATOM 2832 C CA . LYS A 1 423 ? 40.585 28.397 13.047 1.00 39.00 1668 LYS A CA 1
ATOM 2833 C C . LYS A 1 423 ? 39.073 28.329 13.226 1.00 36.69 1668 LYS A C 1
ATOM 2834 O O . LYS A 1 423 ? 38.325 28.442 12.257 1.00 27.47 1668 LYS A O 1
ATOM 2840 N N . PHE A 1 424 ? 38.630 28.128 14.463 1.00 29.72 1669 PHE A N 1
ATOM 2841 C CA . PHE A 1 424 ? 37.203 28.047 14.761 1.00 28.21 1669 PHE A CA 1
ATOM 2842 C C . PHE A 1 424 ? 36.512 29.391 14.533 1.00 29.77 1669 PHE A C 1
ATOM 2843 O O . PHE A 1 424 ? 35.344 29.448 14.144 1.00 33.63 1669 PHE A O 1
ATOM 2851 N N . VAL A 1 425 ? 37.242 30.469 14.793 1.00 33.05 1670 VAL A N 1
ATOM 2852 C CA . VAL A 1 425 ? 36.728 31.816 14.597 1.00 32.16 1670 VAL A CA 1
ATOM 2853 C C . VAL A 1 425 ? 36.652 32.128 13.108 1.00 33.03 1670 VAL A C 1
ATOM 2854 O O . VAL A 1 425 ? 35.656 32.673 12.623 1.00 26.14 1670 VAL A O 1
ATOM 2858 N N . ASP A 1 426 ? 37.711 31.771 12.389 1.00 28.76 1671 ASP A N 1
ATOM 2859 C CA . ASP A 1 426 ? 37.770 31.965 10.945 1.00 29.68 1671 ASP A CA 1
ATOM 2860 C C . ASP A 1 426 ? 36.621 31.237 10.246 1.00 25.40 1671 ASP A C 1
ATOM 2861 O O . ASP A 1 426 ? 35.990 31.781 9.340 1.00 30.57 1671 ASP A O 1
ATOM 2866 N N . ASP A 1 427 ? 36.354 30.004 10.666 1.00 27.47 1672 ASP A N 1
ATOM 2867 C CA . ASP A 1 427 ? 35.283 29.207 10.067 1.00 30.89 1672 ASP A CA 1
ATOM 2868 C C . ASP A 1 427 ? 33.929 29.889 10.240 1.00 40.61 1672 ASP A C 1
ATOM 2869 O O . ASP A 1 427 ? 33.141 29.987 9.295 1.00 32.28 1672 ASP A O 1
ATOM 2874 N N . LEU A 1 428 ? 33.655 30.356 11.453 1.00 28.35 1673 LEU A N 1
ATOM 2875 C CA . LEU A 1 428 ? 32.393 31.025 11.721 1.00 31.18 1673 LEU A CA 1
ATOM 2876 C C . LEU A 1 428 ? 32.237 32.276 10.858 1.00 27.48 1673 LEU A C 1
ATOM 2877 O O . LEU A 1 428 ? 31.267 32.402 10.111 1.00 26.99 1673 LEU A O 1
ATOM 2882 N N . PHE A 1 429 ? 33.193 33.195 10.958 1.00 24.62 1674 PHE A N 1
ATOM 2883 C CA . PHE A 1 429 ? 33.116 34.458 10.231 1.00 28.72 1674 PHE A CA 1
ATOM 2884 C C . PHE A 1 429 ? 32.987 34.235 8.732 1.00 30.55 1674 PHE A C 1
ATOM 2885 O O . PHE A 1 429 ? 32.207 34.918 8.063 1.00 27.96 1674 PHE A O 1
ATOM 2893 N N . GLU A 1 430 ? 33.754 33.284 8.206 1.00 27.40 1675 GLU A N 1
ATOM 2894 C CA . GLU A 1 430 ? 33.700 32.968 6.781 1.00 30.76 1675 GLU A CA 1
ATOM 2895 C C . GLU A 1 430 ? 32.314 32.511 6.301 1.00 29.78 1675 GLU A C 1
ATOM 2896 O O . GLU A 1 430 ? 31.856 32.919 5.231 1.00 26.70 1675 GLU A O 1
ATOM 2902 N N . THR A 1 431 ? 31.643 31.662 7.075 1.00 28.43 1676 THR A N 1
ATOM 2903 C CA . THR A 1 431 ? 30.336 31.182 6.641 1.00 31.04 1676 THR A CA 1
ATOM 2904 C C . THR A 1 431 ? 29.246 32.231 6.852 1.00 30.70 1676 THR A C 1
ATOM 2905 O O . THR A 1 431 ? 28.329 32.330 6.049 1.00 28.46 1676 THR A O 1
ATOM 2909 N N . VAL A 1 432 ? 29.345 33.012 7.925 1.00 30.35 1677 VAL A N 1
ATOM 2910 C CA . VAL A 1 432 ? 28.428 34.136 8.115 1.00 28.69 1677 VAL A CA 1
ATOM 2911 C C . VAL A 1 432 ? 28.483 35.076 6.912 1.00 27.27 1677 VAL A C 1
ATOM 2912 O O . VAL A 1 432 ? 27.462 35.602 6.475 1.00 26.78 1677 VAL A O 1
ATOM 2916 N N . PHE A 1 433 ? 29.680 35.285 6.374 1.00 29.95 1678 PHE A N 1
ATOM 2917 C CA . PHE A 1 433 ? 29.846 36.205 5.253 1.00 30.41 1678 PHE A CA 1
ATOM 2918 C C . PHE A 1 433 ? 30.049 35.476 3.924 1.00 28.95 1678 PHE A C 1
ATOM 2919 O O . PHE A 1 433 ? 30.787 35.935 3.057 1.00 29.33 1678 PHE A O 1
ATOM 2927 N N . SER A 1 434 ? 29.366 34.345 3.770 1.00 35.55 1679 SER A N 1
ATOM 2928 C CA . SER A 1 434 ? 29.419 33.572 2.535 1.00 35.13 1679 SER A CA 1
ATOM 2929 C C . SER A 1 434 ? 28.108 33.688 1.759 1.00 42.50 1679 SER A C 1
ATOM 2930 O O . SER A 1 434 ? 27.030 33.809 2.349 1.00 37.33 1679 SER A O 1
ATOM 2933 N N . THR A 1 435 ? 28.204 33.650 0.435 1.00 30.76 1680 THR A N 1
ATOM 2934 C CA . THR A 1 435 ? 27.019 33.751 -0.410 1.00 43.17 1680 THR A CA 1
ATOM 2935 C C . THR A 1 435 ? 26.594 32.389 -0.950 1.00 46.56 1680 THR A C 1
ATOM 2936 O O . THR A 1 435 ? 25.417 32.159 -1.216 1.00 47.38 1680 THR A O 1
ATOM 2940 N N . ALA A 1 436 ? 27.556 31.488 -1.111 1.00 43.24 1681 ALA A N 1
ATOM 2941 C CA . ALA A 1 436 ? 27.261 30.165 -1.648 1.00 50.74 1681 ALA A CA 1
ATOM 2942 C C . ALA A 1 436 ? 27.964 29.070 -0.851 1.00 60.70 1681 ALA A C 1
ATOM 2943 O O . ALA A 1 436 ? 28.817 28.355 -1.377 1.00 55.62 1681 ALA A O 1
ATOM 2945 N N . HIS A 1 437 ? 27.591 28.935 0.416 1.00 55.51 1682 HIS A N 1
ATOM 2946 C CA . HIS A 1 437 ? 28.262 27.997 1.305 1.00 68.86 1682 HIS A CA 1
ATOM 2947 C C . HIS A 1 437 ? 27.848 26.549 1.065 1.00 63.97 1682 HIS A C 1
ATOM 2948 O O . HIS A 1 437 ? 26.660 26.239 0.995 1.00 66.36 1682 HIS A O 1
ATOM 2955 N N . ARG A 1 438 ? 28.843 25.672 0.952 1.00 59.82 1683 ARG A N 1
ATOM 2956 C CA . ARG A 1 438 ? 28.620 24.237 0.790 1.00 71.60 1683 ARG A CA 1
ATOM 2957 C C . ARG A 1 438 ? 27.412 23.921 -0.087 1.00 72.29 1683 ARG A C 1
ATOM 2958 O O . ARG A 1 438 ? 26.524 23.161 0.309 1.00 59.41 1683 ARG A O 1
ATOM 2960 N N . GLY A 1 439 ? 27.384 24.515 -1.275 1.00 68.11 1684 GLY A N 1
ATOM 2961 C CA . GLY A 1 439 ? 26.329 24.248 -2.234 1.00 75.91 1684 GLY A CA 1
ATOM 2962 C C . GLY A 1 439 ? 25.063 25.059 -2.021 1.00 80.91 1684 GLY A C 1
ATOM 2963 O O . GLY A 1 439 ? 24.323 25.312 -2.973 1.00 61.38 1684 GLY A O 1
ATOM 2964 N N . SER A 1 440 ? 24.811 25.467 -0.778 1.00 72.97 1685 SER A N 1
ATOM 2965 C CA . SER A 1 440 ? 23.598 26.216 -0.447 1.00 76.18 1685 SER A CA 1
ATOM 2966 C C . SER A 1 440 ? 23.553 27.561 -1.166 1.00 75.11 1685 SER A C 1
ATOM 2967 O O . SER A 1 440 ? 24.480 27.925 -1.894 1.00 71.99 1685 SER A O 1
ATOM 2970 N N . ALA A 1 441 ? 22.468 28.297 -0.955 1.00 71.75 1686 ALA A N 1
ATOM 2971 C CA . ALA A 1 441 ? 22.317 29.618 -1.545 1.00 53.91 1686 ALA A CA 1
ATOM 2972 C C . ALA A 1 441 ? 22.149 30.660 -0.447 1.00 49.82 1686 ALA A C 1
ATOM 2973 O O . ALA A 1 441 ? 21.730 30.337 0.662 1.00 46.63 1686 ALA A O 1
ATOM 2975 N N . LEU A 1 442 ? 22.495 31.904 -0.757 1.00 50.54 1687 LEU A N 1
ATOM 2976 C CA . LEU A 1 442 ? 22.269 33.011 0.159 1.00 45.55 1687 LEU A CA 1
ATOM 2977 C C . LEU A 1 442 ? 20.793 33.052 0.544 1.00 34.34 1687 LEU A C 1
ATOM 2978 O O . LEU A 1 442 ? 19.924 32.957 -0.316 1.00 32.81 1687 LEU A O 1
ATOM 2983 N N . PRO A 1 443 ? 20.499 33.178 1.843 1.00 35.72 1688 PRO A N 1
ATOM 2984 C CA . PRO A 1 443 ? 19.093 33.304 2.254 1.00 28.98 1688 PRO A CA 1
ATOM 2985 C C . PRO A 1 443 ? 18.398 34.465 1.538 1.00 26.68 1688 PRO A C 1
ATOM 2986 O O . PRO A 1 443 ? 18.994 35.530 1.363 1.00 27.63 1688 PRO A O 1
ATOM 2990 N N . LEU A 1 444 ? 17.151 34.258 1.126 1.00 32.56 1689 LEU A N 1
ATOM 2991 C CA . LEU A 1 444 ? 16.404 35.278 0.393 1.00 24.82 1689 LEU A CA 1
ATOM 2992 C C . LEU A 1 444 ? 16.260 36.571 1.188 1.00 26.92 1689 LEU A C 1
ATOM 2993 O O . LEU A 1 444 ? 16.330 37.665 0.624 1.00 24.52 1689 LEU A O 1
ATOM 2998 N N . ALA A 1 445 ? 16.042 36.437 2.493 1.00 22.46 1690 ALA A N 1
ATOM 2999 C CA . ALA A 1 445 ? 15.832 37.589 3.358 1.00 26.33 1690 ALA A CA 1
ATOM 3000 C C . ALA A 1 445 ? 16.989 38.570 3.261 1.00 26.80 1690 ALA A C 1
ATOM 3001 O O . ALA A 1 445 ? 16.789 39.782 3.285 1.00 25.17 1690 ALA A O 1
ATOM 3003 N N . ILE A 1 446 ? 18.207 38.046 3.153 1.00 25.93 1691 ILE A N 1
ATOM 3004 C CA . ILE A 1 446 ? 19.380 38.911 3.076 1.00 20.63 1691 ILE A CA 1
ATOM 3005 C C . ILE A 1 446 ? 19.453 39.679 1.754 1.00 22.13 1691 ILE A C 1
ATOM 3006 O O . ILE A 1 446 ? 19.624 40.900 1.742 1.00 25.55 1691 ILE A O 1
ATOM 3011 N N . LYS A 1 447 ? 19.325 38.974 0.637 1.00 23.53 1692 LYS A N 1
ATOM 3012 C CA . LYS A 1 447 ? 19.326 39.649 -0.661 1.00 27.85 1692 LYS A CA 1
ATOM 3013 C C . LYS A 1 447 ? 18.198 40.689 -0.727 1.00 20.51 1692 LYS A C 1
ATOM 3014 O O . LYS A 1 447 ? 18.417 41.841 -1.105 1.00 28.39 1692 LYS A O 1
ATOM 3020 N N . TYR A 1 448 ? 17.000 40.282 -0.337 1.00 24.62 1693 TYR A N 1
ATOM 3021 C CA . TYR A 1 448 ? 15.828 41.155 -0.391 1.00 24.32 1693 TYR A CA 1
ATOM 3022 C C . TYR A 1 448 ? 16.028 42.457 0.394 1.00 24.88 1693 TYR A C 1
ATOM 3023 O O . TYR A 1 448 ? 15.793 43.550 -0.126 1.00 22.51 1693 TYR A O 1
ATOM 3032 N N . MET A 1 449 ? 16.464 42.337 1.645 1.00 27.47 1694 MET A N 1
ATOM 3033 C CA . MET A 1 449 ? 16.624 43.502 2.513 1.00 25.34 1694 MET A CA 1
ATOM 3034 C C . MET A 1 449 ? 17.816 44.367 2.103 1.00 27.49 1694 MET A C 1
ATOM 3035 O O . MET A 1 449 ? 17.752 45.600 2.146 1.00 24.98 1694 MET A O 1
ATOM 3040 N N . PHE A 1 450 ? 18.908 43.729 1.696 1.00 24.02 1695 PHE A N 1
ATOM 3041 C CA . PHE A 1 450 ? 20.065 44.488 1.243 1.00 25.83 1695 PHE A CA 1
ATOM 3042 C C . PHE A 1 450 ? 19.718 45.276 -0.019 1.00 25.15 1695 PHE A C 1
ATOM 3043 O O . PHE A 1 450 ? 20.135 46.425 -0.179 1.00 29.32 1695 PHE A O 1
ATOM 3051 N N . ASP A 1 451 ? 18.947 44.661 -0.909 1.00 24.00 1696 ASP A N 1
ATOM 3052 C CA . ASP A 1 451 ? 18.449 45.363 -2.095 1.00 29.78 1696 ASP A CA 1
ATOM 3053 C C . ASP A 1 451 ? 17.570 46.547 -1.693 1.00 26.38 1696 ASP A C 1
ATOM 3054 O O . ASP A 1 451 ? 17.656 47.625 -2.285 1.00 27.12 1696 ASP A O 1
ATOM 3059 N N . PHE A 1 452 ? 16.723 46.346 -0.687 1.00 27.41 1697 PHE A N 1
ATOM 3060 C CA . PHE A 1 452 ? 15.862 47.424 -0.196 1.00 29.88 1697 PHE A CA 1
ATOM 3061 C C . PHE A 1 452 ? 16.707 48.596 0.300 1.00 32.22 1697 PHE A C 1
ATOM 3062 O O . PHE A 1 452 ? 16.458 49.750 -0.058 1.00 28.82 1697 PHE A O 1
ATOM 3070 N N . LEU A 1 453 ? 17.714 48.298 1.113 1.00 29.07 1698 LEU A N 1
ATOM 3071 C CA . LEU A 1 453 ? 18.618 49.338 1.604 1.00 33.39 1698 LEU A CA 1
ATOM 3072 C C . LEU A 1 453 ? 19.329 50.075 0.468 1.00 29.17 1698 LEU A C 1
ATOM 3073 O O . LEU A 1 453 ? 19.472 51.298 0.509 1.00 28.78 1698 LEU A O 1
ATOM 3078 N N . ASP A 1 454 ? 19.776 49.333 -0.542 1.00 32.11 1699 ASP A N 1
ATOM 3079 C CA . ASP A 1 454 ? 20.405 49.937 -1.714 1.00 30.56 1699 ASP A CA 1
ATOM 3080 C C . ASP A 1 454 ? 19.437 50.897 -2.401 1.00 34.28 1699 ASP A C 1
ATOM 3081 O O . ASP A 1 454 ? 19.815 51.990 -2.823 1.00 32.19 1699 ASP A O 1
ATOM 3086 N N . GLU A 1 455 ? 18.186 50.470 -2.518 1.00 27.85 1700 GLU A N 1
ATOM 3087 C CA . GLU A 1 455 ? 17.160 51.277 -3.165 1.00 34.40 1700 GLU A CA 1
ATOM 3088 C C . GLU A 1 455 ? 16.929 52.566 -2.384 1.00 38.58 1700 GLU A C 1
ATOM 3089 O O . GLU A 1 455 ? 16.828 53.644 -2.968 1.00 31.97 1700 GLU A O 1
ATOM 3095 N N . GLN A 1 456 ? 16.855 52.451 -1.060 1.00 30.00 1701 GLN A N 1
ATOM 3096 C CA . GLN A 1 456 ? 16.692 53.624 -0.207 1.00 31.47 1701 GLN A CA 1
ATOM 3097 C C . GLN A 1 456 ? 17.846 54.606 -0.385 1.00 37.25 1701 GLN A C 1
ATOM 3098 O O . GLN A 1 456 ? 17.639 55.820 -0.378 1.00 34.50 1701 GLN A O 1
ATOM 3104 N N . ALA A 1 457 ? 19.057 54.074 -0.535 1.00 28.68 1702 ALA A N 1
ATOM 3105 C CA . ALA A 1 457 ? 20.240 54.896 -0.756 1.00 34.28 1702 ALA A CA 1
ATOM 3106 C C . ALA A 1 457 ? 20.189 55.564 -2.128 1.00 39.13 1702 ALA A C 1
ATOM 3107 O O . ALA A 1 457 ? 20.468 56.755 -2.255 1.00 34.12 1702 ALA A O 1
ATOM 3109 N N . ASP A 1 458 ? 19.831 54.784 -3.146 1.00 38.96 1703 ASP A N 1
ATOM 3110 C CA . ASP A 1 458 ? 19.722 55.274 -4.520 1.00 41.27 1703 ASP A CA 1
ATOM 3111 C C . ASP A 1 458 ? 18.644 56.343 -4.671 1.00 53.13 1703 ASP A C 1
ATOM 3112 O O . ASP A 1 458 ? 18.767 57.256 -5.490 1.00 43.54 1703 ASP A O 1
ATOM 3117 N N . GLN A 1 459 ? 17.577 56.215 -3.892 1.00 42.58 1704 GLN A N 1
ATOM 3118 C CA . GLN A 1 459 ? 16.504 57.196 -3.938 1.00 42.14 1704 GLN A CA 1
ATOM 3119 C C . GLN A 1 459 ? 17.048 58.598 -3.676 1.00 50.00 1704 GLN A C 1
ATOM 3120 O O . GLN A 1 459 ? 16.482 59.588 -4.138 1.00 49.12 1704 GLN A O 1
ATOM 3126 N N . ARG A 1 460 ? 18.152 58.675 -2.940 1.00 40.62 1705 ARG A N 1
ATOM 3127 C CA . ARG A 1 460 ? 18.761 59.959 -2.598 1.00 47.68 1705 ARG A CA 1
ATOM 3128 C C . ARG A 1 460 ? 20.091 60.199 -3.304 1.00 43.99 1705 ARG A C 1
ATOM 3129 O O . ARG A 1 460 ? 20.879 61.049 -2.873 1.00 54.50 1705 ARG A O 1
ATOM 3137 N N . GLN A 1 461 ? 20.342 59.457 -4.381 1.00 43.13 1706 GLN A N 1
ATOM 3138 C CA . GLN A 1 461 ? 21.586 59.590 -5.139 1.00 49.00 1706 GLN A CA 1
ATOM 3139 C C . GLN A 1 461 ? 22.794 59.310 -4.247 1.00 55.57 1706 GLN A C 1
ATOM 3140 O O . GLN A 1 461 ? 23.928 59.592 -4.632 1.00 52.17 1706 GLN A O 1
ATOM 3146 N N . ILE A 1 462 ? 22.553 58.779 -3.051 1.00 50.91 1707 ILE A N 1
ATOM 3147 C CA . ILE A 1 462 ? 23.643 58.489 -2.125 1.00 52.21 1707 ILE A CA 1
ATOM 3148 C C . ILE A 1 462 ? 24.532 57.391 -2.687 1.00 52.81 1707 ILE A C 1
ATOM 3149 O O . ILE A 1 462 ? 24.219 56.202 -2.574 1.00 53.48 1707 ILE A O 1
ATOM 3154 N N . SER A 1 463 ? 25.645 57.804 -3.287 1.00 54.16 1708 SER A N 1
ATOM 3155 C CA . SER A 1 463 ? 26.537 56.887 -3.986 1.00 68.87 1708 SER A CA 1
ATOM 3156 C C . SER A 1 463 ? 27.647 56.370 -3.078 1.00 54.42 1708 SER A C 1
ATOM 3157 O O . SER A 1 463 ? 28.157 55.269 -3.283 1.00 54.57 1708 SER A O 1
ATOM 3160 N N . ASP A 1 464 ? 28.011 57.170 -2.079 1.00 54.30 1709 ASP A N 1
ATOM 3161 C CA . ASP A 1 464 ? 29.083 56.824 -1.147 1.00 52.88 1709 ASP A CA 1
ATOM 3162 C C . ASP A 1 464 ? 28.949 55.403 -0.603 1.00 48.13 1709 ASP A C 1
ATOM 3163 O O . ASP A 1 464 ? 28.018 55.104 0.143 1.00 46.95 1709 ASP A O 1
ATOM 3168 N N . PRO A 1 465 ? 29.898 54.526 -0.965 1.00 60.40 1710 PRO A N 1
ATOM 3169 C CA . PRO A 1 465 ? 29.868 53.111 -0.575 1.00 48.92 1710 PRO A CA 1
ATOM 3170 C C . PRO A 1 465 ? 29.772 52.912 0.936 1.00 46.92 1710 PRO A C 1
ATOM 3171 O O . PRO A 1 465 ? 29.120 51.969 1.380 1.00 47.50 1710 PRO A O 1
ATOM 3175 N N . ASP A 1 466 ? 30.410 53.787 1.709 1.00 41.17 1711 ASP A N 1
ATOM 3176 C CA . ASP A 1 466 ? 30.428 53.641 3.163 1.00 44.16 1711 ASP A CA 1
ATOM 3177 C C . ASP A 1 466 ? 29.042 53.739 3.792 1.00 42.42 1711 ASP A C 1
ATOM 3178 O O . ASP A 1 466 ? 28.812 53.203 4.872 1.00 36.08 1711 ASP A O 1
ATOM 3183 N N . VAL A 1 467 ? 28.125 54.431 3.123 1.00 32.33 1712 VAL A N 1
ATOM 3184 C CA . VAL A 1 467 ? 26.789 54.626 3.667 1.00 38.27 1712 VAL A CA 1
A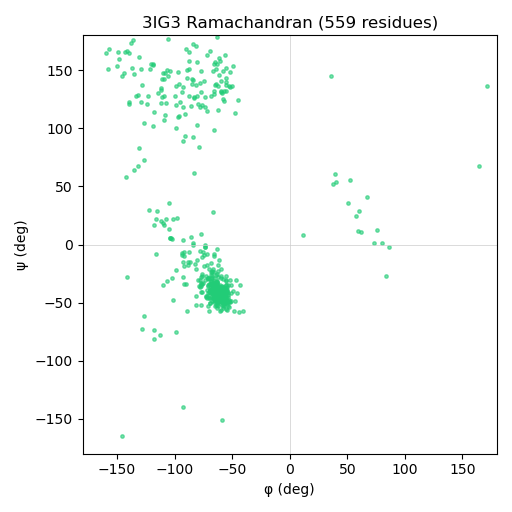TOM 3185 C C . VAL A 1 467 ? 25.999 53.324 3.657 1.00 35.91 1712 VAL A C 1
ATOM 3186 O O . VAL A 1 467 ? 25.538 52.862 4.700 1.00 32.74 1712 VAL A O 1
ATOM 3190 N N . ARG A 1 468 ? 25.847 52.727 2.481 1.00 35.10 1713 ARG A N 1
ATOM 3191 C CA . ARG A 1 468 ? 25.079 51.494 2.384 1.00 40.89 1713 ARG A CA 1
ATOM 3192 C C . ARG A 1 468 ? 25.791 50.338 3.085 1.00 37.58 1713 ARG A C 1
ATOM 3193 O O . ARG A 1 468 ? 25.142 49.469 3.665 1.00 30.21 1713 ARG A O 1
ATOM 3201 N N . HIS A 1 469 ? 27.122 50.338 3.044 1.00 29.32 1714 HIS A N 1
ATOM 3202 C CA . HIS A 1 469 ? 27.900 49.388 3.833 1.00 32.53 1714 HIS A CA 1
ATOM 3203 C C . HIS A 1 469 ? 27.508 49.480 5.309 1.00 28.11 1714 HIS A C 1
ATOM 3204 O O . HIS A 1 469 ? 27.243 48.471 5.964 1.00 27.80 1714 HIS A O 1
ATOM 3211 N N . THR A 1 470 ? 27.465 50.702 5.825 1.00 25.95 1715 THR A N 1
ATOM 3212 C CA . THR A 1 470 ? 27.135 50.926 7.226 1.00 31.74 1715 THR A CA 1
ATOM 3213 C C . THR A 1 470 ? 25.689 50.542 7.552 1.00 27.83 1715 THR A C 1
ATOM 3214 O O . THR A 1 470 ? 25.428 49.933 8.586 1.00 27.22 1715 THR A O 1
ATOM 3218 N N . TRP A 1 471 ? 24.755 50.894 6.673 1.00 25.19 1716 TRP A N 1
ATOM 3219 C CA . TRP A 1 471 ? 23.361 50.497 6.863 1.00 25.33 1716 TRP A CA 1
ATOM 3220 C C . TRP A 1 471 ? 23.228 48.979 6.944 1.00 24.74 1716 TRP A C 1
ATOM 3221 O O . TRP A 1 471 ? 22.531 48.448 7.812 1.00 27.89 1716 TRP A O 1
ATOM 3232 N N . LYS A 1 472 ? 23.890 48.283 6.027 1.00 26.51 1717 LYS A N 1
ATOM 3233 C CA . LYS A 1 472 ? 23.791 46.830 5.968 1.00 26.08 1717 LYS A CA 1
ATOM 3234 C C . LYS A 1 472 ? 24.396 46.194 7.212 1.00 36.16 1717 LYS A C 1
ATOM 3235 O O . LYS A 1 472 ? 23.801 45.291 7.811 1.00 26.65 1717 LYS A O 1
ATOM 3241 N N . SER A 1 473 ? 25.578 46.675 7.597 1.00 29.35 1718 SER A N 1
ATOM 3242 C CA . SER A 1 473 ? 26.225 46.241 8.830 1.00 28.82 1718 SER A CA 1
ATOM 3243 C C . SER A 1 473 ? 25.337 46.498 10.045 1.00 25.27 1718 SER A C 1
ATOM 3244 O O . SER A 1 473 ? 25.118 45.607 10.862 1.00 28.69 1718 SER A O 1
ATOM 3247 N N . ASN A 1 474 ? 24.827 47.718 10.162 1.00 26.26 1719 ASN A N 1
ATOM 3248 C CA . ASN A 1 474 ? 23.967 48.065 11.286 1.00 28.73 1719 ASN A CA 1
ATOM 3249 C C . ASN A 1 474 ? 22.755 47.143 11.377 1.00 30.95 1719 ASN A C 1
ATOM 3250 O O . ASN A 1 474 ? 22.358 46.741 12.470 1.00 29.08 1719 ASN A O 1
ATOM 3255 N N . CYS A 1 475 ? 22.183 46.800 10.223 1.00 25.02 1720 CYS A N 1
ATOM 3256 C CA . CYS A 1 475 ? 20.921 46.061 10.175 1.00 23.08 1720 CYS A CA 1
ATOM 3257 C C . CYS A 1 475 ? 21.042 44.572 10.450 1.00 28.85 1720 CYS A C 1
ATOM 3258 O O . CYS A 1 475 ? 20.147 43.981 11.049 1.00 31.28 1720 CYS A O 1
ATOM 3261 N N . LEU A 1 476 ? 22.126 43.958 9.991 1.00 24.22 1721 LEU A N 1
ATOM 3262 C CA . LEU A 1 476 ? 22.246 42.506 10.093 1.00 24.80 1721 LEU A CA 1
ATOM 3263 C C . LEU A 1 476 ? 23.349 42.042 11.048 1.00 30.00 1721 LEU A C 1
ATOM 3264 O O . LEU A 1 476 ? 23.051 41.653 12.175 1.00 26.98 1721 LEU A O 1
ATOM 3269 N N . PRO A 1 477 ? 24.625 42.090 10.615 1.00 25.34 1722 PRO A N 1
ATOM 3270 C CA . PRO A 1 477 ? 25.645 41.491 11.478 1.00 25.62 1722 PRO A CA 1
ATOM 3271 C C . PRO A 1 477 ? 25.753 42.166 12.854 1.00 28.61 1722 PRO A C 1
ATOM 3272 O O . PRO A 1 477 ? 25.947 41.469 13.848 1.00 25.63 1722 PRO A O 1
ATOM 3276 N N . LEU A 1 478 ? 25.611 43.488 12.915 1.00 24.14 1723 LEU A N 1
ATOM 3277 C CA . LEU A 1 478 ? 25.791 44.206 14.175 1.00 27.06 1723 LEU A CA 1
ATOM 3278 C C . LEU A 1 478 ? 24.618 44.046 15.139 1.00 36.97 1723 LEU A C 1
ATOM 3279 O O . LEU A 1 478 ? 24.685 44.508 16.273 1.00 30.91 1723 LEU A O 1
ATOM 3284 N N . ARG A 1 479 ? 23.540 43.409 14.689 1.00 26.51 1724 ARG A N 1
ATOM 3285 C CA . ARG A 1 479 ? 22.440 43.094 15.593 1.00 29.61 1724 ARG A CA 1
ATOM 3286 C C . ARG A 1 479 ? 22.244 41.589 15.705 1.00 30.71 1724 ARG A C 1
ATOM 3287 O O . ARG A 1 479 ? 22.599 40.979 16.713 1.00 36.24 1724 ARG A O 1
ATOM 3295 N N . PHE A 1 480 ? 21.693 40.989 14.657 1.00 25.60 1725 PHE A N 1
ATOM 3296 C CA . PHE A 1 480 ? 21.409 39.560 14.680 1.00 24.40 1725 PHE A CA 1
ATOM 3297 C C . PHE A 1 480 ? 22.633 38.681 14.947 1.00 20.41 1725 PHE A C 1
ATOM 3298 O O . PHE A 1 480 ? 22.607 37.849 15.845 1.00 22.45 1725 PHE A O 1
ATOM 3306 N N . TRP A 1 481 ? 23.692 38.838 14.161 1.00 21.27 1726 TRP A N 1
ATOM 3307 C CA . TRP A 1 481 ? 24.821 37.915 14.284 1.00 26.15 1726 TRP A CA 1
ATOM 3308 C C . TRP A 1 481 ? 25.570 38.092 15.598 1.00 26.05 1726 TRP A C 1
ATOM 3309 O O . TRP A 1 481 ? 25.885 37.110 16.273 1.00 25.12 1726 TRP A O 1
ATOM 3320 N N . VAL A 1 482 ? 25.847 39.341 15.962 1.00 23.67 1727 VAL A N 1
ATOM 3321 C CA . VAL A 1 482 ? 26.521 39.621 17.230 1.00 26.50 1727 VAL A CA 1
ATOM 3322 C C . VAL A 1 482 ? 25.763 38.985 18.388 1.00 29.82 1727 VAL A C 1
ATOM 3323 O O . VAL A 1 482 ? 26.365 38.453 19.320 1.00 24.29 1727 VAL A O 1
ATOM 3327 N N . ASN A 1 483 ? 24.436 39.029 18.314 1.00 25.43 1728 ASN A N 1
ATOM 3328 C CA . ASN A 1 483 ? 23.587 38.488 19.370 1.00 24.00 1728 ASN A CA 1
ATOM 3329 C C . ASN A 1 483 ? 23.692 36.971 19.547 1.00 25.93 1728 ASN A C 1
ATOM 3330 O O . ASN A 1 483 ? 23.774 36.483 20.674 1.00 27.10 1728 ASN A O 1
ATOM 3335 N N . VAL A 1 484 ? 23.684 36.219 18.448 1.00 26.39 1729 VAL A N 1
ATOM 3336 C CA . VAL A 1 484 ? 23.828 34.764 18.558 1.00 24.02 1729 VAL A CA 1
ATOM 3337 C C . VAL A 1 484 ? 25.273 34.328 18.834 1.00 26.53 1729 VAL A C 1
ATOM 3338 O O . VAL A 1 484 ? 25.510 33.271 19.431 1.00 22.82 1729 VAL A O 1
ATOM 3342 N N . ILE A 1 485 ? 26.239 35.136 18.409 1.00 23.09 1730 ILE A N 1
ATOM 3343 C CA . ILE A 1 485 ? 27.632 34.839 18.748 1.00 25.03 1730 ILE A CA 1
ATOM 3344 C C . ILE A 1 485 ? 27.832 34.954 20.255 1.00 28.13 1730 ILE A C 1
ATOM 3345 O O . ILE A 1 485 ? 28.457 34.090 20.878 1.00 25.27 1730 ILE A O 1
ATOM 3350 N N . LYS A 1 486 ? 27.286 36.015 20.841 1.00 22.64 1731 LYS A N 1
ATOM 3351 C CA . LYS A 1 486 ? 27.375 36.216 22.283 1.00 24.99 1731 LYS A CA 1
ATOM 3352 C C . LYS A 1 486 ? 26.480 35.241 23.027 1.00 24.12 1731 LYS A C 1
ATOM 3353 O O . LYS A 1 486 ? 26.744 34.905 24.180 1.00 26.06 1731 LYS A O 1
ATOM 3359 N N . ASN A 1 487 ? 25.415 34.791 22.369 1.00 21.56 1732 ASN A N 1
ATOM 3360 C CA . ASN A 1 487 ? 24.437 33.933 23.023 1.00 25.99 1732 ASN A CA 1
ATOM 3361 C C . ASN A 1 487 ? 24.074 32.696 22.213 1.00 31.38 1732 ASN A C 1
ATOM 3362 O O . ASN A 1 487 ? 22.936 32.567 21.747 1.00 26.04 1732 ASN A O 1
ATOM 3367 N N . PRO A 1 488 ? 25.039 31.777 22.048 1.00 25.60 1733 PRO A N 1
ATOM 3368 C CA . PRO A 1 488 ? 24.795 30.534 21.312 1.00 23.67 1733 PRO A CA 1
ATOM 3369 C C . PRO A 1 488 ? 23.680 29.723 21.958 1.00 23.42 1733 PRO A C 1
ATOM 3370 O O . PRO A 1 488 ? 23.078 28.877 21.297 1.00 25.83 1733 PRO A O 1
ATOM 3374 N N . GLN A 1 489 ? 23.405 29.981 23.233 1.00 25.83 1734 GLN A N 1
ATOM 3375 C CA . GLN A 1 489 ? 22.330 29.273 23.923 1.00 28.85 1734 GLN A CA 1
ATOM 3376 C C . GLN A 1 489 ? 20.941 29.740 23.479 1.00 30.80 1734 GLN A C 1
ATOM 3377 O O . GLN A 1 489 ? 19.929 29.209 23.930 1.00 30.04 1734 GLN A O 1
ATOM 3383 N N . PHE A 1 490 ? 20.892 30.730 22.593 1.00 27.63 1735 PHE A N 1
ATOM 3384 C CA . PHE A 1 490 ? 19.623 31.126 21.985 1.00 30.39 1735 PHE A CA 1
ATOM 3385 C C . PHE A 1 490 ? 19.306 30.180 20.839 1.00 29.84 1735 PHE A C 1
ATOM 3386 O O . PHE A 1 490 ? 18.155 30.058 20.418 1.00 32.03 1735 PHE A O 1
ATOM 3394 N N . VAL A 1 491 ? 20.341 29.518 20.333 1.00 23.70 1736 VAL A N 1
ATOM 3395 C CA . VAL A 1 491 ? 20.209 28.650 19.172 1.00 27.02 1736 VAL A CA 1
ATOM 3396 C C . VAL A 1 491 ? 20.283 27.182 19.571 1.00 32.80 1736 VAL A C 1
ATOM 3397 O O . VAL A 1 491 ? 19.654 26.331 18.945 1.00 26.60 1736 VAL A O 1
ATOM 3401 N N . PHE A 1 492 ? 21.050 26.888 20.616 1.00 28.24 1737 PHE A N 1
ATOM 3402 C CA . PHE A 1 492 ? 21.293 25.503 21.007 1.00 31.25 1737 PHE A CA 1
ATOM 3403 C C . PHE A 1 492 ? 20.862 25.204 22.431 1.00 30.07 1737 PHE A C 1
ATOM 3404 O O . PHE A 1 492 ? 20.883 26.074 23.297 1.00 28.75 1737 PHE A O 1
ATOM 3412 N N . ASP A 1 493 ? 20.487 23.953 22.664 1.00 37.91 1738 ASP A N 1
ATOM 3413 C CA . ASP A 1 493 ? 20.217 23.475 24.007 1.00 32.08 1738 ASP A CA 1
ATOM 3414 C C . ASP A 1 493 ? 21.554 23.186 24.690 1.00 39.10 1738 ASP A C 1
ATOM 3415 O O . ASP A 1 493 ? 22.042 22.053 24.691 1.00 31.67 1738 ASP A O 1
ATOM 3420 N N . ILE A 1 494 ? 22.147 24.236 25.249 1.00 34.04 1739 ILE A N 1
ATOM 3421 C CA . ILE A 1 494 ? 23.441 24.151 25.907 1.00 33.72 1739 ILE A CA 1
ATOM 3422 C C . ILE A 1 494 ? 23.441 25.070 27.115 1.00 32.96 1739 ILE A C 1
ATOM 3423 O O . ILE A 1 494 ? 22.563 25.925 27.258 1.00 33.38 1739 ILE A O 1
ATOM 3428 N N . HIS A 1 495 ? 24.429 24.890 27.984 1.00 32.21 1740 HIS A N 1
ATOM 3429 C CA . HIS A 1 495 ? 24.675 25.836 29.062 1.00 33.02 1740 HIS A CA 1
ATOM 3430 C C . HIS A 1 495 ? 25.937 26.642 28.768 1.00 30.95 1740 HIS A C 1
ATOM 3431 O O . HIS A 1 495 ? 27.019 26.080 28.599 1.00 30.51 1740 HIS A O 1
ATOM 3438 N N . LYS A 1 496 ? 25.793 27.960 28.704 1.00 32.53 1741 LYS A N 1
ATOM 3439 C CA . LYS A 1 496 ? 26.936 28.839 28.505 1.00 30.49 1741 LYS A CA 1
ATOM 3440 C C . LYS A 1 496 ? 27.420 29.351 29.847 1.00 35.73 1741 LYS A C 1
ATOM 3441 O O . LYS A 1 496 ? 26.731 30.144 30.488 1.00 30.56 1741 LYS A O 1
ATOM 3447 N N . ASN A 1 497 ? 28.598 28.905 30.276 1.00 29.21 1742 ASN A N 1
ATOM 3448 C CA . ASN A 1 497 ? 29.125 29.360 31.555 1.00 31.89 1742 ASN A CA 1
ATOM 3449 C C . ASN A 1 497 ? 29.811 30.721 31.457 1.00 32.82 1742 ASN A C 1
ATOM 3450 O O . ASN A 1 497 ? 30.019 31.251 30.364 1.00 28.79 1742 ASN A O 1
ATOM 3455 N N . SER A 1 498 ? 30.140 31.280 32.615 1.00 28.20 1743 SER A N 1
ATOM 3456 C CA . SER A 1 498 ? 30.727 32.609 32.720 1.00 26.70 1743 SER A CA 1
ATOM 3457 C C . SER A 1 498 ? 31.992 32.807 31.872 1.00 29.74 1743 SER A C 1
ATOM 3458 O O . SER A 1 498 ? 32.097 33.780 31.116 1.00 30.93 1743 SER A O 1
ATOM 3461 N N . ILE A 1 499 ? 32.960 31.903 31.994 1.00 29.77 1744 ILE A N 1
ATOM 3462 C CA . ILE A 1 499 ? 34.219 32.090 31.271 1.00 27.59 1744 ILE A CA 1
ATOM 3463 C C . ILE A 1 499 ? 34.025 31.962 29.758 1.00 27.62 1744 ILE A C 1
ATOM 3464 O O . ILE A 1 499 ? 34.644 32.688 28.984 1.00 26.67 1744 ILE A O 1
ATOM 3469 N N . THR A 1 500 ? 33.157 31.045 29.345 1.00 28.04 1745 THR A N 1
ATOM 3470 C CA . THR A 1 500 ? 32.807 30.908 27.938 1.00 27.46 1745 THR A CA 1
ATOM 3471 C C . THR A 1 500 ? 32.160 32.189 27.411 1.00 29.54 1745 THR A C 1
ATOM 3472 O O . THR A 1 500 ? 32.489 32.666 26.321 1.00 28.04 1745 THR A O 1
ATOM 3476 N N . ASP A 1 501 ? 31.241 32.748 28.190 1.00 26.55 1746 ASP A N 1
ATOM 3477 C CA . ASP A 1 501 ? 30.607 34.008 27.826 1.00 25.82 1746 ASP A CA 1
ATOM 3478 C C . ASP A 1 501 ? 31.636 35.125 27.646 1.00 28.67 1746 ASP A C 1
ATOM 3479 O O . ASP A 1 501 ? 31.507 35.967 26.750 1.00 24.34 1746 ASP A O 1
ATOM 3484 N N . ALA A 1 502 ? 32.652 35.129 28.504 1.00 24.09 1747 ALA A N 1
ATOM 3485 C CA . ALA A 1 502 ? 33.701 36.139 28.439 1.00 26.20 1747 ALA A CA 1
ATOM 3486 C C . ALA A 1 502 ? 34.529 36.026 27.155 1.00 27.76 1747 ALA A C 1
ATOM 3487 O O . ALA A 1 502 ? 34.840 37.032 26.521 1.00 25.63 1747 ALA A O 1
ATOM 3489 N N . CYS A 1 503 ? 34.887 34.803 26.778 1.00 22.38 1748 CYS A N 1
ATOM 3490 C CA . CYS A 1 503 ? 35.613 34.576 25.532 1.00 23.10 1748 CYS A CA 1
ATOM 3491 C C . CYS A 1 503 ? 34.772 34.949 24.308 1.00 22.08 1748 CYS A C 1
ATOM 3492 O O . CYS A 1 503 ? 35.272 35.555 23.358 1.00 26.02 1748 CYS A O 1
ATOM 3495 N N . LEU A 1 504 ? 33.494 34.586 24.333 1.00 22.32 1749 LEU A N 1
ATOM 3496 C CA . LEU A 1 504 ? 32.595 34.916 23.231 1.00 23.84 1749 LEU A CA 1
ATOM 3497 C C . LEU A 1 504 ? 32.444 36.430 23.073 1.00 25.16 1749 LEU A C 1
ATOM 3498 O O . LEU A 1 504 ? 32.264 36.926 21.965 1.00 26.06 1749 LEU A O 1
ATOM 3503 N N . SER A 1 505 ? 32.519 37.163 24.179 1.00 25.91 1750 SER A N 1
ATOM 3504 C CA . SER A 1 505 ? 32.446 38.623 24.113 1.00 28.16 1750 SER A CA 1
ATOM 3505 C C . SER A 1 505 ? 33.615 39.199 23.325 1.00 32.41 1750 SER A C 1
ATOM 3506 O O . SER A 1 505 ? 33.448 40.162 22.573 1.00 26.64 1750 SER A O 1
ATOM 3509 N N . VAL A 1 506 ? 34.800 38.617 23.510 1.00 25.04 1751 VAL A N 1
ATOM 3510 C CA . VAL A 1 506 ? 35.979 39.041 22.762 1.00 21.28 1751 VAL A CA 1
ATOM 3511 C C . VAL A 1 506 ? 35.777 38.771 21.275 1.00 22.80 1751 VAL A C 1
ATOM 3512 O O . VAL A 1 506 ? 36.060 39.622 20.432 1.00 27.53 1751 VAL A O 1
ATOM 3516 N N . VAL A 1 507 ? 35.292 37.576 20.958 1.00 20.31 1752 VAL A N 1
ATOM 3517 C CA . VAL A 1 507 ? 35.013 37.214 19.572 1.00 21.35 1752 VAL A CA 1
ATOM 3518 C C . VAL A 1 507 ? 33.975 38.156 18.947 1.00 21.30 1752 VAL A C 1
ATOM 3519 O O . VAL A 1 507 ? 34.155 38.631 17.828 1.00 23.68 1752 VAL A O 1
ATOM 3523 N N . ALA A 1 508 ? 32.903 38.441 19.684 1.00 22.32 1753 ALA A N 1
ATOM 3524 C CA . ALA A 1 508 ? 31.853 39.333 19.197 1.00 24.61 1753 ALA A CA 1
ATOM 3525 C C . ALA A 1 508 ? 32.386 40.729 18.881 1.00 23.23 1753 ALA A C 1
ATOM 3526 O O . ALA A 1 508 ? 31.994 41.338 17.881 1.00 26.90 1753 ALA A O 1
ATOM 3528 N N . GLN A 1 509 ? 33.278 41.228 19.733 1.00 27.51 1754 GLN A N 1
ATOM 3529 C CA . GLN A 1 509 ? 33.857 42.553 19.537 1.00 29.11 1754 GLN A CA 1
ATOM 3530 C C . GLN A 1 509 ? 34.692 42.600 18.264 1.00 28.84 1754 GLN A C 1
ATOM 3531 O O . GLN A 1 509 ? 34.635 43.570 17.506 1.00 28.37 1754 GLN A O 1
ATOM 3537 N N . THR A 1 510 ? 35.476 41.552 18.039 1.00 26.49 1755 THR A N 1
ATOM 3538 C CA . THR A 1 510 ? 36.269 41.443 16.821 1.00 29.34 1755 THR A CA 1
ATOM 3539 C C . THR A 1 510 ? 35.341 41.423 15.612 1.00 28.18 1755 THR A C 1
ATOM 3540 O O . THR A 1 510 ? 35.577 42.105 14.614 1.00 21.84 1755 THR A O 1
ATOM 3544 N N . PHE A 1 511 ? 34.272 40.644 15.722 1.00 21.80 1756 PHE A N 1
ATOM 3545 C CA . PHE A 1 511 ? 33.250 40.575 14.685 1.00 27.98 1756 PHE A CA 1
ATOM 3546 C C . PHE A 1 511 ? 32.670 41.960 14.386 1.00 27.62 1756 PHE A C 1
ATOM 3547 O O . PHE A 1 511 ? 32.552 42.359 13.225 1.00 28.28 1756 PHE A O 1
ATOM 3555 N N . MET A 1 512 ? 32.317 42.692 15.439 1.00 25.33 1757 MET A N 1
ATOM 3556 C CA . MET A 1 512 ? 31.786 44.046 15.292 1.00 27.53 1757 MET A CA 1
ATOM 3557 C C . MET A 1 512 ? 32.770 44.948 14.554 1.00 30.23 1757 MET A C 1
ATOM 3558 O O . MET A 1 512 ? 32.398 45.647 13.612 1.00 27.26 1757 MET A O 1
ATOM 3563 N N . ASP A 1 513 ? 34.028 44.926 14.986 1.00 30.42 1758 ASP A N 1
ATOM 3564 C CA . ASP A 1 513 ? 35.060 45.757 14.374 1.00 31.61 1758 ASP A CA 1
ATOM 3565 C C . ASP A 1 513 ? 35.193 45.471 12.878 1.00 26.89 1758 ASP A C 1
ATOM 3566 O O . ASP A 1 513 ? 35.427 46.379 12.083 1.00 28.58 1758 ASP A O 1
ATOM 3571 N N . SER A 1 514 ? 35.031 44.205 12.509 1.00 25.81 1759 SER A N 1
ATOM 3572 C CA . SER A 1 514 ? 35.157 43.770 11.123 1.00 29.17 1759 SER A CA 1
ATOM 3573 C C . SER A 1 514 ? 34.057 44.323 10.218 1.00 31.41 1759 SER A C 1
ATOM 3574 O O . SER A 1 514 ? 34.220 44.376 9.000 1.00 27.22 1759 SER A O 1
ATOM 3577 N N . CYS A 1 515 ? 32.936 44.728 10.810 1.00 30.07 1760 CYS A N 1
ATOM 3578 C CA . CYS A 1 515 ? 31.794 45.203 10.027 1.00 25.88 1760 CYS A CA 1
ATOM 3579 C C . CYS A 1 515 ? 31.830 46.706 9.820 1.00 37.72 1760 CYS A C 1
ATOM 3580 O O . CYS A 1 515 ? 31.014 47.261 9.082 1.00 36.49 1760 CYS A O 1
ATOM 3583 N N . SER A 1 516 ? 32.777 47.363 10.477 1.00 30.81 1761 SER A N 1
ATOM 3584 C CA . SER A 1 516 ? 32.853 48.815 10.436 1.00 42.07 1761 SER A CA 1
ATOM 3585 C C . SER A 1 516 ? 33.680 49.298 9.256 1.00 41.98 1761 SER A C 1
ATOM 3586 O O . SER A 1 516 ? 34.588 48.608 8.796 1.00 35.25 1761 SER A O 1
ATOM 3589 N N . THR A 1 517 ? 33.350 50.484 8.760 1.00 37.89 1762 THR A N 1
ATOM 3590 C CA . THR A 1 517 ? 34.157 51.129 7.736 1.00 43.61 1762 THR A CA 1
ATOM 3591 C C . THR A 1 517 ? 35.232 51.954 8.431 1.00 57.76 1762 THR A C 1
ATOM 3592 O O . THR A 1 517 ? 36.215 52.370 7.817 1.00 56.31 1762 THR A O 1
ATOM 3596 N N . SER A 1 518 ? 35.031 52.177 9.725 1.00 52.31 1763 SER A N 1
ATOM 3597 C CA . SER A 1 518 ? 35.936 52.989 10.530 1.00 67.22 1763 SER A CA 1
ATOM 3598 C C . SER A 1 518 ? 37.333 52.379 10.632 1.00 71.95 1763 SER A C 1
ATOM 3599 O O . SER A 1 518 ? 37.501 51.159 10.578 1.00 67.77 1763 SER A O 1
ATOM 3602 N N . GLU A 1 519 ? 38.329 53.245 10.784 1.00 78.27 1764 GLU A N 1
ATOM 3603 C CA . GLU A 1 519 ? 39.722 52.825 10.879 1.00 81.47 1764 GLU A CA 1
ATOM 3604 C C . GLU A 1 519 ? 40.070 52.262 12.255 1.00 82.94 1764 GLU A C 1
ATOM 3605 O O . GLU A 1 519 ? 39.509 52.675 13.270 1.00 84.09 1764 GLU A O 1
ATOM 3611 N N . HIS A 1 520 ? 41.007 51.319 12.276 1.00 82.56 1765 HIS A N 1
ATOM 3612 C CA . HIS A 1 520 ? 41.429 50.673 13.514 1.00 92.10 1765 HIS A CA 1
ATOM 3613 C C . HIS A 1 520 ? 42.725 51.316 14.019 1.00 86.46 1765 HIS A C 1
ATOM 3614 O O . HIS A 1 520 ? 43.808 51.012 13.522 1.00 94.15 1765 HIS A O 1
ATOM 3621 N N . ARG A 1 521 ? 42.606 52.204 15.004 1.00 86.82 1766 ARG A N 1
ATOM 3622 C CA . ARG A 1 521 ? 43.752 52.961 15.512 1.00 86.35 1766 ARG A CA 1
ATOM 3623 C C . ARG A 1 521 ? 44.453 52.257 16.674 1.00 90.69 1766 ARG A C 1
ATOM 3624 O O . ARG A 1 521 ? 44.082 52.435 17.835 1.00 90.34 1766 ARG A O 1
ATOM 3626 N N . LEU A 1 522 ? 45.480 51.476 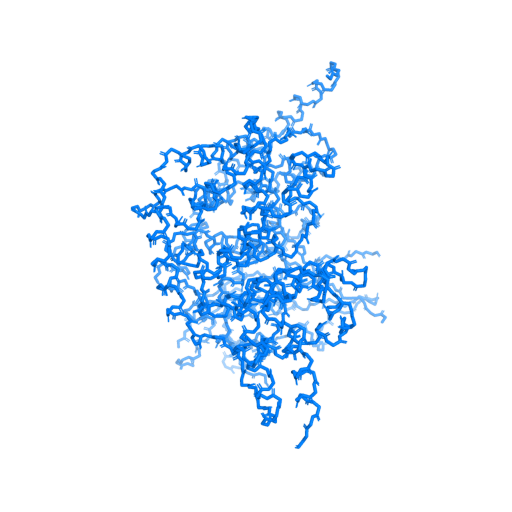16.353 1.00 79.03 1767 LEU A N 1
ATOM 3627 C CA . LEU A 1 522 ? 46.162 50.646 17.343 1.00 68.68 1767 LEU A CA 1
ATOM 3628 C C . LEU A 1 522 ? 47.041 51.453 18.299 1.00 82.56 1767 LEU A C 1
ATOM 3629 O O . LEU A 1 522 ? 47.892 52.237 17.875 1.00 73.08 1767 LEU A O 1
ATOM 3634 N N . GLY A 1 523 ? 46.825 51.249 19.593 1.00 90.09 1768 GLY A N 1
ATOM 3635 C CA . GLY A 1 523 ? 47.610 51.902 20.623 1.00 83.57 1768 GLY A CA 1
ATOM 3636 C C . GLY A 1 523 ? 47.554 51.115 21.918 1.00 100.01 1768 GLY A C 1
ATOM 3637 O O . GLY A 1 523 ? 46.748 50.194 22.055 1.00 102.42 1768 GLY A O 1
ATOM 3638 N N . LYS A 1 524 ? 48.411 51.471 22.869 1.00 99.17 1769 LYS A N 1
ATOM 3639 C CA . LYS A 1 524 ? 48.446 50.783 24.156 1.00 104.07 1769 LYS A CA 1
ATOM 3640 C C . LYS A 1 524 ? 47.086 50.839 24.849 1.00 116.33 1769 LYS A C 1
ATOM 3641 O O . LYS A 1 524 ? 46.629 49.850 25.428 1.00 114.21 1769 LYS A O 1
ATOM 3643 N N . ASP A 1 525 ? 46.440 51.999 24.777 1.00 103.97 1770 ASP A N 1
ATOM 3644 C CA . ASP A 1 525 ? 45.154 52.210 25.433 1.00 94.89 1770 ASP A CA 1
ATOM 3645 C C . ASP A 1 525 ? 44.016 51.485 24.717 1.00 103.89 1770 ASP A C 1
ATOM 3646 O O . ASP A 1 525 ? 42.861 51.557 25.140 1.00 106.63 1770 ASP A O 1
ATOM 3648 N N . SER A 1 526 ? 44.344 50.788 23.633 1.00 106.12 1771 SER A N 1
ATOM 3649 C CA . SER A 1 526 ? 43.342 50.056 22.866 1.00 101.25 1771 SER A CA 1
ATOM 3650 C C . SER A 1 526 ? 42.900 48.792 23.596 1.00 94.89 1771 SER A C 1
ATOM 3651 O O . SER A 1 526 ? 43.720 48.102 24.209 1.00 87.02 1771 SER A O 1
ATOM 3654 N N . PRO A 1 527 ? 41.593 48.490 23.536 1.00 94.98 1772 PRO A N 1
ATOM 3655 C CA . PRO A 1 527 ? 41.028 47.277 24.136 1.00 86.77 1772 PRO A CA 1
ATOM 3656 C C . PRO A 1 527 ? 41.817 46.033 23.733 1.00 81.72 1772 PRO A C 1
ATOM 3657 O O . PRO A 1 527 ? 42.447 46.014 22.673 1.00 70.44 1772 PRO A O 1
ATOM 3661 N N . SER A 1 528 ? 41.781 45.007 24.577 1.00 67.37 1773 SER A N 1
ATOM 3662 C CA . SER A 1 528 ? 42.526 43.781 24.320 1.00 66.38 1773 SER A CA 1
ATOM 3663 C C . SER A 1 528 ? 42.187 43.195 22.950 1.00 53.24 1773 SER A C 1
ATOM 3664 O O . SER A 1 528 ? 43.081 42.878 22.169 1.00 49.05 1773 SER A O 1
ATOM 3667 N N . ASN A 1 529 ? 40.895 43.061 22.660 1.00 51.76 1774 ASN A N 1
ATOM 3668 C CA . ASN A 1 529 ? 40.454 42.490 21.389 1.00 51.85 1774 ASN A CA 1
ATOM 3669 C C . ASN A 1 529 ? 41.070 43.205 20.185 1.00 45.20 1774 ASN A C 1
ATOM 3670 O O . ASN A 1 529 ? 41.472 42.567 19.211 1.00 39.18 1774 ASN A O 1
ATOM 3675 N N . LYS A 1 530 ? 41.141 44.531 20.259 1.00 54.60 1775 LYS A N 1
ATOM 3676 C CA . LYS A 1 530 ? 41.732 45.328 19.190 1.00 61.48 1775 LYS A CA 1
ATOM 3677 C C . LYS A 1 530 ? 43.208 44.981 19.024 1.00 43.18 1775 LYS A C 1
ATOM 3678 O O . LYS A 1 530 ? 43.713 44.888 17.906 1.00 44.17 1775 LYS A O 1
ATOM 3680 N N . LEU A 1 531 ? 43.893 44.777 20.143 1.00 51.96 1776 LEU A N 1
ATOM 3681 C CA . LEU A 1 531 ? 45.310 44.435 20.118 1.00 43.69 1776 LEU A CA 1
ATOM 3682 C C . LEU A 1 531 ? 45.515 43.012 19.589 1.00 44.20 1776 LEU A C 1
ATOM 3683 O O . LEU A 1 531 ? 46.281 42.793 18.650 1.00 37.75 1776 LEU A O 1
ATOM 3688 N N . LEU A 1 532 ? 44.818 42.054 20.193 1.00 32.00 1777 LEU A N 1
ATOM 3689 C CA . LEU A 1 532 ? 44.941 40.645 19.826 1.00 35.27 1777 LEU A CA 1
ATOM 3690 C C . LEU A 1 532 ? 44.627 40.384 18.361 1.00 30.33 1777 LEU A C 1
ATOM 3691 O O . LEU A 1 532 ? 45.332 39.631 17.695 1.00 35.12 1777 LEU A O 1
ATOM 3696 N N . TYR A 1 533 ? 43.562 41.004 17.866 1.00 30.31 1778 TYR A N 1
ATOM 3697 C CA . TYR A 1 533 ? 43.067 40.718 16.525 1.00 27.16 1778 TYR A CA 1
ATOM 3698 C C . TYR A 1 533 ? 43.401 41.814 15.517 1.00 31.69 1778 TYR A C 1
ATOM 3699 O O . TYR A 1 533 ? 42.852 41.835 14.416 1.00 34.95 1778 TYR A O 1
ATOM 3708 N N . ALA A 1 534 ? 44.303 42.717 15.888 1.00 34.51 1779 ALA A N 1
ATOM 3709 C CA . ALA A 1 534 ? 44.661 43.839 15.020 1.00 32.89 1779 ALA A CA 1
ATOM 3710 C C . ALA A 1 534 ? 45.036 43.414 13.602 1.00 40.79 1779 ALA A C 1
ATOM 3711 O O . ALA A 1 534 ? 44.754 44.123 12.637 1.00 36.01 1779 ALA A O 1
ATOM 3713 N N . LYS A 1 535 ? 45.680 42.260 13.474 1.00 37.42 1780 LYS A N 1
ATOM 3714 C CA . LYS A 1 535 ? 46.148 41.805 12.169 1.00 35.39 1780 LYS A CA 1
ATOM 3715 C C . LYS A 1 535 ? 45.079 41.024 11.412 1.00 36.03 1780 LYS A C 1
ATOM 3716 O O . LYS A 1 535 ? 45.184 40.811 10.205 1.00 37.39 1780 LYS A O 1
ATOM 3722 N N . ASP A 1 536 ? 44.046 40.600 12.125 1.00 32.73 1781 ASP A N 1
ATOM 3723 C CA . ASP A 1 536 ? 42.984 39.815 11.509 1.00 34.01 1781 ASP A CA 1
ATOM 3724 C C . ASP A 1 536 ? 41.844 40.683 10.989 1.00 32.82 1781 ASP A C 1
ATOM 3725 O O . ASP A 1 536 ? 41.228 40.356 9.970 1.00 32.30 1781 ASP A O 1
ATOM 3730 N N . ILE A 1 537 ? 41.566 41.782 11.685 1.00 31.19 1782 ILE A N 1
ATOM 3731 C CA . ILE A 1 537 ? 40.458 42.665 11.308 1.00 30.78 1782 ILE A CA 1
ATOM 3732 C C . ILE A 1 537 ? 40.497 43.064 9.828 1.00 39.19 1782 ILE A C 1
ATOM 3733 O O . ILE A 1 537 ? 39.484 42.972 9.138 1.00 35.37 1782 ILE A O 1
ATOM 3738 N N . PRO A 1 538 ? 41.666 43.516 9.339 1.00 37.26 1783 PRO A N 1
ATOM 3739 C CA . PRO A 1 538 ? 41.764 43.928 7.933 1.00 33.19 1783 PRO A CA 1
ATOM 3740 C C . PRO A 1 538 ? 41.302 42.839 6.969 1.00 31.45 1783 PRO A C 1
ATOM 3741 O O . PRO A 1 538 ? 40.626 43.138 5.985 1.00 33.79 1783 PRO A O 1
ATOM 3745 N N . ASN A 1 539 ? 41.665 41.591 7.245 1.00 28.69 1784 ASN A N 1
ATOM 3746 C CA . ASN A 1 539 ? 41.226 40.486 6.405 1.00 25.96 1784 ASN A CA 1
ATOM 3747 C C . ASN A 1 539 ? 39.715 40.306 6.503 1.00 35.33 1784 ASN A C 1
ATOM 3748 O O . ASN A 1 539 ? 39.024 40.198 5.488 1.00 33.40 1784 ASN A O 1
ATOM 3753 N N . TYR A 1 540 ? 39.200 40.286 7.729 1.00 32.35 1785 TYR A N 1
ATOM 3754 C CA . TYR A 1 540 ? 37.764 40.106 7.938 1.00 28.14 1785 TYR A CA 1
ATOM 3755 C C . TYR A 1 540 ? 36.982 41.200 7.235 1.00 28.66 1785 TYR A C 1
ATOM 3756 O O . TYR A 1 540 ? 35.967 40.931 6.601 1.00 28.91 1785 TYR A O 1
ATOM 3765 N N . LYS A 1 541 ? 37.452 42.436 7.360 1.00 28.39 1786 LYS A N 1
ATOM 3766 C CA . LYS A 1 541 ? 36.796 43.559 6.707 1.00 35.31 1786 LYS A CA 1
ATOM 3767 C C . LYS A 1 541 ? 36.661 43.320 5.207 1.00 42.19 1786 LYS A C 1
ATOM 3768 O O . LYS A 1 541 ? 35.617 43.613 4.619 1.00 33.70 1786 LYS A O 1
ATOM 3774 N N . SER A 1 542 ? 37.709 42.782 4.589 1.00 30.97 1787 SER A N 1
ATOM 3775 C CA . SER A 1 542 ? 37.654 42.492 3.163 1.00 27.28 1787 SER A CA 1
ATOM 3776 C C . SER A 1 542 ? 36.595 41.432 2.853 1.00 35.23 1787 SER A C 1
ATOM 3777 O O . SER A 1 542 ? 35.937 41.499 1.815 1.00 33.18 1787 SER A O 1
ATOM 3780 N N . TRP A 1 543 ? 36.414 40.464 3.749 1.00 32.74 1788 TRP A N 1
ATOM 3781 C CA . TRP A 1 543 ? 35.359 39.473 3.547 1.00 34.57 1788 TRP A CA 1
ATOM 3782 C C . TRP A 1 543 ? 33.997 40.152 3.552 1.00 28.71 1788 TRP A C 1
ATOM 3783 O O . TRP A 1 543 ? 33.138 39.836 2.739 1.00 32.28 1788 TRP A O 1
ATOM 3794 N N . VAL A 1 544 ? 33.801 41.078 4.484 1.00 31.52 1789 VAL A N 1
ATOM 3795 C CA . VAL A 1 544 ? 32.526 41.774 4.602 1.00 30.29 1789 VAL A CA 1
ATOM 3796 C C . VAL A 1 544 ? 32.243 42.635 3.369 1.00 27.80 1789 VAL A C 1
ATOM 3797 O O . VAL A 1 544 ? 31.134 42.620 2.836 1.00 33.38 1789 VAL A O 1
ATOM 3801 N N . GLU A 1 545 ? 33.247 43.382 2.921 1.00 33.91 1790 GLU A N 1
ATOM 3802 C CA . GLU A 1 545 ? 33.123 44.204 1.717 1.00 35.79 1790 GLU A CA 1
ATOM 3803 C C . GLU A 1 545 ? 32.750 43.364 0.503 1.00 31.36 1790 GLU A C 1
ATOM 3804 O O . GLU A 1 545 ? 31.896 43.745 -0.297 1.00 34.42 1790 GLU A O 1
ATOM 3810 N N . ARG A 1 546 ? 33.402 42.218 0.367 1.00 35.22 1791 ARG A N 1
ATOM 3811 C CA . ARG A 1 546 ? 33.154 41.332 -0.762 1.00 31.67 1791 ARG A CA 1
ATOM 3812 C C . ARG A 1 546 ? 31.786 40.646 -0.665 1.00 36.61 1791 ARG A C 1
ATOM 3813 O O . ARG A 1 546 ? 31.176 40.326 -1.679 1.00 31.73 1791 ARG A O 1
ATOM 3821 N N . TYR A 1 547 ? 31.314 40.434 0.561 1.00 29.09 1792 TYR A N 1
ATOM 3822 C CA . TYR A 1 547 ? 29.986 39.879 0.820 1.00 33.67 1792 TYR A CA 1
ATOM 3823 C C . TYR A 1 547 ? 28.904 40.822 0.291 1.00 28.28 1792 TYR A C 1
ATOM 3824 O O . TYR A 1 547 ? 28.047 40.420 -0.499 1.00 29.19 1792 TYR A O 1
ATOM 3833 N N . TYR A 1 548 ? 28.950 42.080 0.718 1.00 27.92 1793 TYR A N 1
ATOM 3834 C CA . TYR A 1 548 ? 27.960 43.057 0.270 1.00 30.40 1793 TYR A CA 1
ATOM 3835 C C . TYR A 1 548 ? 28.026 43.225 -1.247 1.00 33.89 1793 TYR A C 1
ATOM 3836 O O . TYR A 1 548 ? 26.998 43.340 -1.916 1.00 28.17 1793 TYR A O 1
ATOM 3845 N N . ARG A 1 549 ? 29.246 43.222 -1.778 1.00 33.26 1794 ARG A N 1
ATOM 3846 C CA . ARG A 1 549 ? 29.486 43.363 -3.213 1.00 38.01 1794 ARG A CA 1
ATOM 3847 C C . ARG A 1 549 ? 28.870 42.216 -4.014 1.00 33.62 1794 ARG A C 1
ATOM 3848 O O . ARG A 1 549 ? 28.167 42.439 -4.998 1.00 36.19 1794 ARG A O 1
ATOM 3856 N N . ASP A 1 550 ? 29.144 40.988 -3.588 1.00 32.10 1795 ASP A N 1
ATOM 3857 C CA . ASP A 1 550 ? 28.620 39.807 -4.261 1.00 31.12 1795 ASP A CA 1
ATOM 3858 C C . ASP A 1 550 ? 27.093 39.731 -4.192 1.00 39.34 1795 ASP A C 1
ATOM 3859 O O . ASP A 1 550 ? 26.436 39.336 -5.156 1.00 31.35 1795 ASP A O 1
ATOM 3864 N N . ILE A 1 551 ? 26.531 40.107 -3.049 1.00 35.89 1796 ILE A N 1
ATOM 3865 C CA . ILE A 1 551 ? 25.083 40.092 -2.885 1.00 27.22 1796 ILE A CA 1
ATOM 3866 C C . ILE A 1 551 ? 24.409 41.052 -3.864 1.00 30.62 1796 ILE A C 1
ATOM 3867 O O . ILE A 1 551 ? 23.394 40.717 -4.485 1.00 28.78 1796 ILE A O 1
ATOM 3872 N N . ALA A 1 552 ? 24.983 42.243 -4.001 1.00 29.00 1797 ALA A N 1
ATOM 3873 C CA . ALA A 1 552 ? 24.454 43.256 -4.910 1.00 33.20 1797 ALA A CA 1
ATOM 3874 C C . ALA A 1 552 ? 24.454 42.794 -6.370 1.00 44.88 1797 ALA A C 1
ATOM 3875 O O . ALA A 1 552 ? 23.546 43.130 -7.133 1.00 33.46 1797 ALA A O 1
ATOM 3877 N N . LYS A 1 553 ? 25.474 42.028 -6.750 1.00 35.99 1798 LYS A N 1
ATOM 3878 C CA . LYS A 1 553 ? 25.608 41.540 -8.121 1.00 39.43 1798 LYS A CA 1
ATOM 3879 C C . LYS A 1 553 ? 24.534 40.518 -8.469 1.00 39.73 1798 LYS A C 1
ATOM 3880 O O . LYS A 1 553 ? 24.187 40.349 -9.638 1.00 46.63 1798 LYS A O 1
ATOM 3886 N N . MET A 1 554 ? 24.017 39.826 -7.458 1.00 35.85 1799 MET A N 1
ATOM 3887 C CA . MET A 1 554 ? 23.025 38.779 -7.687 1.00 34.38 1799 MET A CA 1
ATOM 3888 C C . MET A 1 554 ? 21.733 39.323 -8.289 1.00 36.37 1799 MET A C 1
ATOM 3889 O O . MET A 1 554 ? 21.408 40.500 -8.126 1.00 33.79 1799 MET A O 1
ATOM 3894 N N . ALA A 1 555 ? 21.002 38.452 -8.980 1.00 41.03 1800 ALA A N 1
ATOM 3895 C CA . ALA A 1 555 ? 19.716 38.806 -9.565 1.00 40.56 1800 ALA A CA 1
ATOM 3896 C C . ALA A 1 555 ? 18.707 39.155 -8.479 1.00 44.27 1800 ALA A C 1
ATOM 3897 O O . ALA A 1 555 ? 18.631 38.485 -7.449 1.00 36.84 1800 ALA A O 1
ATOM 3899 N N . SER A 1 556 ? 17.930 40.206 -8.715 1.00 42.66 1801 SER A N 1
ATOM 3900 C CA . SER A 1 556 ? 16.908 40.618 -7.765 1.00 30.03 1801 SER A CA 1
ATOM 3901 C C . SER A 1 556 ? 15.882 39.516 -7.577 1.00 37.90 1801 SER A C 1
ATOM 3902 O O . SER A 1 556 ? 15.566 38.777 -8.512 1.00 37.35 1801 SER A O 1
ATOM 3905 N N . ILE A 1 557 ? 15.365 39.403 -6.360 1.00 29.37 1802 ILE A N 1
ATOM 3906 C CA . ILE A 1 557 ? 14.254 38.505 -6.093 1.00 29.90 1802 ILE A CA 1
ATOM 3907 C C . ILE A 1 557 ? 12.976 39.234 -6.462 1.00 32.35 1802 ILE A C 1
ATOM 3908 O O . ILE A 1 557 ? 12.736 40.340 -5.978 1.00 33.32 1802 ILE A O 1
ATOM 3913 N N . SER A 1 558 ? 12.159 38.626 -7.317 1.00 32.70 1803 SER A N 1
ATOM 3914 C CA . SER A 1 558 ? 10.891 39.236 -7.703 1.00 38.64 1803 SER A CA 1
ATOM 3915 C C . SER A 1 558 ? 9.954 39.294 -6.503 1.00 31.27 1803 SER A C 1
ATOM 3916 O O . SER A 1 558 ? 10.002 38.435 -5.616 1.00 28.73 1803 SER A O 1
ATOM 3919 N N . ASP A 1 559 ? 9.097 40.306 -6.473 1.00 27.16 1804 ASP A N 1
ATOM 3920 C CA . ASP A 1 559 ? 8.135 40.422 -5.394 1.00 23.92 1804 ASP A CA 1
ATOM 3921 C C . ASP A 1 559 ? 7.287 39.160 -5.261 1.00 33.25 1804 ASP A C 1
ATOM 3922 O O . ASP A 1 559 ? 7.008 38.706 -4.149 1.00 29.44 1804 ASP A O 1
ATOM 3927 N N . GLN A 1 560 ? 6.877 38.584 -6.388 1.00 33.85 1805 GLN A N 1
ATOM 3928 C CA . GLN A 1 560 ? 6.021 37.403 -6.324 1.00 27.61 1805 GLN A CA 1
ATOM 3929 C C . GLN A 1 560 ? 6.751 36.223 -5.687 1.00 28.13 1805 GLN A C 1
ATOM 3930 O O . GLN A 1 560 ? 6.179 35.501 -4.868 1.00 32.29 1805 GLN A O 1
ATOM 3936 N N . ASP A 1 561 ? 8.009 36.032 -6.073 1.00 26.01 1806 ASP A N 1
ATOM 3937 C CA . ASP A 1 561 ? 8.845 34.993 -5.482 1.00 26.14 1806 ASP A CA 1
ATOM 3938 C C . ASP A 1 561 ? 9.062 35.208 -3.975 1.00 29.19 1806 ASP A C 1
ATOM 3939 O O . ASP A 1 561 ? 8.929 34.275 -3.187 1.00 31.12 1806 ASP A O 1
ATOM 3944 N N . MET A 1 562 ? 9.386 36.433 -3.573 1.00 27.58 1807 MET A N 1
ATOM 3945 C CA . MET A 1 562 ? 9.578 36.716 -2.148 1.00 20.78 1807 MET A CA 1
ATOM 3946 C C . MET A 1 562 ? 8.296 36.461 -1.363 1.00 27.37 1807 MET A C 1
ATOM 3947 O O . MET A 1 562 ? 8.320 35.802 -0.325 1.00 24.75 1807 MET A O 1
ATOM 3952 N N . ASP A 1 563 ? 7.177 36.978 -1.870 1.00 28.68 1808 ASP A N 1
ATOM 3953 C CA . ASP A 1 563 ? 5.874 36.751 -1.256 1.00 26.77 1808 ASP A CA 1
ATOM 3954 C C . ASP A 1 563 ? 5.551 35.275 -1.099 1.00 26.17 1808 ASP A C 1
ATOM 3955 O O . ASP A 1 563 ? 5.054 34.855 -0.059 1.00 23.53 1808 ASP A O 1
ATOM 3960 N N . ALA A 1 564 ? 5.805 34.493 -2.144 1.00 30.32 1809 ALA A N 1
ATOM 3961 C CA . ALA A 1 564 ? 5.562 33.056 -2.084 1.00 32.87 1809 ALA A CA 1
ATOM 3962 C C . ALA A 1 564 ? 6.401 32.422 -0.978 1.00 26.26 1809 ALA A C 1
ATOM 3963 O O . ALA A 1 564 ? 5.916 31.594 -0.206 1.00 26.64 1809 ALA A O 1
ATOM 3965 N N . TYR A 1 565 ? 7.668 32.812 -0.914 1.00 27.56 1810 TYR A N 1
ATOM 3966 C CA . TYR A 1 565 ? 8.554 32.355 0.153 1.00 26.54 1810 TYR A CA 1
ATOM 3967 C C . TYR A 1 565 ? 7.998 32.728 1.525 1.00 24.22 1810 TYR A C 1
ATOM 3968 O O . TYR A 1 565 ? 7.933 31.893 2.424 1.00 25.21 1810 TYR A O 1
ATOM 3977 N N . LEU A 1 566 ? 7.585 33.980 1.683 1.00 25.38 1811 LEU A N 1
ATOM 3978 C CA . LEU A 1 566 ? 7.038 34.435 2.958 1.00 25.33 1811 LEU A CA 1
ATOM 3979 C C . LEU A 1 566 ? 5.742 33.702 3.312 1.00 30.27 1811 LEU A C 1
ATOM 3980 O O . LEU A 1 566 ? 5.505 33.354 4.468 1.00 24.23 1811 LEU A O 1
ATOM 3985 N N . VAL A 1 567 ? 4.901 33.465 2.312 1.00 29.48 1812 VAL A N 1
ATOM 3986 C CA . VAL A 1 567 ? 3.697 32.676 2.538 1.00 28.19 1812 VAL A CA 1
ATOM 3987 C C . VAL A 1 567 ? 4.057 31.279 3.047 1.00 24.80 1812 VAL A C 1
ATOM 3988 O O . VAL A 1 567 ? 3.461 30.785 4.002 1.00 26.40 1812 VAL A O 1
ATOM 3992 N N . GLU A 1 568 ? 5.047 30.649 2.422 1.00 29.65 1813 GLU A N 1
ATOM 3993 C CA . GLU A 1 568 ? 5.466 29.317 2.854 1.00 27.79 1813 GLU A CA 1
ATOM 3994 C C . GLU A 1 568 ? 5.999 29.321 4.291 1.00 33.16 1813 GLU A C 1
ATOM 3995 O O . GLU A 1 568 ? 5.695 28.423 5.073 1.00 27.29 1813 GLU A O 1
ATOM 4001 N N . GLN A 1 569 ? 6.790 30.332 4.638 1.00 29.21 1814 GLN A N 1
ATOM 4002 C CA . GLN A 1 569 ? 7.296 30.463 6.005 1.00 29.73 1814 GLN A CA 1
ATOM 4003 C C . GLN A 1 569 ? 6.166 30.626 7.009 1.00 25.37 1814 GLN A C 1
ATOM 4004 O O . GLN A 1 569 ? 6.168 30.000 8.075 1.00 28.23 1814 GLN A O 1
ATOM 4010 N N . SER A 1 570 ? 5.208 31.484 6.672 1.00 31.24 1815 SER A N 1
ATOM 4011 C CA . SER A 1 570 ? 4.057 31.709 7.537 1.00 29.52 1815 SER A CA 1
ATOM 4012 C C . SER A 1 570 ? 3.285 30.421 7.745 1.00 33.36 1815 SER A C 1
ATOM 4013 O O . SER A 1 570 ? 2.852 30.127 8.860 1.00 30.46 1815 SER A O 1
ATOM 4016 N N . ARG A 1 571 ? 3.115 29.655 6.669 1.00 27.61 1816 ARG A N 1
ATOM 4017 C CA . ARG A 1 571 ? 2.391 28.387 6.746 1.00 39.35 1816 ARG A CA 1
ATOM 4018 C C . ARG A 1 571 ? 3.115 27.405 7.655 1.00 34.97 1816 ARG A C 1
ATOM 4019 O O . ARG A 1 571 ? 2.497 26.746 8.490 1.00 27.56 1816 ARG A O 1
ATOM 4027 N N . LEU A 1 572 ? 4.431 27.314 7.491 1.00 35.83 1817 LEU A N 1
ATOM 4028 C CA . LEU A 1 572 ? 5.236 26.380 8.275 1.00 37.51 1817 LEU A CA 1
ATOM 4029 C C . LEU A 1 572 ? 5.118 26.609 9.776 1.00 31.56 1817 LEU A C 1
ATOM 4030 O O . LEU A 1 572 ? 5.129 25.658 10.559 1.00 40.93 1817 LEU A O 1
ATOM 4035 N N . HIS A 1 573 ? 5.014 27.871 10.177 1.00 34.90 1818 HIS A N 1
ATOM 4036 C CA . HIS A 1 573 ? 5.067 28.227 11.591 1.00 30.14 1818 HIS A CA 1
ATOM 4037 C C . HIS A 1 573 ? 3.789 28.887 12.099 1.00 35.85 1818 HIS A C 1
ATOM 4038 O O . HIS A 1 573 ? 3.786 29.509 13.166 1.00 29.95 1818 HIS A O 1
ATOM 4045 N N . ALA A 1 574 ? 2.704 28.741 11.343 1.00 36.82 1819 ALA A N 1
ATOM 4046 C CA . ALA A 1 574 ? 1.443 29.414 11.659 1.00 30.00 1819 ALA A CA 1
ATOM 4047 C C . ALA A 1 574 ? 0.947 29.171 13.083 1.00 29.90 1819 ALA A C 1
ATOM 4048 O O . ALA A 1 574 ? 0.362 30.059 13.697 1.00 32.83 1819 ALA A O 1
ATOM 4050 N N . ASN A 1 575 ? 1.176 27.972 13.606 1.00 35.23 1820 ASN A N 1
ATOM 4051 C CA . ASN A 1 575 ? 0.666 27.618 14.927 1.00 42.99 1820 ASN A CA 1
ATOM 4052 C C . ASN A 1 575 ? 1.750 27.441 15.987 1.00 47.76 1820 ASN A C 1
ATOM 4053 O O . ASN A 1 575 ? 1.517 26.813 17.019 1.00 40.66 1820 ASN A O 1
ATOM 4058 N N . ASP A 1 576 ? 2.927 28.002 15.736 1.00 35.60 1821 ASP A N 1
ATOM 4059 C CA . ASP A 1 576 ? 4.042 27.869 16.666 1.00 29.29 1821 ASP A CA 1
ATOM 4060 C C . ASP A 1 576 ? 3.867 28.715 17.926 1.00 38.45 1821 ASP A C 1
ATOM 4061 O O . ASP A 1 576 ? 4.349 28.347 18.998 1.00 36.53 1821 ASP A O 1
ATOM 4066 N N . PHE A 1 577 ? 3.184 29.848 17.795 1.00 28.52 1822 PHE A N 1
ATOM 4067 C CA . PHE A 1 577 ? 3.029 30.773 18.907 1.00 24.64 1822 PHE A CA 1
ATOM 4068 C C . PHE A 1 577 ? 1.572 30.979 19.294 1.00 34.20 1822 PHE A C 1
ATOM 4069 O O . PHE A 1 577 ? 0.676 30.810 18.474 1.00 37.77 1822 PHE A O 1
ATOM 4077 N N . ASN A 1 578 ? 1.343 31.350 20.549 1.00 36.41 1823 ASN A N 1
ATOM 4078 C CA . ASN A 1 578 ? 0.005 31.707 21.002 1.00 39.02 1823 ASN A CA 1
ATOM 4079 C C . ASN A 1 578 ? -0.290 33.170 20.682 1.00 30.79 1823 ASN A C 1
ATOM 4080 O O . ASN A 1 578 ? 0.035 34.063 21.465 1.00 40.10 1823 ASN A O 1
ATOM 4085 N N . VAL A 1 579 ? -0.896 33.410 19.525 1.00 29.72 1824 VAL A N 1
ATOM 4086 C CA . VAL A 1 579 ? -1.175 34.773 19.084 1.00 37.09 1824 VAL A CA 1
ATOM 4087 C C . VAL A 1 579 ? -2.036 35.551 20.088 1.00 41.51 1824 VAL A C 1
ATOM 4088 O O . VAL A 1 579 ? -1.801 36.737 20.325 1.00 32.59 1824 VAL A O 1
ATOM 4092 N N . LEU A 1 580 ? -3.023 34.885 20.680 1.00 35.16 1825 LEU A N 1
ATOM 4093 C CA . LEU A 1 580 ? -3.859 35.525 21.695 1.00 38.64 1825 LEU A CA 1
ATOM 4094 C C . LEU A 1 580 ? -3.034 36.063 22.856 1.00 37.86 1825 LEU A C 1
ATOM 4095 O O . LEU A 1 580 ? -3.282 37.167 23.342 1.00 35.66 1825 LEU A O 1
ATOM 4100 N N . SER A 1 581 ? -2.061 35.276 23.307 1.00 34.74 1826 SER A N 1
ATOM 4101 C CA . SER A 1 581 ? -1.174 35.708 24.382 1.00 38.98 1826 SER A CA 1
ATOM 4102 C C . SER A 1 581 ? -0.379 36.939 23.968 1.00 35.41 1826 SER A C 1
ATOM 4103 O O . SER A 1 581 ? -0.238 37.885 24.739 1.00 32.93 1826 SER A O 1
ATOM 4106 N N . ALA A 1 582 ? 0.143 36.919 22.746 1.00 37.04 1827 ALA A N 1
ATOM 4107 C CA . ALA A 1 582 ? 0.891 38.057 22.225 1.00 33.99 1827 ALA A CA 1
ATOM 4108 C C . ALA A 1 582 ? -0.008 39.287 22.143 1.00 31.16 1827 ALA A C 1
ATOM 4109 O O . ALA A 1 582 ? 0.401 40.393 22.494 1.00 26.75 1827 ALA A O 1
ATOM 4111 N N . LEU A 1 583 ? -1.232 39.080 21.672 1.00 26.71 1828 LEU A N 1
ATOM 4112 C CA . LEU A 1 583 ? -2.215 40.155 21.555 1.00 28.03 1828 LEU A CA 1
ATOM 4113 C C . LEU A 1 583 ? -2.544 40.792 22.908 1.00 29.25 1828 LEU A C 1
ATOM 4114 O O . LEU A 1 583 ? -2.638 42.016 23.020 1.00 28.39 1828 LEU A O 1
ATOM 4119 N N . SER A 1 584 ? -2.733 39.967 23.932 1.00 27.20 1829 SER A N 1
ATOM 4120 C CA . SER A 1 584 ? -3.053 40.494 25.257 1.00 32.24 1829 SER A CA 1
ATOM 4121 C C . SER A 1 584 ? -1.904 41.336 25.805 1.00 30.77 1829 SER A C 1
ATOM 4122 O O . SER A 1 584 ? -2.127 42.422 26.331 1.00 33.21 1829 SER A O 1
ATOM 4125 N N . GLU A 1 585 ? -0.677 40.840 25.665 1.00 31.80 1830 GLU A N 1
ATOM 4126 C CA . GLU A 1 585 ? 0.502 41.591 26.089 1.00 28.29 1830 GLU A CA 1
ATOM 4127 C C . GLU A 1 585 ? 0.594 42.929 25.364 1.00 33.54 1830 GLU A C 1
ATOM 4128 O O . GLU A 1 585 ? 0.881 43.962 25.972 1.00 32.61 1830 GLU A O 1
ATOM 4134 N N . LEU A 1 586 ? 0.349 42.904 24.057 1.00 28.85 1831 LEU A N 1
ATOM 4135 C CA . LEU A 1 586 ? 0.447 44.100 23.231 1.00 30.15 1831 LEU A CA 1
ATOM 4136 C C . LEU A 1 586 ? -0.624 45.106 23.619 1.00 28.97 1831 LEU A C 1
ATOM 4137 O O . LEU A 1 586 ? -0.393 46.316 23.604 1.00 31.16 1831 LEU A O 1
ATOM 4142 N N . TYR A 1 587 ? -1.809 44.601 23.949 1.00 25.67 1832 TYR A N 1
ATOM 4143 C CA . TYR A 1 587 ? -2.933 45.465 24.288 1.00 29.12 1832 TYR A CA 1
ATOM 4144 C C . TYR A 1 587 ? -2.636 46.362 25.495 1.00 28.93 1832 TYR A C 1
ATOM 4145 O O . TYR A 1 587 ? -3.207 47.444 25.633 1.00 34.31 1832 TYR A O 1
ATOM 4154 N N . PHE A 1 588 ? -1.743 45.907 26.364 1.00 33.10 1833 PHE A N 1
ATOM 4155 C CA . PHE A 1 588 ? -1.296 46.722 27.484 1.00 33.82 1833 PHE A CA 1
ATOM 4156 C C . PHE A 1 588 ? -0.966 48.147 27.048 1.00 37.76 1833 PHE A C 1
ATOM 4157 O O . PHE A 1 588 ? -1.306 49.109 27.737 1.00 34.44 1833 PHE A O 1
ATOM 4165 N N . TYR A 1 589 ? -0.300 48.276 25.905 1.00 32.43 1834 TYR A N 1
ATOM 4166 C CA . TYR A 1 589 ? 0.131 49.583 25.405 1.00 29.97 1834 TYR A CA 1
ATOM 4167 C C . TYR A 1 589 ? -1.011 50.390 24.808 1.00 37.94 1834 TYR A C 1
ATOM 4168 O O . TYR A 1 589 ? -0.962 51.622 24.768 1.00 34.37 1834 TYR A O 1
ATOM 4177 N N . VAL A 1 590 ? -2.039 49.697 24.334 1.00 34.48 1835 VAL A N 1
ATOM 4178 C CA . VAL A 1 590 ? -3.227 50.383 23.859 1.00 36.58 1835 VAL A CA 1
ATOM 4179 C C . VAL A 1 590 ? -3.822 51.204 24.996 1.00 37.33 1835 VAL A C 1
ATOM 4180 O O . VAL A 1 590 ? -4.128 52.381 24.829 1.00 39.49 1835 VAL A O 1
ATOM 4184 N N . THR A 1 591 ? -3.970 50.578 26.159 1.00 40.52 1836 THR A N 1
ATOM 4185 C CA . THR A 1 591 ? -4.637 51.219 27.290 1.00 38.39 1836 THR A CA 1
ATOM 4186 C C . THR A 1 591 ? -3.767 52.267 27.985 1.00 48.05 1836 THR A C 1
ATOM 4187 O O . THR A 1 591 ? -4.278 53.270 28.486 1.00 54.31 1836 THR A O 1
ATOM 4191 N N . LYS A 1 592 ? -2.459 52.035 28.012 1.00 38.10 1837 LYS A N 1
ATOM 4192 C CA . LYS A 1 592 ? -1.535 52.990 28.610 1.00 39.26 1837 LYS A CA 1
ATOM 4193 C C . LYS A 1 592 ? -1.479 54.283 27.796 1.00 47.33 1837 LYS A C 1
ATOM 4194 O O . LYS A 1 592 ? -1.261 55.361 28.343 1.00 45.04 1837 LYS A O 1
ATOM 4200 N N . TYR A 1 593 ? -1.681 54.173 26.488 1.00 35.28 1838 TYR A N 1
ATOM 4201 C CA . TYR A 1 593 ? -1.646 55.343 25.618 1.00 39.33 1838 TYR A CA 1
ATOM 4202 C C . TYR A 1 593 ? -2.954 55.499 24.853 1.00 37.49 1838 TYR A C 1
ATOM 4203 O O . TYR A 1 593 ? -2.991 56.034 23.741 1.00 35.46 1838 TYR A O 1
ATOM 4212 N N . ARG A 1 594 ? -4.026 55.032 25.482 1.00 34.21 1839 ARG A N 1
ATOM 4213 C CA . ARG A 1 594 ? -5.370 55.078 24.923 1.00 40.76 1839 ARG A CA 1
ATOM 4214 C C . ARG A 1 594 ? -5.667 56.393 24.209 1.00 36.79 1839 ARG A C 1
ATOM 4215 O O . ARG A 1 594 ? -6.017 56.409 23.026 1.00 28.74 1839 ARG A O 1
ATOM 4223 N N . GLN A 1 595 ? -5.527 57.495 24.938 1.00 44.11 1840 GLN A N 1
ATOM 4224 C CA . GLN A 1 595 ? -5.924 58.808 24.434 1.00 44.86 1840 GLN A CA 1
ATOM 4225 C C . GLN A 1 595 ? -5.088 59.261 23.242 1.00 34.61 1840 GLN A C 1
ATOM 4226 O O . GLN A 1 595 ? -5.618 59.772 22.257 1.00 41.20 1840 GLN A O 1
ATOM 4232 N N . GLU A 1 596 ? -3.780 59.066 23.336 1.00 38.82 1841 GLU A N 1
ATOM 4233 C CA . GLU A 1 596 ? -2.874 59.444 22.259 1.00 42.19 1841 GLU A CA 1
ATOM 4234 C C . GLU A 1 596 ? -3.184 58.673 20.977 1.00 33.24 1841 GLU A C 1
ATOM 4235 O O . GLU A 1 596 ? -3.300 59.264 19.901 1.00 35.46 1841 GLU A O 1
ATOM 4241 N N . ILE A 1 597 ? -3.318 57.355 21.098 1.00 36.11 1842 ILE A N 1
ATOM 4242 C CA . ILE A 1 597 ? -3.653 56.505 19.955 1.00 38.18 1842 ILE A CA 1
ATOM 4243 C C . ILE A 1 597 ? -4.939 56.965 19.270 1.00 34.30 1842 ILE A C 1
ATOM 4244 O O . ILE A 1 597 ? -4.967 57.232 18.068 1.00 31.25 1842 ILE A O 1
ATOM 4249 N N . LEU A 1 598 ? -6.008 57.051 20.050 1.00 40.95 1843 LEU A N 1
ATOM 4250 C CA . LEU A 1 598 ? -7.307 57.448 19.523 1.00 36.64 1843 LEU A CA 1
ATOM 4251 C C . LEU A 1 598 ? -7.237 58.792 18.804 1.00 36.44 1843 LEU A C 1
ATOM 4252 O O . LEU A 1 598 ? -7.857 58.981 17.757 1.00 39.21 1843 LEU A O 1
ATOM 4257 N N . THR A 1 599 ? -6.465 59.718 19.363 1.00 41.60 1844 THR A N 1
ATOM 4258 C CA . THR A 1 599 ? -6.287 61.032 18.755 1.00 39.55 1844 THR A CA 1
ATOM 4259 C C . THR A 1 599 ? -5.607 60.916 17.396 1.00 40.32 1844 THR A C 1
ATOM 4260 O O . THR A 1 599 ? -6.042 61.521 16.419 1.00 41.32 1844 THR A O 1
ATOM 4264 N N . SER A 1 600 ? -4.537 60.131 17.338 1.00 40.20 1845 SER A N 1
ATOM 4265 C CA . SER A 1 600 ? -3.812 59.939 16.091 1.00 41.35 1845 SER A CA 1
ATOM 4266 C C . SER A 1 600 ? -4.684 59.287 15.026 1.00 34.13 1845 SER A C 1
ATOM 4267 O O . SER A 1 600 ? -4.606 59.635 13.847 1.00 34.76 1845 SER A O 1
ATOM 4270 N N . LEU A 1 601 ? -5.506 58.329 15.442 1.00 37.76 1846 LEU A N 1
ATOM 4271 C CA . LEU A 1 601 ? -6.393 57.635 14.515 1.00 38.28 1846 LEU A CA 1
ATOM 4272 C C . LEU A 1 601 ? -7.430 58.598 13.955 1.00 43.97 1846 LEU A C 1
ATOM 4273 O O . LEU A 1 601 ? -7.912 58.433 12.832 1.00 39.02 1846 LEU A O 1
ATOM 4278 N N . ASP A 1 602 ? -7.763 59.606 14.752 1.00 48.69 1847 ASP A N 1
ATOM 4279 C CA . ASP A 1 602 ? -8.756 60.601 14.376 1.00 45.17 1847 ASP A CA 1
ATOM 4280 C C . ASP A 1 602 ? -8.140 61.642 13.443 1.00 54.45 1847 ASP A C 1
ATOM 4281 O O . ASP A 1 602 ? -8.823 62.203 12.587 1.00 60.08 1847 ASP A O 1
ATOM 4286 N N . ARG A 1 603 ? -6.843 61.886 13.610 1.00 50.39 1848 ARG A N 1
ATOM 4287 C CA . ARG A 1 603 ? -6.136 62.904 12.834 1.00 55.19 1848 ARG A CA 1
ATOM 4288 C C . ARG A 1 603 ? -5.710 62.435 11.445 1.00 60.11 1848 ARG A C 1
ATOM 4289 O O . ARG A 1 603 ? -5.868 63.161 10.461 1.00 60.89 1848 ARG A O 1
ATOM 4297 N N . ASP A 1 604 ? -5.159 61.228 11.371 1.00 56.88 1849 ASP A N 1
ATOM 4298 C CA . ASP A 1 604 ? -4.654 60.695 10.110 1.00 56.06 1849 ASP A CA 1
ATOM 4299 C C . ASP A 1 604 ? -5.779 60.408 9.121 1.00 56.22 1849 ASP A C 1
ATOM 4300 O O . ASP A 1 604 ? -6.742 59.708 9.440 1.00 47.75 1849 ASP A O 1
ATOM 4305 N N . ALA A 1 605 ? -5.639 60.942 7.912 1.00 58.36 1850 ALA A N 1
ATOM 4306 C CA . ALA A 1 605 ? -6.688 60.853 6.900 1.00 54.01 1850 ALA A CA 1
ATOM 4307 C C . ALA A 1 605 ? -7.039 59.417 6.515 1.00 48.24 1850 ALA A C 1
ATOM 4308 O O . ALA A 1 605 ? -8.214 59.070 6.390 1.00 45.45 1850 ALA A O 1
ATOM 4310 N N . SER A 1 606 ? -6.022 58.585 6.319 1.00 45.16 1851 SER A N 1
ATOM 4311 C CA . SER A 1 606 ? -6.251 57.206 5.902 1.00 43.48 1851 SER A CA 1
ATOM 4312 C C . SER A 1 606 ? -6.910 56.385 7.010 1.00 47.59 1851 SER A C 1
ATOM 4313 O O . SER A 1 606 ? -7.684 55.467 6.736 1.00 55.96 1851 SER A O 1
ATOM 4316 N N . CYS A 1 607 ? -6.608 56.724 8.259 1.00 38.07 1852 CYS A N 1
ATOM 4317 C CA . CYS A 1 607 ? -7.203 56.031 9.396 1.00 37.63 1852 CYS A CA 1
ATOM 4318 C C . CYS A 1 607 ? -8.698 56.307 9.505 1.00 46.19 1852 CYS A C 1
ATOM 4319 O O . CYS A 1 607 ? -9.473 55.438 9.905 1.00 48.77 1852 CYS A O 1
ATOM 4322 N N . ARG A 1 608 ? -9.105 57.518 9.147 1.00 37.93 1853 ARG A N 1
ATOM 4323 C CA . ARG A 1 608 ? -10.521 57.855 9.156 1.00 48.28 1853 ARG A CA 1
ATOM 4324 C C . ARG A 1 608 ? -11.244 57.126 8.029 1.00 52.08 1853 ARG A C 1
ATOM 4325 O O . ARG A 1 608 ? -12.340 56.604 8.224 1.00 52.88 1853 ARG A O 1
ATOM 4333 N N . LYS A 1 609 ? -10.614 57.082 6.859 1.00 55.41 1854 LYS A N 1
ATOM 4334 C CA . LYS A 1 609 ? -11.159 56.373 5.704 1.00 55.79 1854 LYS A CA 1
ATOM 4335 C C . LYS A 1 609 ? -11.744 55.015 6.085 1.00 52.76 1854 LYS A C 1
ATOM 4336 O O . LYS A 1 609 ? -12.735 54.570 5.502 1.00 58.28 1854 LYS A O 1
ATOM 4342 N N . HIS A 1 610 ? -11.125 54.358 7.060 1.00 44.41 1855 HIS A N 1
ATOM 4343 C CA . HIS A 1 610 ? -11.551 53.024 7.465 1.00 49.25 1855 HIS A CA 1
ATOM 4344 C C . HIS A 1 610 ? -12.069 52.988 8.904 1.00 49.67 1855 HIS A C 1
ATOM 4345 O O . HIS A 1 610 ? -12.101 51.930 9.533 1.00 48.40 1855 HIS A O 1
ATOM 4352 N N . LYS A 1 611 ? -12.480 54.150 9.406 1.00 39.93 1856 LYS A N 1
ATOM 4353 C CA . LYS A 1 611 ? -13.014 54.290 10.762 1.00 45.33 1856 LYS A CA 1
ATOM 4354 C C . LYS A 1 611 ? -12.264 53.457 11.799 1.00 46.01 1856 LYS A C 1
ATOM 4355 O O . LYS A 1 611 ? -12.866 52.683 12.548 1.00 36.68 1856 LYS A O 1
ATOM 4361 N N . LEU A 1 612 ? -10.947 53.627 11.848 1.00 33.35 1857 LEU A N 1
ATOM 4362 C CA . LEU A 1 612 ? -10.124 52.865 12.775 1.00 35.41 1857 LEU A CA 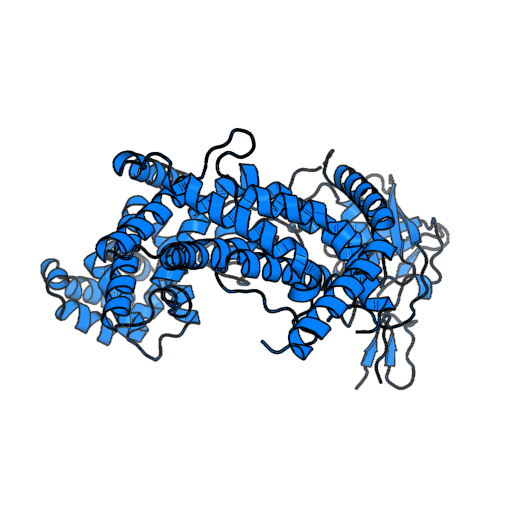1
ATOM 4363 C C . LEU A 1 612 ? -10.383 53.299 14.212 1.00 33.73 1857 LEU A C 1
ATOM 4364 O O . LEU A 1 612 ? -10.339 52.486 15.136 1.00 29.63 1857 LEU A O 1
ATOM 4369 N N . ARG A 1 613 ? -10.670 54.584 14.392 1.00 39.95 1858 ARG A N 1
ATOM 4370 C CA . ARG A 1 613 ? -10.990 55.118 15.714 1.00 35.50 1858 ARG A CA 1
ATOM 4371 C C . ARG A 1 613 ? -12.175 54.393 16.364 1.00 28.35 1858 ARG A C 1
ATOM 4372 O O . ARG A 1 613 ? -12.079 53.913 17.493 1.00 31.65 1858 ARG A O 1
ATOM 4380 N N . GLN A 1 614 ? -13.290 54.312 15.649 1.00 31.84 1859 GLN A N 1
ATOM 4381 C CA . GLN A 1 614 ? -14.478 53.637 16.162 1.00 34.20 1859 GLN A CA 1
ATOM 4382 C C . GLN A 1 614 ? -14.218 52.162 16.462 1.00 31.48 1859 GLN A C 1
ATOM 4383 O O . GLN A 1 614 ? -14.786 51.591 17.400 1.00 35.09 1859 GLN A O 1
ATOM 4389 N N . LYS A 1 615 ? -13.377 51.537 15.643 1.00 37.38 1860 LYS A N 1
ATOM 4390 C CA . LYS A 1 615 ? -13.041 50.133 15.845 1.00 32.91 1860 LYS A CA 1
ATOM 4391 C C . LYS A 1 615 ? -12.251 49.936 17.135 1.00 28.88 1860 LYS A C 1
ATOM 4392 O O . LYS A 1 615 ? -12.518 49.006 17.896 1.00 27.71 1860 LYS A O 1
ATOM 4398 N N . LEU A 1 616 ? -11.286 50.813 17.392 1.00 28.69 1861 LEU A N 1
ATOM 4399 C CA . LEU A 1 616 ? -10.506 50.711 18.619 1.00 27.66 1861 LEU A CA 1
ATOM 4400 C C . LEU A 1 616 ? -11.387 50.991 19.841 1.00 33.44 1861 LEU A C 1
ATOM 4401 O O . LEU A 1 616 ? -11.267 50.328 20.876 1.00 28.77 1861 LEU A O 1
ATOM 4406 N N . GLU A 1 617 ? -12.268 51.978 19.718 1.00 36.62 1862 GLU A N 1
ATOM 4407 C CA . GLU A 1 617 ? -13.206 52.294 20.788 1.00 32.04 1862 GLU A CA 1
ATOM 4408 C C . GLU A 1 617 ? -14.021 51.066 21.182 1.00 30.84 1862 GLU A C 1
ATOM 4409 O O . GLU A 1 617 ? -14.211 50.788 22.365 1.00 27.66 1862 GLU A O 1
ATOM 4415 N N . GLN A 1 618 ? -14.516 50.336 20.188 1.00 30.92 1863 GLN A N 1
ATOM 4416 C CA . GLN A 1 618 ? -15.317 49.154 20.476 1.00 32.95 1863 GLN A CA 1
ATOM 4417 C C . GLN A 1 618 ? -14.515 48.132 21.261 1.00 33.45 1863 GLN A C 1
ATOM 4418 O O . GLN A 1 618 ? -15.018 47.507 22.200 1.00 28.95 1863 GLN A O 1
ATOM 4424 N N . ILE A 1 619 ? -13.258 47.961 20.870 1.00 32.37 1864 ILE A N 1
ATOM 4425 C CA . ILE A 1 619 ? -12.399 46.998 21.533 1.00 22.31 1864 ILE A CA 1
ATOM 4426 C C . ILE A 1 619 ? -12.203 47.385 22.993 1.00 32.35 1864 ILE A C 1
ATOM 4427 O O . ILE A 1 619 ? -12.341 46.553 23.887 1.00 29.53 1864 ILE A O 1
ATOM 4432 N N . ILE A 1 620 ? -11.902 48.656 23.231 1.00 27.19 1865 ILE A N 1
ATOM 4433 C CA . ILE A 1 620 ? -11.671 49.145 24.585 1.00 31.25 1865 ILE A CA 1
ATOM 4434 C C . ILE A 1 620 ? -12.877 48.881 25.495 1.00 38.19 1865 ILE A C 1
ATOM 4435 O O . ILE A 1 620 ? -12.722 48.527 26.663 1.00 38.62 1865 ILE A O 1
ATOM 4440 N N . THR A 1 621 ? -14.074 49.052 24.945 1.00 36.81 1866 THR A N 1
ATOM 4441 C CA . THR A 1 621 ? -15.313 48.808 25.676 1.00 41.65 1866 THR A CA 1
ATOM 4442 C C . THR A 1 621 ? -15.535 47.317 25.881 1.00 39.33 1866 THR A C 1
ATOM 4443 O O . THR A 1 621 ? -15.872 46.868 26.975 1.00 39.39 1866 THR A O 1
ATOM 4447 N N . LEU A 1 622 ? -15.337 46.557 24.811 1.00 35.71 1867 LEU A N 1
ATOM 4448 C CA . LEU A 1 622 ? -15.624 45.130 24.803 1.00 34.11 1867 LEU A CA 1
ATOM 4449 C C . LEU A 1 622 ? -14.819 44.382 25.862 1.00 41.28 1867 LEU A C 1
ATOM 4450 O O . LEU A 1 622 ? -15.323 43.468 26.517 1.00 35.29 1867 LEU A O 1
ATOM 4455 N N . VAL A 1 623 ? -13.563 44.774 26.035 1.00 33.88 1868 VAL A N 1
ATOM 4456 C CA . VAL A 1 623 ? -12.685 44.062 26.955 1.00 41.23 1868 VAL A CA 1
ATOM 4457 C C . VAL A 1 623 ? -13.132 44.236 28.412 1.00 42.85 1868 VAL A C 1
ATOM 4458 O O . VAL A 1 623 ? -12.906 43.357 29.243 1.00 47.24 1868 VAL A O 1
ATOM 4462 N N . SER A 1 624 ? -13.777 45.365 28.705 1.00 46.70 1869 SER A N 1
ATOM 4463 C CA . SER A 1 624 ? -14.254 45.671 30.058 1.00 54.65 1869 SER A CA 1
ATOM 4464 C C . SER A 1 624 ? -15.514 44.880 30.400 1.00 69.11 1869 SER A C 1
ATOM 4465 O O . SER A 1 624 ? -15.670 44.390 31.520 1.00 70.11 1869 SER A O 1
ATOM 4468 N N . SER A 1 625 ? -16.416 44.773 29.429 1.00 59.56 1870 SER A N 1
ATOM 4469 C CA . SER A 1 625 ? -17.717 44.147 29.648 1.00 72.96 1870 SER A CA 1
ATOM 4470 C C . SER A 1 625 ? -17.600 42.720 30.177 1.00 66.98 1870 SER A C 1
ATOM 4471 O O . SER A 1 625 ? -16.543 42.093 30.090 1.00 65.15 1870 SER A O 1
ATOM 4474 N N . SER A 1 626 ? -18.700 42.213 30.722 1.00 79.73 1871 SER A N 1
ATOM 4475 C CA . SER A 1 626 ? -18.724 40.879 31.308 1.00 85.88 1871 SER A CA 1
ATOM 4476 C C . SER A 1 626 ? -19.992 40.124 30.918 1.00 89.08 1871 SER A C 1
ATOM 4477 O O . SER A 1 626 ? -20.647 40.460 29.929 1.00 80.01 1871 SER A O 1
#

B-factor: mean 44.82, std 17.81, range [18.74, 129.53]

GO terms:
  GO:0021628 olfactory nerve formation (P, IGI)
  GO:0021828 gonadotrophin-releasing hormone neuronal migration to the hypothalamus (P, IGI)
  GO:0021612 facial nerve structural organization (P, IMP)
  GO:0021637 trigeminal nerve structural organization (P, IMP)
  GO:0021785 branchiomotor neuron axon guidance (P, IMP)
  GO:0071526 semaphorin-plexin signaling pathway (P, IMP)
  GO:0017154 semaphorin receptor activity (F, IMP)
  GO:0051495 positive regulation of cytoskeleton organization (P, IMP)
  GO:1990138 neuron projection extension (P, IGI)
  GO:0050919 negative chemotaxis (P, IGI)
  GO:0048843 negative regulation of axon extension involved in axon guidance (P, IGI)
  GO:0021766 hippocampus development (P, IMP)
  GO:0021860 pyramidal neuron development (P, IMP)
  GO:0097485 neuron projection guidance (P, IMP)
  GO:0007411 axon guidance (P, IMP)

Secondary structure (DSSP, 8-state):
--HHHHHHHHHHHHHHHHHHHHHHHHHHHHHHHHHHHHHHHS------BPPHHHHHHHHHSTT-TT-GGGS-----HHHHHHHHHHHHHTT-HHHHHHHHHHHHT-TT--HHHHHHHHHHHHHHTGGGHHHHHHHHHHHHHHHHHHHHHTT--STTTTTS---HHHHHHHHHHHHHTHHHIIIIIHHHHHHHHHHHHHHHTTS-B-TTT--BTT-SSGGGB--S-----EEEEEEEPTTT--EEEEEEETT-BHHHHHHHHHHHHTTTS-GGGSPPGGGEEEEEES-SS-EEEE-SSSTT--EETTEEEPPBTTTTTPPTT-EEEEEE---EEESS------HHHHHHHHHHHHHHHHHHHHHHHHHT-SSGGG----HHHHHHHHHHHHHHHTTT---HHHHHHHHHHHTIIIIIHHHHH-GGGTBS----HHHHHHHHHHHHHHHHHT--S-----TTS-HHHHHTTTTHHHHHHHHHHHHHHHHHSPPPPHHHHHHHHHHHHHHTTTSS-HHHHHHHHHHHHHHTHHHHHHHHHHSHHHHHTTHHHHHHHHHHHHH--

Organism: Mus musculus (NCBI:txid10090)